Protein AF-A0A9X8HHD4-F1 (afdb_monomer)

Radius of gyration: 37.73 Å; Cα contacts (8 Å, |Δi|>4): 769; chains: 1; bounding box: 98×77×114 Å

Structure (mmCIF, N/CA/C/O backbone):
data_AF-A0A9X8HHD4-F1
#
_entry.id   AF-A0A9X8HHD4-F1
#
loop_
_atom_site.group_PDB
_atom_site.id
_atom_site.type_symbol
_atom_site.label_atom_id
_atom_site.label_alt_id
_atom_site.label_comp_id
_atom_site.label_asym_id
_atom_site.label_entity_id
_atom_site.label_seq_id
_atom_site.pdbx_PDB_ins_code
_atom_site.Cartn_x
_atom_site.Cartn_y
_atom_site.Cartn_z
_atom_site.occupancy
_atom_site.B_iso_or_equiv
_atom_site.auth_seq_id
_atom_site.auth_comp_id
_atom_site.auth_asym_id
_atom_site.auth_atom_id
_atom_site.pdbx_PDB_model_num
ATOM 1 N N . MET A 1 1 ? 20.514 11.845 -43.666 1.00 83.44 1 MET A N 1
ATOM 2 C CA . MET A 1 1 ? 19.256 11.634 -42.903 1.00 83.44 1 MET A CA 1
ATOM 3 C C . MET A 1 1 ? 18.976 12.684 -41.818 1.00 83.44 1 MET A C 1
ATOM 5 O O . MET A 1 1 ? 17.882 12.661 -41.275 1.00 83.44 1 MET A O 1
ATOM 9 N N . HIS A 1 2 ? 19.894 13.616 -41.518 1.00 88.12 2 HIS A N 1
ATOM 10 C CA . HIS A 1 2 ? 19.644 14.714 -40.563 1.00 88.12 2 HIS A CA 1
ATOM 11 C C . HIS A 1 2 ? 19.120 16.000 -41.219 1.00 88.12 2 HIS A C 1
ATOM 13 O O . HIS A 1 2 ? 18.856 16.970 -40.519 1.00 88.12 2 HIS A O 1
ATOM 19 N N . ASP A 1 3 ? 19.000 16.004 -42.548 1.00 89.44 3 ASP A N 1
ATOM 20 C CA . ASP A 1 3 ? 18.548 17.163 -43.309 1.00 89.44 3 ASP A CA 1
ATOM 21 C C . ASP A 1 3 ? 17.100 17.543 -42.958 1.00 89.44 3 ASP A C 1
ATOM 23 O O . ASP A 1 3 ? 16.299 16.693 -42.557 1.00 89.44 3 ASP A O 1
ATOM 27 N N . THR A 1 4 ? 16.759 18.818 -43.104 1.00 85.12 4 THR A N 1
ATOM 28 C CA . THR A 1 4 ? 15.385 19.297 -42.937 1.00 85.12 4 THR A CA 1
ATOM 29 C C . THR A 1 4 ? 14.475 18.812 -44.064 1.00 85.12 4 THR A C 1
ATOM 31 O O . THR A 1 4 ? 13.289 18.569 -43.834 1.00 85.12 4 THR A O 1
ATOM 34 N N . GLU A 1 5 ? 15.015 18.621 -45.268 1.00 90.56 5 GLU A N 1
ATOM 35 C CA . GLU A 1 5 ? 14.250 18.199 -46.434 1.00 90.56 5 GLU A CA 1
ATOM 36 C C . GLU A 1 5 ? 13.920 16.704 -46.399 1.00 90.56 5 GLU A C 1
ATOM 38 O O . GLU A 1 5 ? 14.784 15.823 -46.329 1.00 90.56 5 GLU A O 1
ATOM 43 N N . TYR A 1 6 ? 12.626 16.391 -46.500 1.00 87.88 6 TYR A N 1
ATOM 44 C CA . TYR A 1 6 ? 12.140 15.012 -46.501 1.00 87.88 6 TYR A CA 1
ATOM 45 C C . TYR A 1 6 ? 12.702 14.181 -47.665 1.00 87.88 6 TYR A C 1
ATOM 47 O O . TYR A 1 6 ? 13.081 13.027 -47.459 1.00 87.88 6 TYR A O 1
ATOM 55 N N . SER A 1 7 ? 12.797 14.764 -48.862 1.00 91.25 7 SER A N 1
ATOM 56 C CA . SER A 1 7 ? 13.335 14.122 -50.069 1.00 91.25 7 SER A CA 1
ATOM 57 C C . SER A 1 7 ? 14.776 13.649 -49.864 1.00 91.25 7 SER A C 1
ATOM 59 O O . SER A 1 7 ? 15.068 12.471 -50.074 1.00 91.25 7 SER A O 1
ATOM 61 N N . LEU A 1 8 ? 15.655 14.529 -49.372 1.00 92.31 8 LEU A N 1
ATOM 62 C CA . LEU A 1 8 ? 17.057 14.215 -49.087 1.00 92.31 8 LEU A CA 1
ATOM 63 C C . LEU A 1 8 ? 17.192 13.176 -47.971 1.00 92.31 8 LEU A C 1
ATOM 65 O O . LEU A 1 8 ? 18.016 12.261 -48.059 1.00 92.31 8 LEU A O 1
ATOM 69 N N . ARG A 1 9 ? 16.358 13.262 -46.927 1.00 90.69 9 ARG A N 1
ATOM 70 C CA . ARG A 1 9 ? 16.332 12.240 -45.870 1.00 90.69 9 ARG A CA 1
ATOM 71 C C . ARG A 1 9 ? 15.937 10.869 -46.403 1.00 90.69 9 ARG A C 1
ATOM 73 O O . ARG A 1 9 ? 16.599 9.892 -46.055 1.00 90.69 9 ARG A O 1
ATOM 80 N N . ASN A 1 10 ? 14.889 10.796 -47.219 1.00 90.44 10 ASN A N 1
ATOM 81 C CA . ASN A 1 10 ? 14.375 9.535 -47.742 1.00 90.44 10 ASN A CA 1
ATOM 82 C C . ASN A 1 10 ? 15.326 8.915 -48.777 1.00 90.44 10 ASN A C 1
ATOM 84 O O . ASN A 1 10 ? 15.573 7.714 -48.729 1.00 90.44 10 ASN A O 1
ATOM 88 N N . ALA A 1 11 ? 15.936 9.733 -49.641 1.00 93.00 11 ALA A N 1
ATOM 89 C CA . ALA A 1 11 ? 16.967 9.281 -50.575 1.00 93.00 11 ALA A CA 1
ATOM 90 C C . ALA A 1 11 ? 18.195 8.722 -49.835 1.00 93.00 11 ALA A C 1
ATOM 92 O O . ALA A 1 11 ? 18.666 7.629 -50.145 1.00 93.00 11 ALA A O 1
ATOM 93 N N . ALA A 1 12 ? 18.666 9.423 -48.796 1.00 93.31 12 ALA A N 1
ATOM 94 C CA . ALA A 1 12 ? 19.764 8.939 -47.962 1.00 93.31 12 ALA A CA 1
ATOM 95 C C . ALA A 1 12 ? 19.411 7.635 -47.227 1.00 93.31 12 ALA A C 1
ATOM 97 O O . ALA A 1 12 ? 20.256 6.753 -47.119 1.00 93.31 12 ALA A O 1
ATOM 98 N N . LYS A 1 13 ? 18.171 7.496 -46.739 1.00 93.00 13 LYS A N 1
ATOM 99 C CA . LYS A 1 13 ? 17.684 6.257 -46.115 1.00 93.00 13 LYS A CA 1
ATOM 100 C C . LYS A 1 13 ? 17.734 5.091 -47.098 1.00 93.00 13 LYS A C 1
ATOM 102 O O . LYS A 1 13 ? 18.367 4.094 -46.784 1.00 93.00 13 LYS A O 1
ATOM 107 N N . ALA A 1 14 ? 17.150 5.246 -48.286 1.00 93.31 14 ALA A N 1
ATOM 108 C CA . ALA A 1 14 ? 17.143 4.204 -49.313 1.00 93.31 14 ALA A CA 1
ATOM 109 C C . ALA A 1 14 ? 18.566 3.780 -49.720 1.00 93.31 14 ALA A C 1
ATOM 111 O O . ALA A 1 14 ? 18.854 2.592 -49.829 1.00 93.31 14 ALA A O 1
ATOM 112 N N . GLY A 1 15 ? 19.490 4.739 -49.869 1.00 93.56 15 GLY A N 1
ATOM 113 C CA . GLY A 1 15 ? 20.898 4.432 -50.142 1.00 93.56 15 GLY A CA 1
ATOM 114 C C . GLY A 1 15 ? 21.568 3.626 -49.022 1.00 93.56 15 GLY A C 1
ATOM 115 O O . GLY A 1 15 ? 22.316 2.688 -49.292 1.00 93.56 15 GLY A O 1
ATOM 116 N N . LEU A 1 16 ? 21.269 3.948 -47.760 1.00 94.00 16 LEU A N 1
ATOM 117 C CA . LEU A 1 16 ? 21.780 3.202 -46.609 1.00 94.00 16 LEU A CA 1
ATOM 118 C C . LEU A 1 16 ? 21.144 1.812 -46.471 1.00 94.00 16 LEU A C 1
ATOM 120 O O . LEU A 1 16 ? 21.832 0.889 -46.055 1.00 94.00 16 LEU A O 1
ATOM 124 N N . GLU A 1 17 ? 19.876 1.633 -46.843 1.00 94.06 17 GLU A N 1
ATOM 125 C CA . GLU A 1 17 ? 19.214 0.318 -46.857 1.00 94.06 17 GLU A CA 1
ATOM 126 C C . GLU A 1 17 ? 19.904 -0.645 -47.830 1.00 94.06 17 GLU A C 1
ATOM 128 O O . GLU A 1 17 ? 20.183 -1.788 -47.471 1.00 94.06 17 GLU A O 1
ATOM 133 N N . VAL A 1 18 ? 20.261 -0.162 -49.025 1.00 93.06 18 VAL A N 1
ATOM 134 C CA . VAL A 1 18 ? 21.033 -0.945 -50.003 1.00 93.06 18 VAL A CA 1
ATOM 135 C C . VAL A 1 18 ? 22.423 -1.281 -49.462 1.00 93.06 18 VAL A C 1
ATOM 137 O O . VAL A 1 18 ? 22.869 -2.419 -49.586 1.00 93.06 18 VAL A O 1
ATOM 140 N N . LEU A 1 19 ? 23.096 -0.323 -48.813 1.00 92.00 19 LEU A N 1
ATOM 141 C CA . LEU A 1 19 ? 24.404 -0.564 -48.198 1.00 92.00 19 LEU A CA 1
ATOM 142 C C . LEU A 1 19 ? 24.336 -1.652 -47.118 1.00 92.00 19 LEU A C 1
ATOM 144 O O . LEU A 1 19 ? 25.227 -2.491 -47.063 1.00 92.00 19 LEU A O 1
ATOM 148 N N . ILE A 1 20 ? 23.289 -1.663 -46.289 1.00 91.62 20 ILE A N 1
ATOM 149 C CA . ILE A 1 20 ? 23.078 -2.682 -45.246 1.00 91.62 20 ILE A CA 1
ATOM 150 C C . ILE A 1 20 ? 22.873 -4.063 -45.871 1.00 91.62 20 ILE A C 1
ATOM 152 O O . ILE A 1 20 ? 23.486 -5.025 -45.415 1.00 91.62 20 ILE A O 1
ATOM 156 N N . ALA A 1 21 ? 22.057 -4.159 -46.924 1.00 90.50 21 ALA A N 1
ATOM 157 C CA . ALA A 1 21 ? 21.822 -5.420 -47.622 1.00 90.50 21 ALA A CA 1
ATOM 158 C C . ALA A 1 21 ? 23.117 -5.983 -48.235 1.00 90.50 21 ALA A C 1
ATOM 160 O O . ALA A 1 21 ? 23.402 -7.168 -48.084 1.00 90.50 21 ALA A O 1
ATOM 161 N N . LEU A 1 22 ? 23.934 -5.125 -48.856 1.00 89.75 22 LEU A N 1
ATOM 162 C CA . LEU A 1 22 ? 25.234 -5.517 -49.411 1.00 89.75 22 LEU A CA 1
ATOM 163 C C . LEU A 1 22 ? 26.244 -5.889 -48.318 1.00 89.75 22 LEU A C 1
ATOM 165 O O . LEU A 1 22 ? 26.951 -6.883 -48.451 1.00 89.75 22 LEU A O 1
ATOM 169 N N . ALA A 1 23 ? 26.289 -5.129 -47.221 1.00 88.00 23 ALA A N 1
ATOM 170 C CA . ALA A 1 23 ? 27.178 -5.402 -46.094 1.00 88.00 23 ALA A CA 1
ATOM 171 C C . ALA A 1 23 ? 26.845 -6.723 -45.382 1.00 88.00 23 ALA A C 1
ATOM 173 O O . ALA A 1 23 ? 27.742 -7.346 -44.828 1.00 88.00 23 ALA A O 1
ATOM 174 N N . ALA A 1 24 ? 25.583 -7.161 -45.403 1.00 86.94 24 ALA A N 1
ATOM 175 C CA . ALA A 1 24 ? 25.173 -8.444 -44.834 1.00 86.94 24 ALA A CA 1
ATOM 176 C C . ALA A 1 24 ? 25.625 -9.653 -45.672 1.00 86.94 24 ALA A C 1
ATOM 178 O O . ALA A 1 24 ? 25.763 -10.749 -45.137 1.00 86.94 24 ALA A O 1
ATOM 179 N N . THR A 1 25 ? 25.847 -9.458 -46.976 1.00 87.25 25 THR A N 1
ATOM 180 C CA . THR A 1 25 ? 26.381 -10.488 -47.884 1.00 87.25 25 THR A CA 1
ATOM 181 C C . THR A 1 25 ? 27.906 -10.468 -48.004 1.00 87.25 25 THR A C 1
ATOM 183 O O . THR A 1 25 ? 28.475 -11.388 -48.583 1.00 87.25 25 THR A O 1
ATOM 186 N N . ASP A 1 26 ? 28.551 -9.410 -47.506 1.00 84.12 26 ASP A N 1
ATOM 187 C CA . ASP A 1 26 ? 30.000 -9.207 -47.555 1.00 84.12 26 ASP A CA 1
ATOM 188 C C . ASP A 1 26 ? 30.692 -9.959 -46.404 1.00 84.12 26 ASP A C 1
ATOM 190 O O . ASP A 1 26 ? 30.131 -10.121 -45.317 1.00 84.12 26 ASP A O 1
ATOM 194 N N . ASP A 1 27 ? 31.926 -10.408 -46.628 1.00 81.62 27 ASP A N 1
ATOM 195 C CA . ASP A 1 27 ? 32.699 -11.104 -45.599 1.00 81.62 27 ASP A CA 1
ATOM 196 C C . ASP A 1 27 ? 33.092 -10.141 -44.465 1.00 81.62 27 ASP A C 1
ATOM 198 O O . ASP A 1 27 ? 33.212 -8.931 -44.651 1.00 81.62 27 ASP A O 1
ATOM 202 N N . SER A 1 28 ? 33.405 -10.674 -43.279 1.00 75.56 28 SER A N 1
ATOM 203 C CA . SER A 1 28 ? 33.825 -9.861 -42.116 1.00 75.56 28 SER A CA 1
ATOM 204 C C . SER A 1 28 ? 35.068 -8.975 -42.353 1.00 75.56 28 SER A C 1
ATOM 206 O O . SER A 1 28 ? 35.305 -7.994 -41.642 1.00 75.56 28 SER A O 1
ATOM 208 N N . THR A 1 29 ? 35.885 -9.296 -43.359 1.00 78.06 29 THR A N 1
ATOM 209 C CA . THR A 1 29 ? 37.037 -8.488 -43.798 1.00 78.06 29 THR A CA 1
ATOM 210 C C . THR A 1 29 ? 36.696 -7.471 -44.885 1.00 78.06 29 THR A C 1
ATOM 212 O O . THR A 1 29 ? 37.543 -6.642 -45.225 1.00 78.06 29 THR A O 1
ATOM 215 N N . GLY A 1 30 ? 35.482 -7.535 -45.422 1.00 85.50 30 GLY A N 1
ATOM 216 C CA . GLY A 1 30 ? 34.972 -6.682 -46.475 1.00 85.50 30 GLY A CA 1
ATOM 217 C C . GLY A 1 30 ? 34.864 -5.220 -46.056 1.00 85.50 30 GLY A C 1
ATOM 218 O O . GLY A 1 30 ? 34.652 -4.869 -44.888 1.00 85.50 30 GLY A O 1
ATOM 219 N N . VAL A 1 31 ? 35.065 -4.328 -47.025 1.00 87.50 31 VAL A N 1
ATOM 220 C CA . VAL A 1 31 ? 35.057 -2.880 -46.780 1.00 87.50 31 VAL A CA 1
ATOM 221 C C . VAL A 1 31 ? 33.665 -2.424 -46.348 1.00 87.50 31 VAL A C 1
ATOM 223 O O . VAL A 1 31 ? 33.554 -1.602 -45.439 1.00 87.50 31 VAL A O 1
ATOM 226 N N . LEU A 1 32 ? 32.604 -2.972 -46.951 1.00 85.69 32 LEU A N 1
ATOM 227 C CA . LEU A 1 32 ? 31.231 -2.571 -46.645 1.00 85.69 32 LEU A CA 1
ATOM 228 C C . LEU A 1 32 ? 30.819 -3.048 -45.255 1.00 85.69 32 LEU A C 1
ATOM 230 O O . LEU A 1 32 ? 30.247 -2.264 -44.494 1.00 85.69 32 LEU A O 1
ATOM 234 N N . PHE A 1 33 ? 31.197 -4.273 -44.889 1.00 86.88 33 PHE A N 1
ATOM 235 C CA . PHE A 1 33 ? 31.002 -4.798 -43.540 1.00 86.88 33 PHE A CA 1
ATOM 236 C C . PHE A 1 33 ? 31.690 -3.920 -42.478 1.00 86.88 33 PHE A C 1
ATOM 238 O O . PHE A 1 33 ? 31.068 -3.503 -41.498 1.00 86.88 33 PHE A O 1
ATOM 245 N N . ARG A 1 34 ? 32.955 -3.534 -42.702 1.00 86.56 34 ARG A N 1
ATOM 246 C CA . ARG A 1 34 ? 33.692 -2.656 -41.774 1.00 86.56 34 ARG A CA 1
ATOM 247 C C . ARG A 1 34 ? 33.105 -1.253 -41.681 1.00 86.56 34 ARG A C 1
ATOM 249 O O . ARG A 1 34 ? 33.063 -0.685 -40.590 1.00 86.56 34 ARG A O 1
ATOM 256 N N . VAL A 1 35 ? 32.654 -0.675 -42.795 1.00 89.50 35 VAL A N 1
ATOM 257 C CA . VAL A 1 35 ? 31.984 0.638 -42.801 1.00 89.50 35 VAL A CA 1
ATOM 258 C C . VAL A 1 35 ? 30.663 0.567 -42.034 1.00 89.50 35 VAL A C 1
ATOM 260 O O . VAL A 1 35 ? 30.360 1.462 -41.242 1.00 89.50 35 VAL A O 1
ATOM 263 N N . PHE A 1 36 ? 29.899 -0.512 -42.205 1.00 90.00 36 PHE A N 1
ATOM 264 C CA . PHE A 1 36 ? 28.682 -0.752 -41.438 1.00 90.00 36 PHE A CA 1
ATOM 265 C C . PHE A 1 36 ? 28.963 -0.806 -39.924 1.00 90.00 36 PHE A C 1
ATOM 267 O O . PHE A 1 36 ? 28.342 -0.071 -39.148 1.00 90.00 36 PHE A O 1
ATOM 274 N N . GLU A 1 37 ? 29.951 -1.601 -39.508 1.00 88.62 37 GLU A N 1
ATOM 275 C CA . GLU A 1 37 ? 30.325 -1.781 -38.101 1.00 88.62 37 GLU A CA 1
ATOM 276 C C . GLU A 1 37 ? 30.890 -0.508 -37.454 1.00 88.62 37 GLU A C 1
ATOM 278 O O . GLU A 1 37 ? 30.467 -0.113 -36.363 1.00 88.62 37 GLU A O 1
ATOM 283 N N . THR A 1 38 ? 31.856 0.136 -38.109 1.00 89.56 38 THR A N 1
ATOM 284 C CA . THR A 1 38 ? 32.663 1.207 -37.498 1.00 89.56 38 THR A CA 1
ATOM 285 C C . THR A 1 38 ? 32.091 2.603 -37.710 1.00 89.56 38 THR A C 1
ATOM 287 O O . THR A 1 38 ? 32.402 3.506 -36.934 1.00 89.56 38 THR A O 1
ATOM 290 N N . VAL A 1 39 ? 31.241 2.793 -38.725 1.00 90.62 39 VAL A N 1
ATOM 291 C CA . VAL A 1 39 ? 30.671 4.103 -39.068 1.00 90.62 39 VAL A CA 1
ATOM 292 C C . VAL A 1 39 ? 29.158 4.092 -38.897 1.00 90.62 39 VAL A C 1
ATOM 294 O O . VAL A 1 39 ? 28.630 4.871 -38.099 1.00 90.62 39 VAL A O 1
ATOM 297 N N . LEU A 1 40 ? 28.445 3.196 -39.590 1.00 91.25 40 LEU A N 1
ATOM 298 C CA . LEU A 1 40 ? 26.984 3.273 -39.645 1.00 91.25 40 LEU A CA 1
ATOM 299 C C . LEU A 1 40 ? 26.335 2.990 -38.287 1.00 91.25 40 LEU A C 1
ATOM 301 O O . LEU A 1 40 ? 25.552 3.809 -37.807 1.00 91.25 40 LEU A O 1
ATOM 305 N N . MET A 1 41 ? 26.670 1.877 -37.635 1.00 90.56 41 MET A N 1
ATOM 306 C CA . MET A 1 41 ? 26.041 1.498 -36.364 1.00 90.56 41 MET A CA 1
ATOM 307 C C . MET A 1 41 ? 26.308 2.486 -35.212 1.00 90.56 41 MET A C 1
ATOM 309 O O . MET A 1 41 ? 25.383 2.785 -34.448 1.00 90.56 41 MET A O 1
ATOM 313 N N . PRO A 1 42 ? 27.520 3.052 -35.041 1.00 91.06 42 PRO A N 1
ATOM 314 C CA . PRO A 1 42 ? 27.737 4.184 -34.140 1.00 91.06 42 PRO A CA 1
ATOM 315 C C . PRO A 1 42 ? 26.856 5.392 -34.477 1.00 91.06 42 PRO A C 1
ATOM 317 O O . PRO A 1 42 ? 26.219 5.937 -33.572 1.00 91.06 42 PRO A O 1
ATOM 320 N N . CYS A 1 43 ? 26.754 5.769 -35.757 1.00 90.75 43 CYS A N 1
ATOM 321 C CA . CYS A 1 43 ? 25.894 6.872 -36.186 1.00 90.75 43 CYS A CA 1
ATOM 322 C C . CYS A 1 43 ? 24.421 6.611 -35.852 1.00 90.75 43 CYS A C 1
ATOM 324 O O . CYS A 1 43 ? 23.781 7.481 -35.269 1.00 90.75 43 CYS A O 1
ATOM 326 N N . VAL A 1 44 ? 23.904 5.409 -36.127 1.00 91.75 44 VAL A N 1
ATOM 327 C CA . VAL A 1 44 ? 22.529 5.016 -35.778 1.00 91.75 44 VAL A CA 1
ATOM 328 C C . VAL A 1 44 ? 22.287 5.203 -34.277 1.00 91.75 44 VAL A C 1
ATOM 330 O O . VAL A 1 44 ? 21.356 5.907 -33.891 1.00 91.75 44 VAL A O 1
ATOM 333 N N . ARG A 1 45 ? 23.163 4.668 -33.415 1.00 90.38 45 ARG A N 1
ATOM 334 C CA . ARG A 1 45 ? 23.032 4.779 -31.947 1.00 90.38 45 ARG A CA 1
ATOM 335 C C . ARG A 1 45 ? 23.025 6.223 -31.442 1.00 90.38 45 ARG A C 1
ATOM 337 O O . ARG A 1 45 ? 22.308 6.538 -30.492 1.00 90.38 45 ARG A O 1
ATOM 344 N N . VAL A 1 46 ? 23.822 7.102 -32.048 1.00 91.25 46 VAL A N 1
ATOM 345 C CA . VAL A 1 46 ? 23.835 8.534 -31.709 1.00 91.25 46 VAL A CA 1
ATOM 346 C C . VAL A 1 46 ? 22.556 9.213 -32.198 1.00 91.25 46 VAL A C 1
ATOM 348 O O . VAL A 1 46 ? 21.922 9.945 -31.439 1.00 91.25 46 VAL A O 1
ATOM 351 N N . SER A 1 47 ? 22.131 8.930 -33.427 1.00 91.12 47 SER A N 1
ATOM 352 C CA . SER A 1 47 ? 20.955 9.548 -34.039 1.00 91.12 47 SER A CA 1
ATOM 353 C C . SER A 1 47 ? 19.631 9.139 -33.391 1.00 91.12 47 SER A C 1
ATOM 355 O O . SER A 1 47 ? 18.699 9.942 -33.378 1.00 91.12 47 SER A O 1
ATOM 357 N N . LEU A 1 48 ? 19.544 7.952 -32.780 1.00 90.50 48 LEU A N 1
ATOM 358 C CA . LEU A 1 48 ? 18.378 7.542 -31.980 1.00 90.50 48 LEU A CA 1
ATOM 359 C C . LEU A 1 48 ? 18.160 8.415 -30.735 1.00 90.50 48 LEU A C 1
ATOM 361 O O . LEU A 1 48 ? 17.040 8.478 -30.238 1.00 90.50 48 LEU A O 1
ATOM 365 N N . LYS A 1 49 ? 19.202 9.106 -30.252 1.00 89.69 49 LYS A N 1
ATOM 366 C CA . LYS A 1 49 ? 19.134 10.049 -29.120 1.00 89.69 49 LYS A CA 1
ATOM 367 C C . LYS A 1 49 ? 18.774 11.477 -29.553 1.00 89.69 49 LYS A C 1
ATOM 369 O O . LYS A 1 49 ? 18.765 12.390 -28.728 1.00 89.69 49 LYS A O 1
ATOM 374 N N . SER A 1 50 ? 18.543 11.699 -30.850 1.00 91.31 50 SER A N 1
ATOM 375 C CA . SER A 1 50 ? 18.179 13.012 -31.385 1.00 91.31 50 SER A CA 1
ATOM 376 C C . SER A 1 50 ? 16.829 13.470 -30.822 1.00 91.31 50 SER A C 1
ATOM 378 O O . SER A 1 50 ? 15.889 12.677 -30.789 1.00 91.31 50 SER A O 1
ATOM 380 N N . PRO A 1 51 ? 16.664 14.746 -30.432 1.00 87.44 51 PRO A N 1
ATOM 381 C CA . PRO A 1 51 ? 15.370 15.268 -29.992 1.00 87.44 51 PRO A CA 1
ATOM 382 C C . PRO A 1 51 ? 14.350 15.406 -31.136 1.00 87.44 51 PRO A C 1
ATOM 384 O O . PRO A 1 51 ? 13.172 15.611 -30.868 1.00 87.44 51 PRO A O 1
ATOM 387 N N . VAL A 1 52 ? 14.777 15.306 -32.400 1.00 90.44 52 VAL A N 1
ATOM 388 C CA . VAL A 1 52 ? 13.901 15.488 -33.568 1.00 90.44 52 VAL A CA 1
ATOM 389 C C . VAL A 1 52 ? 13.255 14.158 -33.968 1.00 90.44 52 VAL A C 1
ATOM 391 O O . VAL A 1 52 ? 13.946 13.241 -34.419 1.00 90.44 52 VAL A O 1
ATOM 394 N N . GLU A 1 53 ? 11.925 14.078 -33.857 1.00 88.31 53 GLU A N 1
ATOM 395 C CA . GLU A 1 53 ? 11.136 12.865 -34.136 1.00 88.31 53 GLU A CA 1
ATOM 396 C C . GLU A 1 53 ? 11.339 12.341 -35.562 1.00 88.31 53 GLU A C 1
ATOM 398 O O . GLU A 1 53 ? 11.618 11.157 -35.748 1.00 88.31 53 GLU A O 1
ATOM 403 N N . ASP A 1 54 ? 11.298 13.221 -36.564 1.00 87.88 54 ASP A N 1
ATOM 404 C CA . ASP A 1 54 ? 11.468 12.827 -37.965 1.00 87.88 54 ASP A CA 1
ATOM 405 C C . ASP A 1 54 ? 12.820 12.161 -38.249 1.00 87.88 54 ASP A C 1
ATOM 407 O O . ASP A 1 54 ? 12.908 11.212 -39.034 1.00 87.88 54 ASP A O 1
ATOM 411 N N . ILE A 1 55 ? 13.886 12.664 -37.617 1.00 90.06 55 ILE A N 1
ATOM 412 C CA . ILE A 1 55 ? 15.233 12.111 -37.774 1.00 90.06 55 ILE A CA 1
ATOM 413 C C . ILE A 1 55 ? 15.245 10.706 -37.174 1.00 90.06 55 ILE A C 1
ATOM 415 O O . ILE A 1 55 ? 15.639 9.755 -37.853 1.00 90.06 55 ILE A O 1
ATOM 419 N N . ARG A 1 56 ? 14.742 10.549 -35.940 1.00 91.69 56 ARG A N 1
ATOM 420 C CA . ARG A 1 56 ? 14.655 9.237 -35.284 1.00 91.69 56 ARG A CA 1
ATOM 421 C C . ARG A 1 56 ? 13.820 8.253 -36.095 1.00 91.69 56 ARG A C 1
ATOM 423 O O . ARG A 1 56 ? 14.255 7.121 -36.269 1.00 91.69 56 ARG A O 1
ATOM 430 N N . ARG A 1 57 ? 12.676 8.675 -36.644 1.00 91.19 57 ARG A N 1
ATOM 431 C CA . ARG A 1 57 ? 11.804 7.829 -37.476 1.00 91.19 57 ARG A CA 1
ATOM 432 C C . ARG A 1 57 ? 12.567 7.184 -38.629 1.00 91.19 57 ARG A C 1
ATOM 434 O O . ARG A 1 57 ? 12.442 5.981 -38.838 1.00 91.19 57 ARG A O 1
ATOM 441 N N . GLY A 1 58 ? 13.389 7.954 -39.343 1.00 91.00 58 GLY A N 1
ATOM 442 C CA . GLY A 1 58 ? 14.223 7.415 -40.416 1.00 91.00 58 GLY A CA 1
ATOM 443 C C . GLY A 1 58 ? 15.161 6.304 -39.929 1.00 91.00 58 GLY A C 1
ATOM 444 O O . GLY A 1 58 ? 15.221 5.242 -40.545 1.00 91.00 58 GLY A O 1
ATOM 445 N N . PHE A 1 59 ? 15.849 6.525 -38.807 1.00 93.38 59 PHE A N 1
ATOM 446 C CA . PHE A 1 59 ? 16.796 5.560 -38.237 1.00 93.38 59 PHE A CA 1
ATOM 447 C C . PHE A 1 59 ? 16.124 4.344 -37.579 1.00 93.38 59 PHE A C 1
ATOM 449 O O . PHE A 1 59 ? 16.676 3.251 -37.640 1.00 93.38 59 PHE A O 1
ATOM 456 N N . VAL A 1 60 ? 14.924 4.485 -37.009 1.00 93.19 60 VAL A N 1
ATOM 457 C CA . VAL A 1 60 ? 14.132 3.353 -36.487 1.00 93.19 60 VAL A CA 1
ATOM 458 C C . VAL A 1 60 ? 13.694 2.428 -37.618 1.00 93.19 60 VAL A C 1
ATOM 460 O O . VAL A 1 60 ? 13.769 1.210 -37.492 1.00 93.19 60 VAL A O 1
ATOM 463 N N . LEU A 1 61 ? 13.291 2.992 -38.756 1.00 92.38 61 LEU A N 1
ATOM 464 C CA . LEU A 1 61 ? 12.993 2.194 -39.941 1.00 92.38 61 LEU A CA 1
ATOM 465 C C . LEU A 1 61 ? 14.266 1.569 -40.528 1.00 92.38 61 LEU A C 1
ATOM 467 O O . LEU A 1 61 ? 14.219 0.426 -40.965 1.00 92.38 61 LEU A O 1
ATOM 471 N N . LEU A 1 62 ? 15.413 2.251 -40.470 1.00 92.69 62 LEU A N 1
ATOM 472 C CA . LEU A 1 62 ? 16.692 1.651 -40.863 1.00 92.69 62 LEU A CA 1
ATOM 473 C C . LEU A 1 62 ? 17.046 0.440 -39.978 1.00 92.69 62 LEU A C 1
ATOM 475 O O . LEU A 1 62 ? 17.501 -0.577 -40.491 1.00 92.69 62 LEU A O 1
ATOM 479 N N . LEU A 1 63 ? 16.761 0.505 -38.670 1.00 92.06 63 LEU A N 1
ATOM 480 C CA . LEU A 1 63 ? 16.930 -0.630 -37.755 1.00 92.06 63 LEU A CA 1
ATOM 481 C C . LEU A 1 63 ? 16.065 -1.838 -38.128 1.00 92.06 63 LEU A C 1
ATOM 483 O O . LEU A 1 63 ? 16.527 -2.958 -37.945 1.00 92.06 63 LEU A O 1
ATOM 487 N N . SER A 1 64 ? 14.858 -1.649 -38.677 1.00 91.44 64 SER A N 1
ATOM 488 C CA . SER A 1 64 ? 14.069 -2.794 -39.167 1.00 91.44 64 SER A CA 1
ATOM 489 C C . SER A 1 64 ? 14.768 -3.538 -40.311 1.00 91.44 64 SER A C 1
ATOM 491 O O . SER A 1 64 ? 14.708 -4.762 -40.363 1.00 91.44 64 SER A O 1
ATOM 493 N N . VAL A 1 65 ? 15.505 -2.825 -41.171 1.00 91.25 65 VAL A N 1
ATOM 494 C CA . VAL A 1 65 ? 16.287 -3.436 -42.259 1.00 91.25 65 VAL A CA 1
ATOM 495 C C . VAL A 1 65 ? 17.530 -4.139 -41.716 1.00 91.25 65 VAL A C 1
ATOM 497 O O . VAL A 1 65 ? 17.862 -5.229 -42.181 1.00 91.25 65 VAL A O 1
ATOM 500 N N . VAL A 1 66 ? 18.182 -3.561 -40.701 1.00 90.19 66 VAL A N 1
ATOM 501 C CA . VAL A 1 66 ? 19.281 -4.223 -39.976 1.00 90.19 66 VAL A CA 1
ATOM 502 C C . VAL A 1 66 ? 18.793 -5.518 -39.327 1.00 90.19 66 VAL A C 1
ATOM 504 O O . VAL A 1 66 ? 19.425 -6.556 -39.500 1.00 90.19 66 VAL A O 1
ATOM 507 N N . ALA A 1 67 ? 17.645 -5.479 -38.646 1.00 89.25 67 ALA A N 1
ATOM 508 C CA . ALA A 1 67 ? 17.032 -6.644 -38.018 1.00 89.25 67 ALA A CA 1
ATOM 509 C C . ALA A 1 67 ? 16.718 -7.753 -39.037 1.00 89.25 67 ALA A C 1
ATOM 511 O O . ALA A 1 67 ? 16.899 -8.927 -38.733 1.00 89.25 67 ALA A O 1
ATOM 512 N N . ASP A 1 68 ? 16.307 -7.390 -40.256 1.00 89.38 68 ASP A N 1
ATOM 513 C CA . ASP A 1 68 ? 15.985 -8.349 -41.316 1.00 89.38 68 ASP A CA 1
ATOM 514 C C . ASP A 1 68 ? 17.215 -9.063 -41.899 1.00 89.38 68 ASP A C 1
ATOM 516 O O . ASP A 1 68 ? 17.114 -10.241 -42.242 1.00 89.38 68 ASP A O 1
ATOM 520 N N . HIS A 1 69 ? 18.353 -8.370 -42.022 1.00 87.88 69 HIS A N 1
ATOM 521 C CA . HIS A 1 69 ? 19.549 -8.894 -42.699 1.00 87.88 69 HIS A CA 1
ATOM 522 C C . HIS A 1 69 ? 20.602 -9.465 -41.740 1.00 87.88 69 HIS A C 1
ATOM 524 O O . HIS A 1 69 ? 21.328 -10.381 -42.110 1.00 87.88 69 HIS A O 1
ATOM 530 N N . PHE A 1 70 ? 20.673 -8.963 -40.504 1.00 86.19 70 PHE A N 1
ATOM 531 C CA . PHE A 1 70 ? 21.664 -9.383 -39.506 1.00 86.19 70 PHE A CA 1
ATOM 532 C C . PHE A 1 70 ? 21.083 -10.300 -38.416 1.00 86.19 70 PHE A C 1
ATOM 534 O O . PHE A 1 70 ? 21.736 -10.519 -37.398 1.00 86.19 70 PHE A O 1
ATOM 541 N N . ALA A 1 71 ? 19.885 -10.866 -38.616 1.00 81.00 71 ALA A N 1
ATOM 542 C CA . ALA A 1 71 ? 19.179 -11.698 -37.631 1.00 81.00 71 ALA A CA 1
ATOM 543 C C . ALA A 1 71 ? 20.008 -12.875 -37.083 1.00 81.00 71 ALA A C 1
ATOM 545 O O . ALA A 1 71 ? 19.909 -13.217 -35.908 1.00 81.00 71 ALA A O 1
ATOM 546 N N . THR A 1 72 ? 20.832 -13.494 -37.929 1.00 74.81 72 THR A N 1
ATOM 547 C CA . THR A 1 72 ? 21.662 -14.663 -37.592 1.00 74.81 72 THR A CA 1
ATOM 548 C C . THR A 1 72 ? 23.084 -14.296 -37.165 1.00 74.81 72 THR A C 1
ATOM 550 O O . THR A 1 72 ? 23.882 -15.180 -36.850 1.00 74.81 72 THR A O 1
ATOM 553 N N . HIS A 1 73 ? 23.431 -13.006 -37.157 1.00 77.50 73 HIS A N 1
ATOM 554 C CA . HIS A 1 73 ? 24.793 -12.564 -36.895 1.00 77.50 73 HIS A CA 1
ATOM 555 C C . HIS A 1 73 ? 25.107 -12.577 -35.392 1.00 77.50 73 HIS A C 1
ATOM 557 O O . HIS A 1 73 ? 24.356 -12.047 -34.576 1.00 77.50 73 HIS A O 1
ATOM 563 N N . ALA A 1 74 ? 26.254 -13.147 -35.014 1.00 70.31 74 ALA A N 1
ATOM 564 C CA . ALA A 1 74 ? 26.596 -13.400 -33.612 1.00 70.31 74 ALA A CA 1
ATOM 565 C C . ALA A 1 74 ? 26.996 -12.146 -32.806 1.00 70.31 74 ALA A C 1
ATOM 567 O O . ALA A 1 74 ? 27.055 -12.197 -31.579 1.00 70.31 74 ALA A O 1
ATOM 568 N N . SER A 1 75 ? 27.313 -11.024 -33.463 1.00 78.38 75 SER A N 1
ATOM 569 C CA . SER A 1 75 ? 27.816 -9.824 -32.781 1.00 78.38 75 SER A CA 1
ATOM 570 C C . SER A 1 75 ? 26.684 -8.992 -32.131 1.00 78.38 75 SER A C 1
ATOM 572 O O . SER A 1 75 ? 25.828 -8.434 -32.825 1.00 78.38 75 SER A O 1
ATOM 574 N N . PRO A 1 76 ? 26.713 -8.774 -30.799 1.00 74.88 76 PRO A N 1
ATOM 575 C CA . PRO A 1 76 ? 25.681 -7.996 -30.092 1.00 74.88 76 PRO A CA 1
ATOM 576 C C . PRO A 1 76 ? 25.662 -6.498 -30.439 1.00 74.88 76 PRO A C 1
ATOM 578 O O . PRO A 1 76 ? 24.742 -5.772 -30.063 1.00 74.88 76 PRO A O 1
ATOM 581 N N . SER A 1 77 ? 26.705 -6.010 -31.115 1.00 77.81 77 SER A N 1
ATOM 582 C CA . SER A 1 77 ? 26.849 -4.613 -31.540 1.00 77.81 77 SER A CA 1
ATOM 583 C C . SER A 1 77 ? 26.007 -4.264 -32.767 1.00 77.81 77 SER A C 1
ATOM 585 O O . SER A 1 77 ? 25.768 -3.082 -33.014 1.00 77.81 77 SER A O 1
ATOM 587 N N . PHE A 1 78 ? 25.584 -5.266 -33.545 1.00 82.19 78 PHE A N 1
ATOM 588 C CA . PHE A 1 78 ? 24.770 -5.060 -34.750 1.00 82.19 78 PHE A CA 1
ATOM 589 C C . PHE A 1 78 ? 23.278 -5.135 -34.467 1.00 82.19 78 PHE A C 1
ATOM 591 O O . PHE A 1 78 ? 22.487 -4.699 -35.295 1.00 82.19 78 PHE A O 1
ATOM 598 N N . HIS A 1 79 ? 22.904 -5.611 -33.276 1.00 86.00 79 HIS A N 1
ATOM 599 C CA . HIS A 1 79 ? 21.521 -5.644 -32.816 1.00 86.00 79 HIS A CA 1
ATOM 600 C C . HIS A 1 79 ? 20.607 -6.511 -33.704 1.00 86.00 79 HIS A C 1
ATOM 602 O O . HIS A 1 79 ? 19.452 -6.168 -33.943 1.00 86.00 79 HIS A O 1
ATOM 608 N N . GLY A 1 80 ? 21.127 -7.638 -34.209 1.00 82.06 80 GLY A N 1
ATOM 609 C CA . GLY A 1 80 ? 20.361 -8.617 -34.999 1.00 82.06 80 GLY A CA 1
ATOM 610 C C . GLY A 1 80 ? 19.262 -9.336 -34.204 1.00 82.06 80 GLY A C 1
ATOM 611 O O . GLY A 1 80 ? 18.266 -9.794 -34.764 1.00 82.06 80 GLY A O 1
ATOM 612 N N . ASP A 1 81 ? 19.384 -9.344 -32.878 1.00 87.75 81 ASP A N 1
ATOM 613 C CA . ASP A 1 81 ? 18.367 -9.796 -31.922 1.00 87.75 81 ASP A CA 1
ATOM 614 C C . ASP A 1 81 ? 17.053 -8.994 -32.002 1.00 87.75 81 ASP A C 1
ATOM 616 O O . ASP A 1 81 ? 15.999 -9.481 -31.599 1.00 87.75 81 ASP A O 1
ATOM 620 N N . LEU A 1 82 ? 17.072 -7.800 -32.603 1.00 89.75 82 LEU A N 1
ATOM 621 C CA . LEU A 1 82 ? 15.867 -7.035 -32.930 1.00 89.75 82 LEU A CA 1
ATOM 622 C C . LEU A 1 82 ? 14.918 -7.739 -33.910 1.00 89.75 82 LEU A C 1
ATOM 624 O O . LEU A 1 82 ? 13.754 -7.341 -34.003 1.00 89.75 82 LEU A O 1
ATOM 628 N N . SER A 1 83 ? 15.388 -8.757 -34.634 1.00 87.75 83 SER A N 1
ATOM 629 C CA . SER A 1 83 ? 14.563 -9.560 -35.547 1.00 87.75 83 SER A CA 1
ATOM 630 C C . SER A 1 83 ? 13.330 -10.153 -34.860 1.00 87.75 83 SER A C 1
ATOM 632 O O . SER A 1 83 ? 12.280 -10.257 -35.485 1.00 87.75 83 SER A O 1
ATOM 634 N N . VAL A 1 84 ? 13.405 -10.429 -33.555 1.00 89.06 84 VAL A N 1
ATOM 635 C CA . VAL A 1 84 ? 12.283 -10.961 -32.764 1.00 89.06 84 VAL A CA 1
ATOM 636 C C . VAL A 1 84 ? 11.125 -9.956 -32.635 1.00 89.06 84 VAL A C 1
ATOM 638 O O . VAL A 1 84 ? 9.967 -10.339 -32.489 1.00 89.06 84 VAL A O 1
ATOM 641 N N . LEU A 1 85 ? 11.405 -8.652 -32.740 1.00 88.94 85 LEU A N 1
ATOM 642 C CA . LEU A 1 85 ? 10.385 -7.595 -32.702 1.00 88.94 85 LEU A CA 1
ATOM 643 C C . LEU A 1 85 ? 9.765 -7.311 -34.081 1.00 88.94 85 LEU A C 1
ATOM 645 O O . LEU A 1 85 ? 8.782 -6.566 -34.178 1.00 88.94 85 LEU A O 1
ATOM 649 N N . ARG A 1 86 ? 10.338 -7.879 -35.146 1.00 89.94 86 ARG A N 1
ATOM 650 C CA . ARG A 1 86 ? 9.918 -7.661 -36.529 1.00 89.94 86 ARG A CA 1
ATOM 651 C C . ARG A 1 86 ? 8.783 -8.612 -36.905 1.00 89.94 86 ARG A C 1
ATOM 653 O O . ARG A 1 86 ? 8.837 -9.802 -36.617 1.00 89.94 86 ARG A O 1
ATOM 660 N N . ASN A 1 87 ? 7.784 -8.100 -37.620 1.00 87.06 87 ASN A N 1
ATOM 661 C CA . ASN A 1 87 ? 6.809 -8.934 -38.324 1.00 87.06 87 ASN A CA 1
ATOM 662 C C . ASN A 1 87 ? 6.757 -8.537 -39.810 1.00 87.06 87 ASN A C 1
ATOM 664 O O . ASN A 1 87 ? 6.445 -7.391 -40.139 1.00 87.06 87 ASN A O 1
ATOM 668 N N . LYS A 1 88 ? 7.112 -9.474 -40.701 1.00 82.19 88 LYS A N 1
ATOM 669 C CA . LYS A 1 88 ? 7.104 -9.267 -42.161 1.00 82.19 88 LYS A CA 1
ATOM 670 C C . LYS A 1 88 ? 5.739 -9.533 -42.794 1.00 82.19 88 LYS A C 1
ATOM 672 O O . LYS A 1 88 ? 5.455 -8.973 -43.846 1.00 82.19 88 LYS A O 1
ATOM 677 N N . GLU A 1 89 ? 4.929 -10.383 -42.170 1.00 84.69 89 GLU A N 1
ATOM 678 C CA . GLU A 1 89 ? 3.637 -10.820 -42.702 1.00 84.69 89 GLU A CA 1
ATOM 679 C C . GLU A 1 89 ? 2.549 -9.786 -42.418 1.00 84.69 89 GLU A C 1
ATOM 681 O O . GLU A 1 89 ? 1.750 -9.472 -43.297 1.00 84.69 89 GLU A O 1
ATOM 686 N N . ASP A 1 90 ? 2.563 -9.209 -41.212 1.00 87.44 90 ASP A N 1
ATOM 687 C CA . ASP A 1 90 ? 1.576 -8.221 -40.787 1.00 87.44 90 ASP A CA 1
ATOM 688 C C . ASP A 1 90 ? 2.228 -6.881 -40.371 1.00 87.44 90 ASP A C 1
ATOM 690 O O . ASP A 1 90 ? 2.789 -6.766 -39.269 1.00 87.44 90 ASP A O 1
ATOM 694 N N . PRO A 1 91 ? 2.130 -5.829 -41.213 1.00 84.56 91 PRO A N 1
ATOM 695 C CA . PRO A 1 91 ? 2.663 -4.504 -40.902 1.00 84.56 91 PRO A CA 1
ATOM 696 C C . PRO A 1 91 ? 1.895 -3.785 -39.780 1.00 84.56 91 PRO A C 1
ATOM 698 O O . PRO A 1 91 ? 2.400 -2.801 -39.231 1.00 84.56 91 PRO A O 1
ATOM 701 N N . GLU A 1 92 ? 0.687 -4.232 -39.422 1.00 81.94 92 GLU A N 1
ATOM 702 C CA . GLU A 1 92 ? -0.071 -3.707 -38.281 1.00 81.94 92 GLU A CA 1
ATOM 703 C C . GLU A 1 92 ? 0.386 -4.283 -36.943 1.00 81.94 92 GLU A C 1
ATOM 705 O O . GLU A 1 92 ? 0.067 -3.720 -35.894 1.00 81.94 92 GLU A O 1
ATOM 710 N N . VAL A 1 93 ? 1.182 -5.350 -36.957 1.00 85.44 93 VAL A N 1
ATOM 711 C CA . VAL A 1 93 ? 1.729 -6.010 -35.760 1.00 85.44 93 VAL A CA 1
ATOM 712 C C . VAL A 1 93 ? 3.226 -5.729 -35.579 1.00 85.44 93 VAL A C 1
ATOM 714 O O . VAL A 1 93 ? 3.783 -5.970 -34.501 1.00 85.44 93 VAL A O 1
ATOM 717 N N . ASP A 1 94 ? 3.877 -5.184 -36.605 1.00 91.88 94 ASP A N 1
ATOM 718 C CA . ASP A 1 94 ? 5.296 -4.848 -36.589 1.00 91.88 94 ASP A CA 1
ATOM 719 C C . ASP A 1 94 ? 5.650 -3.744 -35.578 1.00 91.88 94 ASP A C 1
ATOM 721 O O . ASP A 1 94 ? 5.013 -2.688 -35.526 1.00 91.88 94 ASP A O 1
ATOM 725 N N . PHE A 1 95 ? 6.700 -3.960 -34.785 1.00 92.94 95 PHE A N 1
ATOM 726 C CA . PHE A 1 95 ? 7.113 -3.009 -33.754 1.00 92.94 95 PHE A CA 1
ATOM 727 C C . PHE A 1 95 ? 7.615 -1.675 -34.332 1.00 92.94 95 PHE A C 1
ATOM 729 O O . PHE A 1 95 ? 7.183 -0.612 -33.882 1.00 92.94 95 PHE A O 1
ATOM 736 N N . PHE A 1 96 ? 8.500 -1.706 -35.332 1.00 93.06 96 PHE A N 1
ATOM 737 C CA . PHE A 1 96 ? 9.186 -0.515 -35.849 1.00 93.06 96 PHE A CA 1
ATOM 738 C C . PHE A 1 96 ? 8.233 0.414 -36.609 1.00 93.06 96 PHE A C 1
ATOM 740 O O . PHE A 1 96 ? 8.257 1.639 -36.425 1.00 93.06 96 PHE A O 1
ATOM 747 N N . LEU A 1 97 ? 7.353 -0.167 -37.428 1.00 91.69 97 LEU A N 1
ATOM 748 C CA . LEU A 1 97 ? 6.327 0.571 -38.161 1.00 91.69 97 LEU A CA 1
ATOM 749 C C . LEU A 1 97 ? 5.304 1.196 -37.211 1.00 91.69 97 LEU A C 1
ATOM 751 O O . LEU A 1 97 ? 4.976 2.375 -37.345 1.00 91.69 97 LEU A O 1
ATOM 755 N N . ASN A 1 98 ? 4.832 0.441 -36.218 1.00 92.69 98 ASN A N 1
ATOM 756 C CA . ASN A 1 98 ? 3.830 0.944 -35.285 1.00 92.69 98 ASN A CA 1
ATOM 757 C C . ASN A 1 98 ? 4.384 1.986 -34.308 1.00 92.69 98 ASN A C 1
ATOM 759 O O . ASN A 1 98 ? 3.682 2.950 -34.000 1.00 92.69 98 ASN A O 1
ATOM 763 N N . LEU A 1 99 ? 5.630 1.836 -33.845 1.00 91.88 99 LEU A N 1
ATOM 764 C CA . LEU A 1 99 ? 6.271 2.798 -32.942 1.00 91.88 99 LEU A CA 1
ATOM 765 C C . LEU A 1 99 ? 6.441 4.175 -33.602 1.00 91.88 99 LEU A C 1
ATOM 767 O O . LEU A 1 99 ? 6.316 5.199 -32.935 1.00 91.88 99 LEU A O 1
ATOM 771 N N . THR A 1 100 ? 6.699 4.201 -34.912 1.00 91.25 100 THR A N 1
ATOM 772 C CA . THR A 1 100 ? 6.882 5.438 -35.693 1.00 91.25 100 THR A CA 1
ATOM 773 C C . THR A 1 100 ? 5.599 5.950 -36.349 1.00 91.25 100 THR A C 1
ATOM 775 O O . THR A 1 100 ? 5.633 6.898 -37.139 1.00 91.25 100 THR A O 1
ATOM 778 N N . HIS A 1 101 ? 4.459 5.330 -36.044 1.00 91.06 101 HIS A N 1
ATOM 779 C CA . HIS A 1 101 ? 3.189 5.689 -36.649 1.00 91.06 101 HIS A CA 1
ATOM 780 C C . HIS A 1 101 ? 2.637 7.005 -36.080 1.00 91.06 101 HIS A C 1
ATOM 782 O O . HIS A 1 101 ? 2.699 7.253 -34.879 1.00 91.06 101 HIS A O 1
ATOM 788 N N . ILE A 1 102 ? 2.012 7.824 -36.933 1.00 87.81 102 ILE A N 1
ATOM 789 C CA . ILE A 1 102 ? 1.425 9.118 -36.535 1.00 87.81 102 ILE A CA 1
ATOM 790 C C . ILE A 1 102 ? 0.272 8.971 -35.522 1.00 87.81 102 ILE A C 1
ATOM 792 O O . ILE A 1 102 ? 0.033 9.840 -34.689 1.00 87.81 102 ILE A O 1
ATOM 796 N N . GLN A 1 103 ? -0.452 7.852 -35.582 1.00 89.25 103 GLN A N 1
ATOM 797 C CA . GLN A 1 103 ? -1.567 7.550 -34.679 1.00 89.25 103 GLN A CA 1
ATOM 798 C C . GLN A 1 103 ? -1.077 7.001 -33.332 1.00 89.25 103 GLN A C 1
ATOM 800 O O . GLN A 1 103 ? -0.452 5.940 -33.273 1.00 89.25 103 GLN A O 1
ATOM 805 N N . ALA A 1 104 ? -1.481 7.654 -32.239 1.00 88.50 104 ALA A N 1
ATOM 806 C CA . ALA A 1 104 ? -1.101 7.280 -30.877 1.00 88.50 104 ALA A CA 1
ATOM 807 C C . ALA A 1 104 ? -1.484 5.840 -30.489 1.00 88.50 104 ALA A C 1
ATOM 809 O O . ALA A 1 104 ? -0.696 5.161 -29.839 1.00 88.50 104 ALA A O 1
ATOM 810 N N . HIS A 1 105 ? -2.646 5.334 -30.921 1.00 90.00 105 HIS A N 1
ATOM 811 C CA . HIS A 1 105 ? -3.082 3.978 -30.567 1.00 90.00 105 HIS A CA 1
ATOM 812 C C . HIS A 1 105 ? -2.175 2.884 -31.157 1.00 90.00 105 HIS A C 1
ATOM 814 O O . HIS A 1 105 ? -1.984 1.849 -30.523 1.00 90.00 105 HIS A O 1
ATOM 820 N N . ARG A 1 106 ? -1.579 3.109 -32.338 1.00 91.56 106 ARG A N 1
ATOM 821 C CA . ARG A 1 106 ? -0.616 2.169 -32.936 1.00 91.56 106 ARG A CA 1
ATOM 822 C C . ARG A 1 106 ? 0.697 2.172 -32.161 1.00 91.56 106 ARG A C 1
ATOM 824 O O . ARG A 1 106 ? 1.193 1.104 -31.812 1.00 91.56 106 ARG A O 1
ATOM 831 N N . ARG A 1 107 ? 1.184 3.359 -31.781 1.00 92.44 107 ARG A N 1
ATOM 832 C CA . ARG A 1 107 ? 2.348 3.497 -30.890 1.00 92.44 107 ARG A CA 1
ATOM 833 C C . ARG A 1 107 ? 2.113 2.803 -29.548 1.00 92.44 107 ARG A C 1
ATOM 835 O O . ARG A 1 107 ? 2.975 2.062 -29.090 1.00 92.44 107 ARG A O 1
ATOM 842 N N . LEU A 1 108 ? 0.929 2.986 -28.953 1.00 93.06 108 LEU A N 1
ATOM 843 C CA . LEU A 1 108 ? 0.536 2.322 -27.708 1.00 93.06 108 LEU A CA 1
ATOM 844 C C . LEU A 1 108 ? 0.606 0.796 -27.845 1.00 93.06 108 LEU A C 1
ATOM 846 O O . LEU A 1 108 ? 1.271 0.153 -27.040 1.00 93.06 108 LEU A O 1
ATOM 850 N N . ARG A 1 109 ? -0.016 0.223 -28.885 1.00 92.38 109 ARG A N 1
ATOM 851 C CA . ARG A 1 109 ? 0.007 -1.230 -29.135 1.00 92.38 109 ARG A CA 1
ATOM 852 C C . ARG A 1 109 ? 1.428 -1.771 -29.300 1.00 92.38 109 ARG A C 1
ATOM 854 O O . ARG A 1 109 ? 1.733 -2.823 -28.748 1.00 92.38 109 ARG A O 1
ATOM 861 N N . ALA A 1 110 ? 2.305 -1.048 -30.003 1.00 93.94 110 ALA A N 1
ATOM 862 C CA . ALA A 1 110 ? 3.708 -1.442 -30.159 1.00 93.94 110 ALA A CA 1
ATOM 863 C C . ALA A 1 110 ? 4.428 -1.545 -28.808 1.00 93.94 110 ALA A C 1
ATOM 865 O O . ALA A 1 110 ? 5.109 -2.532 -28.534 1.00 93.94 110 ALA A O 1
ATOM 866 N N . VAL A 1 111 ? 4.242 -0.539 -27.949 1.00 95.00 111 VAL A N 1
ATOM 867 C CA . VAL A 1 111 ? 4.841 -0.493 -26.610 1.00 95.00 111 VAL A CA 1
ATOM 868 C C . VAL A 1 111 ? 4.258 -1.582 -25.703 1.00 95.00 111 VAL A C 1
ATOM 870 O O . VAL A 1 111 ? 5.013 -2.251 -25.000 1.00 95.00 111 VAL A O 1
ATOM 873 N N . GLN A 1 112 ? 2.943 -1.821 -25.760 1.00 94.19 112 GLN A N 1
ATOM 874 C CA . GLN A 1 112 ? 2.282 -2.900 -25.012 1.00 94.19 112 GLN A CA 1
ATOM 875 C C . GLN A 1 112 ? 2.796 -4.278 -25.422 1.00 94.19 112 GLN A C 1
ATOM 877 O O . GLN A 1 112 ? 3.090 -5.103 -24.561 1.00 94.19 112 GLN A O 1
ATOM 882 N N . LYS A 1 113 ? 2.955 -4.514 -26.728 1.00 92.88 113 LYS A N 1
ATOM 883 C CA . LYS A 1 113 ? 3.498 -5.770 -27.249 1.00 92.88 113 LYS A CA 1
ATOM 884 C C . LYS A 1 113 ? 4.951 -5.974 -26.824 1.00 92.88 113 LYS A C 1
ATOM 886 O O . LYS A 1 113 ? 5.309 -7.083 -26.441 1.00 92.88 113 LYS A O 1
ATOM 891 N N . LEU A 1 114 ? 5.775 -4.920 -26.869 1.00 94.19 114 LEU A N 1
ATOM 892 C CA . LEU A 1 114 ? 7.157 -4.983 -26.387 1.00 94.19 114 LEU A CA 1
ATOM 893 C C . LEU A 1 114 ? 7.193 -5.408 -24.917 1.00 94.19 114 LEU A C 1
ATOM 895 O O . LEU A 1 114 ? 7.863 -6.374 -24.575 1.00 94.19 114 LEU A O 1
ATOM 899 N N . LYS A 1 115 ? 6.434 -4.712 -24.068 1.00 94.44 115 LYS A N 1
ATOM 900 C CA . LYS A 1 115 ? 6.333 -5.014 -22.640 1.00 94.44 115 LYS A CA 1
ATOM 901 C C . LYS A 1 115 ? 5.884 -6.456 -22.395 1.00 94.44 115 LYS A C 1
ATOM 903 O O . LYS A 1 115 ? 6.575 -7.193 -21.706 1.00 94.44 115 LYS A O 1
ATOM 908 N N . HIS A 1 116 ? 4.772 -6.868 -23.006 1.00 94.00 116 HIS A N 1
ATOM 909 C CA . HIS A 1 116 ? 4.218 -8.206 -22.815 1.00 94.00 116 HIS A CA 1
ATOM 910 C C . HIS A 1 116 ? 5.185 -9.313 -23.247 1.00 94.00 116 HIS A C 1
ATOM 912 O O . HIS A 1 116 ? 5.306 -10.312 -22.545 1.00 94.00 116 HIS A O 1
ATOM 918 N N . GLY A 1 117 ? 5.902 -9.135 -24.359 1.00 91.75 117 GLY A N 1
ATOM 919 C CA . GLY A 1 117 ? 6.888 -10.121 -24.806 1.00 91.75 117 GLY A CA 1
ATOM 920 C C . GLY A 1 117 ? 8.155 -10.169 -23.942 1.00 91.75 117 GLY A C 1
ATOM 921 O O . GLY A 1 117 ? 8.782 -11.217 -23.831 1.00 91.75 117 GLY A O 1
ATOM 922 N N . VAL A 1 118 ? 8.529 -9.072 -23.269 1.00 92.81 118 VAL A N 1
ATOM 923 C CA . VAL A 1 118 ? 9.596 -9.123 -22.252 1.00 92.81 118 VAL A CA 1
ATOM 924 C C . VAL A 1 118 ? 9.098 -9.836 -20.992 1.00 92.81 118 VAL A C 1
ATOM 926 O O . VAL A 1 118 ? 9.784 -10.722 -20.492 1.00 92.81 118 VAL A O 1
ATOM 929 N N . ASP A 1 119 ? 7.897 -9.504 -20.510 1.00 91.31 119 ASP A N 1
ATOM 930 C CA . ASP A 1 119 ? 7.332 -10.077 -19.278 1.00 91.31 119 ASP A CA 1
ATOM 931 C C . ASP A 1 119 ? 7.030 -11.584 -19.403 1.00 91.31 119 ASP A C 1
ATOM 933 O O . ASP A 1 119 ? 7.171 -12.328 -18.435 1.00 91.31 119 ASP A O 1
ATOM 937 N N . SER A 1 120 ? 6.620 -12.043 -20.590 1.00 90.62 120 SER A N 1
ATOM 938 C CA . SER A 1 120 ? 6.370 -13.463 -20.893 1.00 90.62 120 SER A CA 1
ATOM 939 C C . SER A 1 120 ? 7.644 -14.272 -21.150 1.00 90.62 120 SER A C 1
ATOM 941 O O . SER A 1 120 ? 7.599 -15.500 -21.132 1.00 90.62 120 SER A O 1
ATOM 943 N N . GLY A 1 121 ? 8.782 -13.604 -21.362 1.00 86.81 121 GLY A N 1
ATOM 944 C CA . GLY A 1 121 ? 10.053 -14.243 -21.700 1.00 86.81 121 GLY A CA 1
ATOM 945 C C . GLY A 1 121 ? 10.251 -14.526 -23.193 1.00 86.81 121 GLY A C 1
ATOM 946 O O . GLY A 1 121 ? 11.333 -14.978 -23.566 1.00 86.81 121 GLY A O 1
ATOM 947 N N . ASP A 1 122 ? 9.284 -14.195 -24.056 1.00 85.62 122 ASP A N 1
ATOM 948 C CA . ASP A 1 122 ? 9.391 -14.343 -25.518 1.00 85.62 122 ASP A CA 1
ATOM 949 C C . ASP A 1 122 ? 10.610 -13.599 -26.090 1.00 85.62 122 ASP A C 1
ATOM 951 O O . ASP A 1 122 ? 11.213 -14.015 -27.080 1.00 85.62 122 ASP A O 1
ATOM 955 N N . TYR A 1 123 ? 11.000 -12.494 -25.445 1.00 86.69 123 TYR A N 1
ATOM 956 C CA . TYR A 1 123 ? 12.124 -11.649 -25.851 1.00 86.69 123 TYR A CA 1
ATOM 957 C C . TYR A 1 123 ? 13.381 -11.816 -24.980 1.00 86.69 123 TYR A C 1
ATOM 959 O O . TYR A 1 123 ? 14.231 -10.925 -24.948 1.00 86.69 123 TYR A O 1
ATOM 967 N N . ALA A 1 124 ? 13.543 -12.949 -24.287 1.00 77.62 124 ALA A N 1
ATOM 968 C CA . ALA A 1 124 ? 14.723 -13.219 -23.452 1.00 77.62 124 ALA A CA 1
ATOM 969 C C . ALA A 1 124 ? 16.053 -13.259 -24.236 1.00 77.62 124 ALA A C 1
ATOM 971 O O . ALA A 1 124 ? 17.125 -13.114 -23.652 1.00 77.62 124 ALA A O 1
ATOM 972 N N . THR A 1 125 ? 15.999 -13.435 -25.559 1.00 82.00 125 THR A N 1
ATOM 973 C CA . THR A 1 125 ? 17.167 -13.414 -26.455 1.00 82.00 125 THR A CA 1
ATOM 974 C C . THR A 1 125 ? 17.740 -12.014 -26.680 1.00 82.00 125 THR A C 1
ATOM 976 O O . THR A 1 125 ? 18.847 -11.889 -27.207 1.00 82.00 125 THR A O 1
ATOM 979 N N . LEU A 1 126 ? 17.018 -10.959 -26.283 1.00 88.19 126 LEU A N 1
ATOM 980 C CA . LEU A 1 126 ? 17.484 -9.584 -26.419 1.00 88.19 126 LEU A CA 1
ATOM 981 C C . LEU A 1 126 ? 18.710 -9.328 -25.540 1.00 88.19 126 LEU A C 1
ATOM 983 O O . LEU A 1 126 ? 18.700 -9.476 -24.318 1.00 88.19 126 LEU A O 1
ATOM 987 N N . SER A 1 127 ? 19.773 -8.867 -26.182 1.00 89.88 127 SER A N 1
ATOM 988 C CA . SER A 1 127 ? 21.039 -8.563 -25.545 1.00 89.88 127 SER A CA 1
ATOM 989 C C . SER A 1 127 ? 20.984 -7.275 -24.722 1.00 89.88 127 SER A C 1
ATOM 991 O O . SER A 1 127 ? 20.256 -6.314 -25.000 1.00 89.88 127 SER A O 1
ATOM 993 N N . ASN A 1 128 ? 21.872 -7.212 -23.731 1.00 91.00 128 ASN A N 1
ATOM 994 C CA . ASN A 1 128 ? 22.086 -6.029 -22.904 1.00 91.00 128 ASN A CA 1
ATOM 995 C C . ASN A 1 128 ? 22.390 -4.764 -23.721 1.00 91.00 128 ASN A C 1
ATOM 997 O O . ASN A 1 128 ? 21.956 -3.660 -23.382 1.00 91.00 128 ASN A O 1
ATOM 1001 N N . THR A 1 129 ? 23.164 -4.930 -24.796 1.00 91.12 129 THR A N 1
ATOM 1002 C CA . THR A 1 129 ? 23.589 -3.854 -25.690 1.00 91.12 129 THR A CA 1
ATOM 1003 C C . THR A 1 129 ? 22.417 -3.314 -26.495 1.00 91.12 129 THR A C 1
ATOM 1005 O O . THR A 1 129 ? 22.320 -2.093 -26.636 1.00 91.12 129 THR A O 1
ATOM 1008 N N . THR A 1 130 ? 21.522 -4.176 -26.978 1.00 91.94 130 THR A N 1
ATOM 1009 C CA . THR A 1 130 ? 20.295 -3.785 -27.689 1.00 91.94 130 THR A CA 1
ATOM 1010 C C . THR A 1 130 ? 19.314 -3.082 -26.758 1.00 91.94 130 THR A C 1
ATOM 1012 O O . THR A 1 130 ? 18.838 -1.987 -27.077 1.00 91.94 130 THR A O 1
ATOM 1015 N N . ALA A 1 131 ? 19.091 -3.626 -25.559 1.00 93.12 131 ALA A N 1
ATOM 1016 C CA . ALA A 1 131 ? 18.250 -2.987 -24.551 1.00 93.12 131 ALA A CA 1
ATOM 1017 C C . ALA A 1 131 ? 18.762 -1.578 -24.195 1.00 93.12 131 ALA A C 1
ATOM 1019 O O . ALA A 1 131 ? 18.006 -0.606 -24.255 1.00 93.12 131 ALA A O 1
ATOM 1020 N N . HIS A 1 132 ? 20.059 -1.437 -23.895 1.00 93.31 132 HIS A N 1
ATOM 1021 C CA . HIS A 1 132 ? 20.645 -0.162 -23.473 1.00 93.31 132 HIS A CA 1
ATOM 1022 C C . HIS A 1 132 ? 20.767 0.877 -24.598 1.00 93.31 132 HIS A C 1
ATOM 1024 O O . HIS A 1 132 ? 20.485 2.053 -24.369 1.00 93.31 132 HIS A O 1
ATOM 1030 N N . ASN A 1 133 ? 21.222 0.482 -25.792 1.00 92.00 133 ASN A N 1
ATOM 1031 C CA . ASN A 1 133 ? 21.563 1.438 -26.851 1.00 92.00 133 ASN A CA 1
ATOM 1032 C C . ASN A 1 133 ? 20.399 1.771 -27.790 1.00 92.00 133 ASN A C 1
ATOM 1034 O O . ASN A 1 133 ? 20.469 2.798 -28.464 1.00 92.00 133 ASN A O 1
ATOM 1038 N N . ILE A 1 134 ? 19.358 0.933 -27.843 1.00 92.75 134 ILE A N 1
ATOM 1039 C CA . ILE A 1 134 ? 18.220 1.119 -28.754 1.00 92.75 134 ILE A CA 1
ATOM 1040 C C . ILE A 1 134 ? 16.916 1.268 -27.978 1.00 92.75 134 ILE A C 1
ATOM 1042 O O . ILE A 1 134 ? 16.303 2.334 -28.029 1.00 92.75 134 ILE A O 1
ATOM 1046 N N . LEU A 1 135 ? 16.495 0.232 -27.243 1.00 93.94 135 LEU A N 1
ATOM 1047 C CA . LEU A 1 135 ? 15.156 0.206 -26.641 1.00 93.94 135 LEU A CA 1
ATOM 1048 C C . LEU A 1 135 ? 14.986 1.290 -25.572 1.00 93.94 135 LEU A C 1
ATOM 1050 O O . LEU A 1 135 ? 13.987 2.008 -25.578 1.00 93.94 135 LEU A O 1
ATOM 1054 N N . VAL A 1 136 ? 15.979 1.461 -24.695 1.00 95.00 136 VAL A N 1
ATOM 1055 C CA . VAL A 1 136 ? 15.944 2.477 -23.634 1.00 95.00 136 VAL A CA 1
ATOM 1056 C C . VAL A 1 136 ? 15.852 3.903 -24.202 1.00 95.00 136 VAL A C 1
ATOM 1058 O O . VAL A 1 136 ? 14.916 4.601 -23.815 1.00 95.00 136 VAL A O 1
ATOM 1061 N N . PRO A 1 137 ? 16.728 4.365 -25.122 1.00 94.06 137 PRO A N 1
ATOM 1062 C CA . PRO A 1 137 ? 16.593 5.691 -25.728 1.00 94.06 137 PRO A CA 1
ATOM 1063 C C . PRO A 1 137 ? 15.250 5.908 -26.429 1.00 94.06 137 PRO A C 1
ATOM 1065 O O . PRO A 1 137 ? 14.642 6.964 -26.262 1.00 94.06 137 PRO A O 1
ATOM 1068 N N . LEU A 1 138 ? 14.753 4.907 -27.165 1.00 93.56 138 LEU A N 1
ATOM 1069 C CA . LEU A 1 138 ? 13.4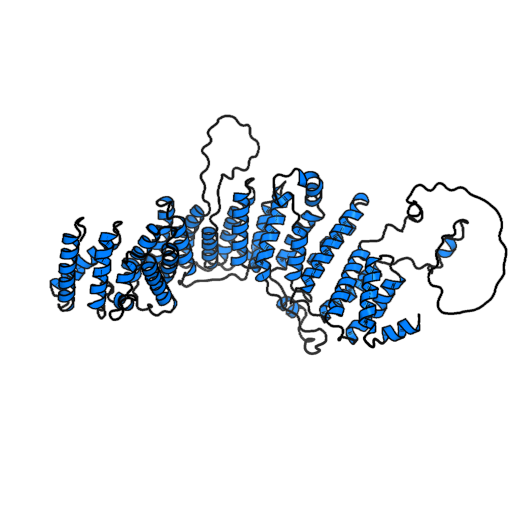67 5.005 -27.855 1.00 93.56 138 LEU A CA 1
ATOM 1070 C C . LEU A 1 138 ? 12.311 5.201 -26.877 1.00 93.56 138 LEU A C 1
ATOM 1072 O O . LEU A 1 138 ? 11.537 6.147 -27.018 1.00 93.56 138 LEU A O 1
ATOM 1076 N N . LEU A 1 139 ? 12.226 4.356 -25.851 1.00 94.88 139 LEU A N 1
ATOM 1077 C CA . LEU A 1 139 ? 11.184 4.464 -24.837 1.00 94.88 139 LEU A CA 1
ATOM 1078 C C . LEU A 1 139 ? 11.325 5.746 -24.002 1.00 94.88 139 LEU A C 1
ATOM 1080 O O . LEU A 1 139 ? 10.316 6.358 -23.660 1.00 94.88 139 LEU A O 1
ATOM 1084 N N . GLN A 1 140 ? 12.550 6.209 -23.725 1.00 93.75 140 GLN A N 1
ATOM 1085 C CA . GLN A 1 140 ? 12.787 7.498 -23.067 1.00 93.75 140 GLN A CA 1
ATOM 1086 C C . GLN A 1 140 ? 12.222 8.665 -23.878 1.00 93.75 140 GLN A C 1
ATOM 1088 O O . GLN A 1 140 ? 11.540 9.515 -23.310 1.00 93.75 140 GLN A O 1
ATOM 1093 N N . HIS A 1 141 ? 12.449 8.700 -25.194 1.00 92.56 141 HIS A N 1
ATOM 1094 C CA . HIS A 1 141 ? 11.861 9.728 -26.055 1.00 92.56 141 HIS A CA 1
ATOM 1095 C C . HIS A 1 141 ? 10.333 9.676 -26.040 1.00 92.56 141 HIS A C 1
ATOM 1097 O O . HIS A 1 141 ? 9.699 10.716 -25.876 1.00 92.56 141 HIS A O 1
ATOM 1103 N N . VAL A 1 142 ? 9.741 8.478 -26.102 1.00 92.50 142 VAL A N 1
ATOM 1104 C CA . VAL A 1 142 ? 8.284 8.317 -25.976 1.00 92.50 142 VAL A CA 1
ATOM 1105 C C . VAL A 1 142 ? 7.781 8.865 -24.635 1.00 92.50 142 VAL A C 1
ATOM 1107 O O . VAL A 1 142 ? 6.791 9.587 -24.609 1.00 92.50 142 VAL A O 1
ATOM 1110 N N . VAL A 1 143 ? 8.478 8.603 -23.526 1.00 93.12 143 VAL A N 1
ATOM 1111 C CA . VAL A 1 143 ? 8.139 9.151 -22.199 1.00 93.12 143 VAL A CA 1
ATOM 1112 C C . VAL A 1 143 ? 8.268 10.678 -22.148 1.00 93.12 143 VAL A C 1
ATOM 1114 O O . VAL A 1 143 ? 7.434 11.347 -21.540 1.00 93.12 143 VAL A O 1
ATOM 1117 N N . TYR A 1 144 ? 9.302 11.243 -22.773 1.00 91.75 144 TYR A N 1
ATOM 1118 C CA . TYR A 1 144 ? 9.582 12.681 -22.740 1.00 91.75 144 TYR A CA 1
ATOM 1119 C C . TYR A 1 144 ? 8.693 13.519 -23.661 1.00 91.75 144 TYR A C 1
ATOM 1121 O O . TYR A 1 144 ? 8.568 14.723 -23.422 1.00 91.75 144 TYR A O 1
ATOM 1129 N N . GLU A 1 145 ? 8.144 12.916 -24.714 1.00 89.56 145 GLU A N 1
ATOM 1130 C CA . GLU A 1 145 ? 7.369 13.588 -25.764 1.00 89.56 145 GLU A CA 1
ATOM 1131 C C . GLU A 1 145 ? 5.872 13.246 -25.709 1.00 89.56 145 GLU A C 1
ATOM 1133 O O . GLU A 1 145 ? 5.060 13.922 -26.344 1.00 89.56 145 GLU A O 1
ATOM 1138 N N . ALA A 1 146 ? 5.482 12.228 -24.932 1.00 87.25 146 ALA A N 1
ATOM 1139 C CA . ALA A 1 146 ? 4.088 11.845 -24.772 1.00 87.25 146 ALA A CA 1
ATOM 1140 C C . ALA A 1 146 ? 3.243 12.980 -24.187 1.00 87.25 146 ALA A C 1
ATOM 1142 O O . ALA A 1 146 ? 3.524 13.537 -23.123 1.00 87.25 146 ALA A O 1
ATOM 1143 N N . LYS A 1 147 ? 2.126 13.256 -24.858 1.00 82.56 147 LYS A N 1
ATOM 1144 C CA . LYS A 1 147 ? 1.087 14.148 -24.349 1.00 82.56 147 LYS A CA 1
ATOM 1145 C C . LYS A 1 147 ? 0.222 13.404 -23.334 1.00 82.56 147 LYS A C 1
ATOM 1147 O O . LYS A 1 147 ? -0.072 12.221 -23.503 1.00 82.56 147 LYS A O 1
ATOM 1152 N N . ALA A 1 148 ? -0.263 14.119 -22.319 1.00 71.94 148 ALA A N 1
ATOM 1153 C CA . ALA A 1 148 ? -1.042 13.537 -21.220 1.00 71.94 148 ALA A CA 1
ATOM 1154 C C . ALA A 1 148 ? -2.291 12.743 -21.669 1.00 71.94 148 ALA A C 1
ATOM 1156 O O . ALA A 1 148 ? -2.694 11.812 -20.982 1.00 71.94 148 ALA A O 1
ATOM 1157 N N . GLN A 1 149 ? -2.884 13.086 -22.820 1.00 69.00 149 GLN A N 1
ATOM 1158 C CA . GLN A 1 149 ? -4.118 12.475 -23.337 1.00 69.00 149 GLN A CA 1
ATOM 1159 C C . GLN A 1 149 ? -3.899 11.168 -24.117 1.00 69.00 149 GLN A C 1
ATOM 1161 O O . GLN A 1 149 ? -4.857 10.463 -24.410 1.00 69.00 149 GLN A O 1
ATOM 1166 N N . GLU A 1 150 ? -2.660 10.837 -24.489 1.00 76.50 150 GLU A N 1
ATOM 1167 C CA . GLU A 1 150 ? -2.402 9.741 -25.432 1.00 76.50 150 GLU A CA 1
ATOM 1168 C C . GLU A 1 150 ? -2.242 8.371 -24.760 1.00 76.50 150 GLU A C 1
ATOM 1170 O O . GLU A 1 150 ? -2.276 7.352 -25.444 1.00 76.50 150 GLU A O 1
ATOM 1175 N N . GLY A 1 151 ? -2.030 8.312 -23.440 1.00 84.50 151 GLY A N 1
ATOM 1176 C CA . GLY A 1 151 ? -1.799 7.066 -22.689 1.00 84.50 151 GLY A CA 1
ATOM 1177 C C . GLY A 1 151 ? -0.468 6.353 -22.995 1.00 84.50 151 GLY A C 1
ATOM 1178 O O . GLY A 1 151 ? 0.076 5.684 -22.118 1.00 84.50 151 GLY A O 1
ATOM 1179 N N . VAL A 1 152 ? 0.112 6.564 -24.185 1.00 91.50 152 VAL A N 1
ATOM 1180 C CA . VAL A 1 152 ? 1.375 5.964 -24.663 1.00 91.50 152 VAL A CA 1
ATOM 1181 C C . VAL A 1 152 ? 2.523 6.183 -23.678 1.00 91.50 152 VAL A C 1
ATOM 1183 O O . VAL A 1 152 ? 3.279 5.256 -23.407 1.00 91.50 152 VAL A O 1
ATOM 1186 N N . GLY A 1 153 ? 2.645 7.382 -23.098 1.00 91.38 153 GLY A N 1
ATOM 1187 C CA . GLY A 1 153 ? 3.722 7.696 -22.154 1.00 91.38 153 GLY A CA 1
ATOM 1188 C C . GLY A 1 153 ? 3.669 6.877 -20.862 1.00 91.38 153 GLY A C 1
ATOM 1189 O O . GLY A 1 153 ? 4.709 6.488 -20.338 1.00 91.38 153 GLY A O 1
ATOM 1190 N N . GLY A 1 154 ? 2.464 6.583 -20.362 1.00 92.31 154 GLY A N 1
ATOM 1191 C CA . GLY A 1 154 ? 2.281 5.753 -19.171 1.00 92.31 154 GLY A CA 1
ATOM 1192 C C . GLY A 1 154 ? 2.675 4.300 -19.426 1.00 92.31 154 GLY A C 1
ATOM 1193 O O . GLY A 1 154 ? 3.366 3.697 -18.608 1.00 92.31 154 GLY A O 1
ATOM 1194 N N . GLU A 1 155 ? 2.308 3.761 -20.590 1.00 94.50 155 GLU A N 1
ATOM 1195 C CA . GLU A 1 155 ? 2.730 2.414 -20.976 1.00 94.50 155 GLU A CA 1
ATOM 1196 C C . GLU A 1 155 ? 4.231 2.350 -21.274 1.00 94.50 155 GLU A C 1
ATOM 1198 O O . GLU A 1 155 ? 4.889 1.396 -20.879 1.00 94.50 155 GLU A O 1
ATOM 1203 N N . ALA A 1 156 ? 4.806 3.381 -21.897 1.00 95.62 156 ALA A N 1
ATOM 1204 C CA . ALA A 1 156 ? 6.243 3.448 -22.150 1.00 95.62 156 ALA A CA 1
ATOM 1205 C C . ALA A 1 156 ? 7.052 3.462 -20.846 1.00 95.62 156 ALA A C 1
ATOM 1207 O O . ALA A 1 156 ? 8.094 2.814 -20.768 1.00 95.62 156 ALA A O 1
ATOM 1208 N N . ALA A 1 157 ? 6.546 4.124 -19.801 1.00 95.25 157 ALA A N 1
ATOM 1209 C CA . ALA A 1 157 ? 7.134 4.066 -18.467 1.00 95.25 157 ALA A CA 1
ATOM 1210 C C . ALA A 1 157 ? 7.126 2.640 -17.884 1.00 95.25 157 ALA A C 1
ATOM 1212 O O . ALA A 1 157 ? 8.116 2.225 -17.285 1.00 95.25 157 ALA A O 1
ATOM 1213 N N . GLN A 1 158 ? 6.048 1.875 -18.087 1.00 95.56 158 GLN A N 1
ATOM 1214 C CA . GLN A 1 158 ? 5.969 0.471 -17.662 1.00 95.56 158 GLN A CA 1
ATOM 1215 C C . GLN A 1 158 ? 6.877 -0.435 -18.501 1.00 95.56 158 GLN A C 1
ATOM 1217 O O . GLN A 1 158 ? 7.615 -1.239 -17.942 1.00 95.56 158 GLN A O 1
ATOM 1222 N N . ALA A 1 159 ? 6.899 -0.248 -19.823 1.00 95.88 159 ALA A N 1
ATOM 1223 C CA . ALA A 1 159 ? 7.785 -0.970 -20.731 1.00 95.88 159 ALA A CA 1
ATOM 1224 C C . ALA A 1 159 ? 9.269 -0.708 -20.424 1.00 95.88 159 ALA A C 1
ATOM 1226 O O . ALA A 1 159 ? 10.077 -1.625 -20.526 1.00 95.88 159 ALA A O 1
ATOM 1227 N N . LEU A 1 160 ? 9.642 0.509 -19.995 1.00 96.31 160 LEU A N 1
ATOM 1228 C CA . LEU A 1 160 ? 10.989 0.793 -19.479 1.00 96.31 160 LEU A CA 1
ATOM 1229 C C . LEU A 1 160 ? 11.322 -0.052 -18.246 1.00 96.31 160 LEU A C 1
ATOM 1231 O O . LEU A 1 160 ? 12.473 -0.453 -18.096 1.00 96.31 160 LEU A O 1
ATOM 1235 N N . GLY A 1 161 ? 10.338 -0.315 -17.381 1.00 94.62 161 GLY A N 1
ATOM 1236 C CA . GLY A 1 161 ? 10.474 -1.223 -16.245 1.00 94.62 161 GLY A CA 1
ATOM 1237 C C . GLY A 1 161 ? 10.775 -2.650 -16.693 1.00 94.62 161 GLY A C 1
ATOM 1238 O O . GLY A 1 161 ? 11.806 -3.195 -16.307 1.00 94.62 161 GLY A O 1
ATOM 1239 N N . SER A 1 162 ? 9.952 -3.207 -17.584 1.00 94.81 162 SER A N 1
ATOM 1240 C CA . SER A 1 162 ? 10.164 -4.552 -18.137 1.00 94.81 162 SER A CA 1
ATOM 1241 C C . SER A 1 162 ? 11.505 -4.664 -18.867 1.00 94.81 162 SER A C 1
ATOM 1243 O O . SER A 1 162 ? 12.292 -5.556 -18.571 1.00 94.81 162 SER A O 1
ATOM 1245 N N . VAL A 1 163 ? 11.851 -3.715 -19.746 1.00 95.00 163 VAL A N 1
ATOM 1246 C CA . VAL A 1 163 ? 13.142 -3.705 -20.468 1.00 95.00 163 VAL A CA 1
ATOM 1247 C C . VAL A 1 163 ? 14.334 -3.562 -19.513 1.00 95.00 163 VAL A C 1
ATOM 1249 O O . VAL A 1 163 ? 15.421 -4.058 -19.813 1.00 95.00 163 VAL A O 1
ATOM 1252 N N . ALA A 1 164 ? 14.162 -2.937 -18.342 1.00 94.94 164 ALA A N 1
ATOM 1253 C CA . ALA A 1 164 ? 15.228 -2.838 -17.347 1.00 94.94 164 ALA A CA 1
ATOM 1254 C C . ALA A 1 164 ? 15.644 -4.198 -16.757 1.00 94.94 164 ALA A C 1
ATOM 1256 O O . ALA A 1 164 ? 16.751 -4.292 -16.222 1.00 94.94 164 ALA A O 1
ATOM 1257 N N . THR A 1 165 ? 14.825 -5.248 -16.899 1.00 93.44 165 THR A N 1
ATOM 1258 C CA . THR A 1 165 ? 15.192 -6.631 -16.529 1.00 93.44 165 THR A CA 1
ATOM 1259 C C . THR A 1 165 ? 16.306 -7.210 -17.404 1.00 93.44 165 THR A C 1
ATOM 1261 O O . THR A 1 165 ? 17.062 -8.061 -16.952 1.00 93.44 165 THR A O 1
ATOM 1264 N N . LEU A 1 166 ? 16.472 -6.694 -18.627 1.00 92.44 166 LEU A N 1
ATOM 1265 C CA . LEU A 1 166 ? 17.517 -7.107 -19.571 1.00 92.44 166 LEU A CA 1
ATOM 1266 C C . LEU A 1 166 ? 18.849 -6.363 -19.340 1.00 92.44 166 LEU A C 1
ATOM 1268 O O . LEU A 1 166 ? 19.860 -6.636 -19.999 1.00 92.44 166 LEU A O 1
ATOM 1272 N N . LEU A 1 167 ? 18.866 -5.367 -18.442 1.00 93.69 167 LEU A N 1
ATOM 1273 C CA . LEU A 1 167 ? 20.014 -4.492 -18.205 1.00 93.69 167 LEU A CA 1
ATOM 1274 C C . LEU A 1 167 ? 20.959 -5.038 -17.132 1.00 93.69 167 LEU A C 1
ATOM 1276 O O . LEU A 1 167 ? 20.565 -5.631 -16.141 1.00 93.69 167 LEU A O 1
ATOM 1280 N N . SER A 1 168 ? 22.243 -4.722 -17.285 1.00 92.75 168 SER A N 1
ATOM 1281 C CA . SER A 1 168 ? 23.283 -5.054 -16.317 1.00 92.75 168 SER A CA 1
ATOM 1282 C C . SER A 1 168 ? 23.272 -3.983 -15.239 1.00 92.75 168 SER A C 1
ATOM 1284 O O . SER A 1 168 ? 22.815 -2.864 -15.486 1.00 92.75 168 SER A O 1
ATOM 1286 N N . TRP A 1 169 ? 23.820 -4.265 -14.058 1.00 91.88 169 TRP A N 1
ATOM 1287 C CA . TRP A 1 169 ? 23.813 -3.302 -12.951 1.00 91.88 169 TRP A CA 1
ATOM 1288 C C . TRP A 1 169 ? 24.363 -1.915 -13.339 1.00 91.88 169 TRP A C 1
ATOM 1290 O O . TRP A 1 169 ? 23.795 -0.878 -12.977 1.00 91.88 169 TRP A O 1
ATOM 1300 N N . THR A 1 170 ? 25.442 -1.872 -14.124 1.00 92.31 170 THR A N 1
ATOM 1301 C CA . THR A 1 170 ? 26.052 -0.620 -14.594 1.00 92.31 170 THR A CA 1
ATOM 1302 C C . THR A 1 170 ? 25.074 0.198 -15.439 1.00 92.31 170 THR A C 1
ATOM 1304 O O . THR A 1 170 ? 24.878 1.387 -15.173 1.00 92.31 170 THR A O 1
ATOM 1307 N N . ASN A 1 171 ? 24.405 -0.442 -16.401 1.00 92.88 171 ASN A N 1
ATOM 1308 C CA . ASN A 1 171 ? 23.454 0.213 -17.302 1.00 92.88 171 ASN A CA 1
ATOM 1309 C C . ASN A 1 171 ? 22.136 0.555 -16.593 1.00 92.88 171 ASN A C 1
ATOM 1311 O O . ASN A 1 171 ? 21.607 1.651 -16.778 1.00 92.88 171 ASN A O 1
ATOM 1315 N N . TYR A 1 172 ? 21.657 -0.330 -15.720 1.00 94.12 172 TYR A N 1
ATOM 1316 C CA . TYR A 1 172 ? 20.478 -0.134 -14.879 1.00 94.12 172 TYR A CA 1
ATOM 1317 C C . TYR A 1 172 ? 20.648 1.075 -13.945 1.00 94.12 172 TYR A C 1
ATOM 1319 O O . TYR A 1 172 ? 19.832 1.999 -13.936 1.00 94.12 172 TYR A O 1
ATOM 1327 N N . SER A 1 173 ? 21.755 1.129 -13.196 1.00 91.75 173 SER A N 1
ATOM 1328 C CA . SER A 1 173 ? 22.035 2.237 -12.273 1.00 91.75 173 SER A CA 1
ATOM 1329 C C . SER A 1 173 ? 22.292 3.556 -13.010 1.00 91.75 173 SER A C 1
ATOM 1331 O O . SER A 1 173 ? 21.895 4.622 -12.532 1.00 91.75 173 SER A O 1
ATOM 1333 N N . ALA A 1 174 ? 22.926 3.517 -14.187 1.00 92.75 174 ALA A N 1
ATOM 1334 C CA . ALA A 1 174 ? 23.096 4.688 -15.043 1.00 92.75 174 ALA A CA 1
ATOM 1335 C C . ALA A 1 174 ? 21.752 5.224 -15.559 1.00 92.75 174 ALA A C 1
ATOM 1337 O O . ALA A 1 174 ? 21.524 6.432 -15.473 1.00 92.75 174 ALA A O 1
ATOM 1338 N N . LEU A 1 175 ? 20.856 4.344 -16.020 1.00 94.25 175 LEU A N 1
ATOM 1339 C CA . LEU A 1 175 ? 19.504 4.696 -16.459 1.00 94.25 175 LEU A CA 1
ATOM 1340 C C . LEU A 1 175 ? 18.716 5.373 -15.333 1.00 94.25 175 LEU A C 1
ATOM 1342 O O . LEU A 1 175 ? 18.218 6.485 -15.516 1.00 94.25 175 LEU A O 1
ATOM 1346 N N . LEU A 1 176 ? 18.671 4.752 -14.151 1.00 93.12 176 LEU A N 1
ATOM 1347 C CA . LEU A 1 176 ? 17.932 5.274 -13.001 1.00 93.12 176 LEU A CA 1
ATOM 1348 C C . LEU A 1 176 ? 18.455 6.653 -12.565 1.00 93.12 176 LEU A C 1
ATOM 1350 O O . LEU A 1 176 ? 17.676 7.589 -12.387 1.00 93.12 176 LEU A O 1
ATOM 1354 N N . ARG A 1 177 ? 19.783 6.816 -12.462 1.00 92.31 177 ARG A N 1
ATOM 1355 C CA . ARG A 1 177 ? 20.407 8.111 -12.133 1.00 92.31 177 ARG A CA 1
ATOM 1356 C C . ARG A 1 177 ? 20.141 9.171 -13.197 1.00 92.31 177 ARG A C 1
ATOM 1358 O O . ARG A 1 177 ? 19.957 10.332 -12.843 1.00 92.31 177 ARG A O 1
ATOM 1365 N N . ASN A 1 178 ? 20.150 8.803 -14.479 1.00 92.50 178 ASN A N 1
ATOM 1366 C CA . ASN A 1 178 ? 19.852 9.739 -15.560 1.00 92.50 178 ASN A CA 1
ATOM 1367 C C . ASN A 1 178 ? 18.398 10.218 -15.462 1.00 92.50 178 ASN A C 1
ATOM 1369 O O . ASN A 1 178 ? 18.173 11.419 -15.363 1.00 92.50 178 ASN A O 1
ATOM 1373 N N . LEU A 1 179 ? 17.431 9.301 -15.352 1.00 92.81 179 LEU A N 1
ATOM 1374 C CA . LEU A 1 179 ? 16.014 9.650 -15.192 1.00 92.81 179 LEU A CA 1
ATOM 1375 C C . LEU A 1 179 ? 15.785 10.578 -13.992 1.00 92.81 179 LEU A C 1
ATOM 1377 O O . LEU A 1 179 ? 15.145 11.616 -14.138 1.00 92.81 179 LEU A O 1
ATOM 1381 N N . LEU A 1 180 ? 16.377 10.268 -12.833 1.00 91.69 180 LEU A N 1
ATOM 1382 C CA . LEU A 1 180 ? 16.282 11.116 -11.640 1.00 91.69 180 LEU A CA 1
ATOM 1383 C C . LEU A 1 180 ? 16.869 12.521 -11.864 1.00 91.69 180 LEU A C 1
ATOM 1385 O O . LEU A 1 180 ? 16.276 13.506 -11.431 1.00 91.69 180 LEU A O 1
ATOM 1389 N N . LYS A 1 181 ? 17.994 12.640 -12.581 1.00 91.75 181 LYS A N 1
ATOM 1390 C CA . LYS A 1 181 ? 18.585 13.941 -12.945 1.00 91.75 181 LYS A CA 1
ATOM 1391 C C . LYS A 1 181 ? 17.725 14.742 -13.928 1.00 91.75 181 LYS A C 1
ATOM 1393 O O . LYS A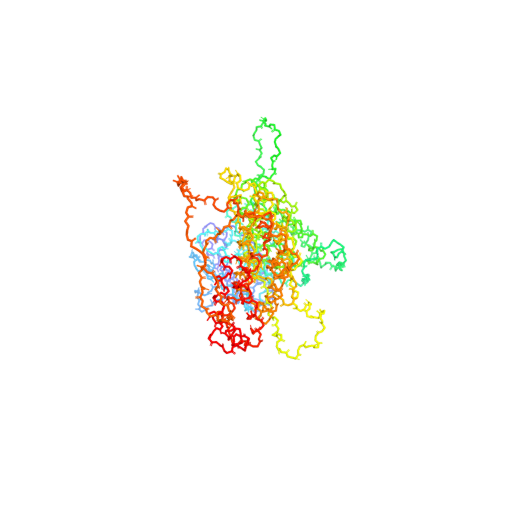 1 181 ? 17.800 15.965 -13.897 1.00 91.75 181 LYS A O 1
ATOM 1398 N N . GLN A 1 182 ? 16.915 14.086 -14.762 1.00 90.88 182 GLN A N 1
ATOM 1399 C CA . GLN A 1 182 ? 16.041 14.746 -15.744 1.00 90.88 182 GLN A CA 1
ATOM 1400 C C . GLN A 1 182 ? 14.734 15.289 -15.145 1.00 90.88 182 GLN A C 1
ATOM 1402 O O . GLN A 1 182 ? 14.131 16.184 -15.737 1.00 90.88 182 GLN A O 1
ATOM 1407 N N . ILE A 1 183 ? 14.311 14.806 -13.968 1.00 90.00 183 ILE A N 1
ATOM 1408 C CA . ILE A 1 183 ? 13.108 15.280 -13.253 1.00 90.00 183 ILE A CA 1
ATOM 1409 C C . ILE A 1 183 ? 13.045 16.821 -13.160 1.00 90.00 183 ILE A C 1
ATOM 1411 O O . ILE A 1 183 ? 12.031 17.385 -13.566 1.00 90.00 183 ILE A O 1
ATOM 1415 N N . PRO A 1 184 ? 14.075 17.534 -12.652 1.00 88.00 184 PRO A N 1
ATOM 1416 C CA . PRO A 1 184 ? 14.035 18.996 -12.566 1.00 88.00 184 PRO A CA 1
ATOM 1417 C C . PRO A 1 184 ? 14.167 19.698 -13.925 1.00 88.00 184 PRO A C 1
ATOM 1419 O O . PRO A 1 184 ? 13.693 20.820 -14.071 1.00 88.00 184 PRO A O 1
ATOM 1422 N N . THR A 1 185 ? 14.809 19.067 -14.911 1.00 89.44 185 THR A N 1
ATOM 1423 C CA . THR A 1 185 ? 15.056 19.658 -16.236 1.00 89.44 185 THR A CA 1
ATOM 1424 C C . THR A 1 185 ? 13.806 19.654 -17.117 1.00 89.44 185 THR A C 1
ATOM 1426 O O . THR A 1 185 ? 13.681 20.501 -17.999 1.00 89.44 185 THR A O 1
ATOM 1429 N N . ARG A 1 186 ? 12.873 18.718 -16.892 1.00 88.44 186 ARG A N 1
ATOM 1430 C CA . ARG A 1 186 ? 11.671 18.531 -17.720 1.00 88.44 186 ARG A CA 1
ATOM 1431 C C . ARG A 1 186 ? 10.391 18.477 -16.867 1.00 88.44 186 ARG A C 1
ATOM 1433 O O . ARG A 1 186 ? 9.889 17.380 -16.605 1.00 88.44 186 ARG A O 1
ATOM 1440 N N . PRO A 1 187 ? 9.834 19.632 -16.450 1.00 85.75 187 PRO A N 1
ATOM 1441 C CA . PRO A 1 187 ? 8.658 19.675 -15.577 1.00 85.75 187 PRO A CA 1
ATOM 1442 C C . PRO A 1 187 ? 7.395 19.089 -16.225 1.00 85.75 187 PRO A C 1
ATOM 1444 O O . PRO A 1 187 ? 6.596 18.462 -15.532 1.00 85.75 187 PRO A O 1
ATOM 1447 N N . ASP A 1 188 ? 7.236 19.222 -17.544 1.00 87.31 188 ASP A N 1
ATOM 1448 C CA . ASP A 1 188 ? 6.040 18.752 -18.260 1.00 87.31 188 ASP A CA 1
ATOM 1449 C C . ASP A 1 188 ? 5.912 17.221 -18.250 1.00 87.31 188 ASP A C 1
ATOM 1451 O O . ASP A 1 188 ? 4.816 16.678 -18.131 1.00 87.31 188 ASP A O 1
ATOM 1455 N N . SER A 1 189 ? 7.046 16.515 -18.311 1.00 89.00 189 SER A N 1
ATOM 1456 C CA . SER A 1 189 ? 7.119 15.049 -18.270 1.00 89.00 189 SER A CA 1
ATOM 1457 C C . SER A 1 189 ? 7.450 14.496 -16.876 1.00 89.00 189 SER A C 1
ATOM 1459 O O . SER A 1 189 ? 7.689 13.299 -16.736 1.00 89.00 189 SER A O 1
ATOM 1461 N N . GLU A 1 190 ? 7.481 15.335 -15.833 1.00 90.44 190 GLU A N 1
ATOM 1462 C CA . GLU A 1 190 ? 7.917 14.966 -14.474 1.00 90.44 190 GLU A CA 1
ATOM 1463 C C . GLU A 1 190 ? 7.190 13.718 -13.946 1.00 90.44 190 GLU A C 1
ATOM 1465 O O . GLU A 1 190 ? 7.813 12.798 -13.413 1.00 90.44 190 GLU A O 1
ATOM 1470 N N . THR A 1 191 ? 5.867 13.669 -14.114 1.00 90.44 191 THR A N 1
ATOM 1471 C CA . THR A 1 191 ? 5.016 12.573 -13.629 1.00 90.44 191 THR A CA 1
ATOM 1472 C C . THR A 1 191 ? 5.332 11.248 -14.320 1.00 90.44 191 THR A C 1
ATOM 1474 O O . THR A 1 191 ? 5.409 10.219 -13.649 1.00 90.44 191 THR A O 1
ATOM 1477 N N . LEU A 1 192 ? 5.579 11.273 -15.633 1.00 93.06 192 LEU A N 1
ATOM 1478 C CA . LEU A 1 192 ? 5.932 10.093 -16.426 1.00 93.06 192 LEU A CA 1
ATOM 1479 C C . LEU A 1 192 ? 7.363 9.616 -16.139 1.00 93.06 192 LEU A C 1
ATOM 1481 O O . LEU A 1 192 ? 7.612 8.411 -16.071 1.00 93.06 192 LEU A O 1
ATOM 1485 N N . ILE A 1 193 ? 8.298 10.540 -15.894 1.00 93.69 193 ILE A N 1
ATOM 1486 C CA . ILE A 1 193 ? 9.667 10.199 -15.480 1.00 93.69 193 ILE A CA 1
ATOM 1487 C C . ILE A 1 193 ? 9.644 9.495 -14.122 1.00 93.69 193 ILE A C 1
ATOM 1489 O O . ILE A 1 193 ? 10.267 8.447 -13.959 1.00 93.69 193 ILE A O 1
ATOM 1493 N N . ILE A 1 194 ? 8.888 10.023 -13.154 1.00 92.50 194 ILE A N 1
ATOM 1494 C CA . ILE A 1 194 ? 8.726 9.383 -11.842 1.00 92.50 194 ILE A CA 1
ATOM 1495 C C . ILE A 1 194 ? 8.062 8.012 -11.987 1.00 92.50 194 ILE A C 1
ATOM 1497 O O . ILE A 1 194 ? 8.510 7.060 -11.350 1.00 92.50 194 ILE A O 1
ATOM 1501 N N . ALA A 1 195 ? 7.034 7.889 -12.831 1.00 93.00 195 ALA A N 1
ATOM 1502 C CA . ALA A 1 195 ? 6.405 6.601 -13.112 1.00 93.00 195 ALA A CA 1
ATOM 1503 C C . ALA A 1 195 ? 7.413 5.591 -13.686 1.00 93.00 195 ALA A C 1
ATOM 1505 O O . ALA A 1 195 ? 7.429 4.445 -13.248 1.00 93.00 195 ALA A O 1
ATOM 1506 N N . SER A 1 196 ? 8.307 6.034 -14.577 1.00 95.19 196 SER A N 1
ATOM 1507 C CA . SER A 1 196 ? 9.373 5.199 -15.153 1.00 95.19 196 SER A CA 1
ATOM 1508 C C . SER A 1 196 ? 10.370 4.743 -14.085 1.00 95.19 196 SER A C 1
ATOM 1510 O O . SER A 1 196 ? 10.712 3.569 -14.014 1.00 95.19 196 SER A O 1
ATOM 1512 N N . VAL A 1 197 ? 10.801 5.650 -13.200 1.00 94.75 197 VAL A N 1
ATOM 1513 C CA . VAL A 1 197 ? 11.674 5.324 -12.055 1.00 94.75 197 VAL A CA 1
ATOM 1514 C C . VAL A 1 197 ? 11.029 4.269 -11.153 1.00 94.75 197 VAL A C 1
ATOM 1516 O O . VAL A 1 197 ? 11.704 3.330 -10.736 1.00 94.75 197 VAL A O 1
ATOM 1519 N N . CYS A 1 198 ? 9.732 4.404 -10.866 1.00 93.25 198 CYS A N 1
ATOM 1520 C CA . CYS A 1 198 ? 9.003 3.437 -10.044 1.00 93.25 198 CYS A CA 1
ATOM 1521 C C . CYS A 1 198 ? 8.884 2.080 -10.750 1.00 93.25 198 CYS A C 1
ATOM 1523 O O . CYS A 1 198 ? 9.194 1.065 -10.139 1.00 93.25 198 CYS A O 1
ATOM 1525 N N . ALA A 1 199 ? 8.522 2.062 -12.036 1.00 94.75 199 ALA A N 1
ATOM 1526 C CA . ALA A 1 199 ? 8.408 0.832 -12.819 1.00 94.75 199 ALA A CA 1
ATOM 1527 C C . ALA A 1 199 ? 9.740 0.070 -12.910 1.00 94.75 199 ALA A C 1
ATOM 1529 O O . ALA A 1 199 ? 9.755 -1.153 -12.795 1.00 94.75 199 ALA A O 1
ATOM 1530 N N . ILE A 1 200 ? 10.862 0.784 -13.053 1.00 95.00 200 ILE A N 1
ATOM 1531 C CA . ILE A 1 200 ? 12.209 0.196 -13.041 1.00 95.00 200 ILE A CA 1
ATOM 1532 C C . ILE A 1 200 ? 12.512 -0.462 -11.686 1.00 95.00 200 ILE A C 1
ATOM 1534 O O . ILE A 1 200 ? 12.999 -1.586 -11.653 1.00 95.00 200 ILE A O 1
ATOM 1538 N N . ILE A 1 201 ? 12.189 0.205 -10.571 1.00 91.94 201 ILE A N 1
ATOM 1539 C CA . ILE A 1 201 ? 12.395 -0.342 -9.216 1.00 91.94 201 ILE A CA 1
ATOM 1540 C C . ILE A 1 201 ? 11.477 -1.543 -8.939 1.00 91.94 201 ILE A C 1
ATOM 1542 O O . ILE A 1 201 ? 11.884 -2.469 -8.238 1.00 91.94 201 ILE A O 1
ATOM 1546 N N . ASP A 1 202 ? 10.267 -1.550 -9.498 1.00 90.88 202 ASP A N 1
ATOM 1547 C CA . ASP A 1 202 ? 9.316 -2.656 -9.357 1.00 90.88 202 ASP A CA 1
ATOM 1548 C C . ASP A 1 202 ? 9.808 -3.937 -10.057 1.00 90.88 202 ASP A C 1
ATOM 1550 O O . ASP A 1 202 ? 9.614 -5.026 -9.522 1.00 90.88 202 ASP A O 1
ATOM 1554 N N . HIS A 1 203 ? 10.527 -3.806 -11.179 1.00 91.25 203 HIS A N 1
ATOM 1555 C CA . HIS A 1 203 ? 11.126 -4.912 -11.946 1.00 91.25 203 HIS A CA 1
ATOM 1556 C C . HIS A 1 203 ? 12.597 -5.181 -11.571 1.00 91.25 203 HIS A C 1
ATOM 1558 O O . HIS A 1 203 ? 13.418 -5.598 -12.393 1.00 91.25 203 HIS A O 1
ATOM 1564 N N . PHE A 1 204 ? 12.973 -4.917 -10.319 1.00 89.50 204 PHE A N 1
ATOM 1565 C CA . PHE A 1 204 ? 14.324 -5.189 -9.836 1.00 89.50 204 PHE A CA 1
ATOM 1566 C C . PHE A 1 204 ? 14.617 -6.699 -9.832 1.00 89.50 204 PHE A C 1
ATOM 1568 O O . PHE A 1 204 ? 13.983 -7.450 -9.094 1.00 89.50 204 PHE A O 1
ATOM 1575 N N . HIS A 1 205 ? 15.609 -7.125 -10.618 1.00 87.94 205 HIS A N 1
ATOM 1576 C CA . HIS A 1 205 ? 15.917 -8.540 -10.867 1.00 87.94 205 HIS A CA 1
ATOM 1577 C C . HIS A 1 205 ? 17.240 -9.021 -10.243 1.00 87.94 205 HIS A C 1
ATOM 1579 O O . HIS A 1 205 ? 17.565 -10.200 -10.341 1.00 87.94 205 HIS A O 1
ATOM 1585 N N . PHE A 1 206 ? 18.031 -8.137 -9.621 1.00 85.56 206 PHE A N 1
ATOM 1586 C CA . PHE A 1 206 ? 19.330 -8.521 -9.057 1.00 85.56 206 PHE A CA 1
ATOM 1587 C C . PHE A 1 206 ? 19.176 -9.304 -7.742 1.00 85.56 206 PHE A C 1
ATOM 1589 O O . PHE A 1 206 ? 18.328 -8.986 -6.905 1.00 85.56 206 PHE A O 1
ATOM 1596 N N . GLU A 1 207 ? 20.034 -10.304 -7.538 1.00 70.00 207 GLU A N 1
ATOM 1597 C CA . GLU A 1 207 ? 20.040 -11.152 -6.341 1.00 70.00 207 GLU A CA 1
ATOM 1598 C C . GLU A 1 207 ? 20.473 -10.399 -5.063 1.00 70.00 207 GLU A C 1
ATOM 1600 O O . GLU A 1 207 ? 21.203 -9.404 -5.113 1.00 70.00 207 GLU A O 1
ATOM 1605 N N . GLY A 1 208 ? 20.050 -10.902 -3.894 1.00 64.25 208 GLY A N 1
ATOM 1606 C CA . GLY A 1 208 ? 20.478 -10.394 -2.577 1.00 64.25 208 GLY A CA 1
ATOM 1607 C C . GLY A 1 208 ? 19.359 -9.922 -1.640 1.00 64.25 208 GLY A C 1
ATOM 1608 O O . GLY A 1 208 ? 19.617 -9.169 -0.703 1.00 64.25 208 GLY A O 1
ATOM 1609 N N . ILE A 1 209 ? 18.113 -10.332 -1.872 1.00 57.38 209 ILE A N 1
ATOM 1610 C CA . ILE A 1 209 ? 16.962 -9.911 -1.065 1.00 57.38 209 ILE A CA 1
ATOM 1611 C C . ILE A 1 209 ? 16.990 -10.634 0.288 1.00 57.38 209 ILE A C 1
ATOM 1613 O O . ILE A 1 209 ? 16.652 -11.809 0.369 1.00 57.38 209 ILE A O 1
ATOM 1617 N N . VAL A 1 210 ? 17.342 -9.923 1.360 1.00 60.25 210 VAL A N 1
ATOM 1618 C CA . VAL A 1 210 ? 17.148 -10.406 2.735 1.00 60.25 210 VAL A CA 1
ATOM 1619 C C . VAL A 1 210 ? 15.918 -9.703 3.296 1.00 60.25 210 VAL A C 1
ATOM 1621 O O . VAL A 1 210 ? 15.995 -8.555 3.730 1.00 60.25 210 VAL A O 1
ATOM 1624 N N . VAL A 1 211 ? 14.762 -10.365 3.239 1.00 59.50 211 VAL A N 1
ATOM 1625 C CA . VAL A 1 211 ? 13.542 -9.857 3.879 1.00 59.50 211 VAL A CA 1
ATOM 1626 C C . VAL A 1 211 ? 13.688 -10.066 5.385 1.00 59.50 211 VAL A C 1
ATOM 1628 O O . VAL A 1 211 ? 14.017 -11.166 5.817 1.00 59.50 211 VAL A O 1
ATOM 1631 N N . SER A 1 212 ? 13.501 -9.014 6.187 1.00 63.12 212 SER A N 1
ATOM 1632 C CA . SER A 1 212 ? 13.476 -9.167 7.643 1.00 63.12 212 SER A CA 1
ATOM 1633 C C . SER A 1 212 ? 12.136 -9.740 8.097 1.00 63.12 212 SER A C 1
ATOM 1635 O O . SER A 1 212 ? 11.098 -9.333 7.578 1.00 63.12 212 SER A O 1
ATOM 1637 N N . ASP A 1 213 ? 12.155 -10.587 9.124 1.00 65.75 213 ASP A N 1
ATOM 1638 C CA . ASP A 1 213 ? 10.945 -11.069 9.801 1.00 65.75 213 ASP A CA 1
ATOM 1639 C C . ASP A 1 213 ? 10.340 -9.953 10.670 1.00 65.75 213 ASP A C 1
ATOM 1641 O O . ASP A 1 213 ? 10.548 -9.882 11.881 1.00 65.75 213 ASP A O 1
ATOM 1645 N N . GLY A 1 214 ? 9.644 -9.013 10.027 1.00 77.00 214 GLY A N 1
ATOM 1646 C CA . GLY A 1 214 ? 8.908 -7.943 10.695 1.00 77.00 214 GLY A CA 1
ATOM 1647 C C . GLY A 1 214 ? 9.767 -6.849 11.339 1.00 77.00 214 GLY A C 1
ATOM 1648 O O . GLY A 1 214 ? 10.974 -6.713 11.093 1.00 77.00 214 GLY A O 1
ATOM 1649 N N . TRP A 1 215 ? 9.105 -5.996 12.128 1.00 84.81 215 TRP A N 1
ATOM 1650 C CA . TRP A 1 215 ? 9.738 -4.894 12.846 1.00 84.81 215 TRP A CA 1
ATOM 1651 C C . TRP A 1 215 ? 10.158 -5.295 14.257 1.00 84.81 215 TRP A C 1
ATOM 1653 O O . TRP A 1 215 ? 9.326 -5.665 15.073 1.00 84.81 215 TRP A O 1
ATOM 1663 N N . LYS A 1 216 ? 11.437 -5.103 14.587 1.00 82.19 216 LYS A N 1
ATOM 1664 C CA . LYS A 1 216 ? 11.942 -5.283 15.952 1.00 82.19 216 LYS A CA 1
ATOM 1665 C C . LYS A 1 216 ? 11.786 -3.988 16.752 1.00 82.19 216 LYS A C 1
ATOM 1667 O O . LYS A 1 216 ? 12.455 -2.991 16.459 1.00 82.19 216 LYS A O 1
ATOM 1672 N N . ALA A 1 217 ? 10.899 -3.982 17.748 1.00 73.50 217 ALA A N 1
ATOM 1673 C CA . ALA A 1 217 ? 10.584 -2.784 18.528 1.00 73.50 217 ALA A CA 1
ATOM 1674 C C . ALA A 1 217 ? 11.773 -2.292 19.381 1.00 73.50 217 ALA A C 1
ATOM 1676 O O . ALA A 1 217 ? 12.073 -1.087 19.389 1.00 73.50 217 ALA A O 1
ATOM 1677 N N . SER A 1 218 ? 12.493 -3.206 20.046 1.00 79.75 218 SER A N 1
ATOM 1678 C CA . SER A 1 218 ? 13.649 -2.845 20.875 1.00 79.75 218 SER A CA 1
ATOM 1679 C C . SER A 1 218 ? 14.810 -2.311 20.033 1.00 79.75 218 SER A C 1
ATOM 1681 O O . SER A 1 218 ? 15.045 -2.705 18.887 1.00 79.75 218 SER A O 1
ATOM 1683 N N . LYS A 1 219 ? 15.553 -1.350 20.590 1.00 79.06 219 LYS A N 1
ATOM 1684 C CA . LYS A 1 219 ? 16.803 -0.871 19.977 1.00 79.06 219 LYS A CA 1
ATOM 1685 C C . LYS A 1 219 ? 17.895 -1.939 20.049 1.00 79.06 219 LYS A C 1
ATOM 1687 O O . LYS A 1 219 ? 18.657 -2.062 19.096 1.00 79.06 219 LYS A O 1
ATOM 1692 N N . GLU A 1 220 ? 17.934 -2.705 21.135 1.00 78.44 220 GLU A N 1
ATOM 1693 C CA . GLU A 1 220 ? 18.897 -3.789 21.355 1.00 78.44 220 GLU A CA 1
ATOM 1694 C C . GLU A 1 220 ? 18.678 -4.917 20.346 1.00 78.44 220 GLU A C 1
ATOM 1696 O O . GLU A 1 220 ? 19.613 -5.290 19.645 1.00 78.44 220 GLU A O 1
ATOM 1701 N N . ASP A 1 221 ? 17.430 -5.347 20.144 1.00 80.44 221 ASP A N 1
ATOM 1702 C CA . ASP A 1 221 ? 17.094 -6.400 19.174 1.00 80.44 221 ASP A CA 1
ATOM 1703 C C . ASP A 1 221 ? 17.423 -6.013 17.730 1.00 80.44 221 ASP A C 1
ATOM 1705 O O . ASP A 1 221 ? 17.747 -6.872 16.907 1.00 80.44 221 ASP A O 1
ATOM 1709 N N . ARG A 1 222 ? 17.341 -4.713 17.408 1.00 82.00 222 ARG A N 1
ATOM 1710 C CA . ARG A 1 222 ? 17.764 -4.166 16.110 1.00 82.00 222 ARG A CA 1
ATOM 1711 C C . ARG A 1 222 ? 19.281 -4.118 15.973 1.00 82.00 222 ARG A C 1
ATOM 1713 O O . ARG A 1 222 ? 19.782 -4.370 14.882 1.00 82.00 222 ARG A O 1
ATOM 1720 N N . ALA A 1 223 ? 20.000 -3.803 17.049 1.00 79.25 223 ALA A N 1
ATOM 1721 C CA . ALA A 1 223 ? 21.462 -3.814 17.072 1.00 79.25 223 ALA A CA 1
ATOM 1722 C C . ALA A 1 223 ? 22.033 -5.243 17.039 1.00 79.25 223 ALA A C 1
ATOM 1724 O O . ALA A 1 223 ? 23.092 -5.460 16.461 1.00 79.25 223 ALA A O 1
ATOM 1725 N N . ALA A 1 224 ? 21.304 -6.213 17.596 1.00 81.25 224 ALA A N 1
ATOM 1726 C CA . ALA A 1 224 ? 21.648 -7.632 17.594 1.00 81.25 224 ALA A CA 1
ATOM 1727 C C . ALA A 1 224 ? 21.396 -8.332 16.243 1.00 81.25 224 ALA A C 1
ATOM 1729 O O . ALA A 1 224 ? 21.737 -9.502 16.079 1.00 81.25 224 ALA A O 1
ATOM 1730 N N . VAL A 1 225 ? 20.788 -7.651 15.262 1.00 80.19 225 VAL A N 1
ATOM 1731 C CA . VAL A 1 225 ? 20.616 -8.197 13.907 1.00 80.19 225 VAL A CA 1
ATOM 1732 C C . VAL A 1 225 ? 21.989 -8.427 13.286 1.00 80.19 225 VAL A C 1
ATOM 1734 O O . VAL A 1 225 ? 22.786 -7.497 13.180 1.00 80.19 225 VAL A O 1
ATOM 1737 N N . ALA A 1 226 ? 22.238 -9.659 12.833 1.00 75.88 226 ALA A N 1
ATOM 1738 C CA . ALA A 1 226 ? 23.489 -10.026 12.186 1.00 75.88 226 ALA A CA 1
ATOM 1739 C C . ALA A 1 226 ? 23.820 -9.062 11.035 1.00 75.88 226 ALA A C 1
ATOM 1741 O O . ALA A 1 226 ? 23.017 -8.832 10.121 1.00 75.88 226 ALA A O 1
ATOM 1742 N N . VAL A 1 227 ? 25.022 -8.489 11.083 1.00 78.62 227 VAL A N 1
ATOM 1743 C CA . VAL A 1 227 ? 25.518 -7.585 10.047 1.00 78.62 227 VAL A CA 1
ATOM 1744 C C . VAL A 1 227 ? 25.974 -8.430 8.863 1.00 78.62 227 VAL A C 1
ATOM 1746 O O . VAL A 1 227 ? 27.114 -8.876 8.792 1.00 78.62 227 VAL A O 1
ATOM 1749 N N . VAL A 1 228 ? 25.052 -8.678 7.935 1.00 77.94 228 VAL A N 1
ATOM 1750 C CA . VAL A 1 228 ? 25.374 -9.304 6.649 1.00 77.94 228 VAL A CA 1
ATOM 1751 C C . VAL A 1 228 ? 26.118 -8.281 5.781 1.00 77.94 228 VAL A C 1
ATOM 1753 O O . VAL A 1 228 ? 25.625 -7.153 5.643 1.00 77.94 228 VAL A O 1
ATOM 1756 N N . PRO A 1 229 ? 27.281 -8.629 5.198 1.00 76.44 229 PRO A N 1
ATOM 1757 C CA . PRO A 1 229 ? 28.002 -7.726 4.311 1.00 76.44 229 PRO A CA 1
ATOM 1758 C C . PRO A 1 229 ? 27.138 -7.391 3.092 1.00 76.44 229 PRO A C 1
ATOM 1760 O O . PRO A 1 229 ? 26.606 -8.277 2.426 1.00 76.44 229 PRO A O 1
ATOM 1763 N N . ALA A 1 230 ? 26.982 -6.097 2.814 1.00 78.06 230 ALA A N 1
ATOM 1764 C CA . ALA A 1 230 ? 26.202 -5.632 1.675 1.00 78.06 230 ALA A CA 1
ATOM 1765 C C . ALA A 1 230 ? 26.893 -6.010 0.357 1.00 78.06 230 ALA A C 1
ATOM 1767 O O . ALA A 1 230 ? 28.104 -5.829 0.208 1.00 78.06 230 ALA A O 1
ATOM 1768 N N . THR A 1 231 ? 26.118 -6.465 -0.628 1.00 85.00 231 THR A N 1
ATOM 1769 C CA . THR A 1 231 ? 26.629 -6.661 -1.992 1.00 85.00 231 THR A CA 1
ATOM 1770 C C . THR A 1 231 ? 27.093 -5.318 -2.585 1.00 85.00 231 THR A C 1
ATOM 1772 O O . THR A 1 231 ? 26.611 -4.257 -2.169 1.00 85.00 231 THR A O 1
ATOM 1775 N N . PRO A 1 232 ? 27.992 -5.303 -3.591 1.00 84.12 232 PRO A N 1
ATOM 1776 C CA . PRO A 1 232 ? 28.400 -4.060 -4.262 1.00 84.12 232 PRO A CA 1
ATOM 1777 C C . PRO A 1 232 ? 27.210 -3.286 -4.861 1.00 84.12 232 PRO A C 1
ATOM 1779 O O . PRO A 1 232 ? 27.232 -2.060 -4.959 1.00 84.12 232 PRO A O 1
ATOM 1782 N N . ILE A 1 233 ? 26.143 -4.001 -5.224 1.00 85.88 233 ILE A N 1
ATOM 1783 C CA . ILE A 1 233 ? 24.877 -3.429 -5.684 1.00 85.88 233 ILE A CA 1
ATOM 1784 C C . ILE A 1 233 ? 24.166 -2.707 -4.531 1.00 85.88 233 ILE A C 1
ATOM 1786 O O . ILE A 1 233 ? 23.818 -1.530 -4.650 1.00 85.88 233 ILE A O 1
ATOM 1790 N N . GLN A 1 234 ? 24.004 -3.369 -3.383 1.00 85.12 234 GLN A N 1
ATOM 1791 C CA . GLN A 1 234 ? 23.352 -2.797 -2.200 1.00 85.12 234 GLN A CA 1
ATOM 1792 C C . GLN A 1 234 ? 24.117 -1.604 -1.613 1.00 85.12 234 GLN A C 1
ATOM 1794 O O . GLN A 1 234 ? 23.500 -0.625 -1.174 1.00 85.12 234 GLN A O 1
ATOM 1799 N N . SER A 1 235 ? 25.451 -1.638 -1.636 1.00 85.56 235 SER A N 1
ATOM 1800 C CA . SER A 1 235 ? 26.273 -0.508 -1.194 1.00 85.56 235 SER A CA 1
ATOM 1801 C C . SER A 1 235 ? 26.097 0.700 -2.120 1.00 85.56 235 SER A C 1
ATOM 1803 O O . SER A 1 235 ? 25.862 1.813 -1.644 1.00 85.56 235 SER A O 1
ATOM 1805 N N . ALA A 1 236 ? 26.088 0.495 -3.440 1.00 85.94 236 ALA A N 1
ATOM 1806 C CA . ALA A 1 236 ? 25.814 1.544 -4.422 1.00 85.94 236 ALA A CA 1
ATOM 1807 C C . ALA A 1 236 ? 24.380 2.104 -4.311 1.00 85.94 236 ALA A C 1
ATOM 1809 O O . ALA A 1 236 ? 24.175 3.319 -4.439 1.00 85.94 236 ALA A O 1
ATOM 1810 N N . MET A 1 237 ? 23.387 1.254 -4.017 1.00 85.88 237 MET A N 1
ATOM 1811 C CA . MET A 1 237 ? 22.007 1.677 -3.742 1.00 85.88 237 MET A CA 1
ATOM 1812 C C . MET A 1 237 ? 21.923 2.591 -2.518 1.00 85.88 237 MET A C 1
ATOM 1814 O O . MET A 1 237 ? 21.298 3.651 -2.582 1.00 85.88 237 MET A O 1
ATOM 1818 N N . THR A 1 238 ? 22.586 2.211 -1.428 1.00 87.00 238 THR A N 1
ATOM 1819 C CA . THR A 1 238 ? 22.560 2.955 -0.159 1.00 87.00 238 THR A CA 1
ATOM 1820 C C . THR A 1 238 ? 23.314 4.281 -0.262 1.00 87.00 238 THR A C 1
ATOM 1822 O O . THR A 1 238 ? 22.845 5.303 0.233 1.00 87.00 238 THR A O 1
ATOM 1825 N N . THR A 1 239 ? 24.464 4.289 -0.940 1.00 88.12 239 THR A N 1
ATOM 1826 C CA . THR A 1 239 ? 25.346 5.465 -1.036 1.00 88.12 239 THR A CA 1
ATOM 1827 C C . THR A 1 239 ? 24.884 6.499 -2.059 1.00 88.12 239 THR A C 1
ATOM 1829 O O . THR A 1 239 ? 25.095 7.689 -1.842 1.00 88.12 239 THR A O 1
ATOM 1832 N N . SER A 1 240 ? 24.253 6.081 -3.165 1.00 87.44 240 SER A N 1
ATOM 1833 C CA . SER A 1 240 ? 23.941 6.991 -4.280 1.00 87.44 240 SER A CA 1
ATOM 1834 C C . SER A 1 240 ? 22.453 7.102 -4.618 1.00 87.44 240 SER A C 1
ATOM 1836 O O . SER A 1 240 ? 21.945 8.215 -4.766 1.00 87.44 240 SER A O 1
ATOM 1838 N N . LEU A 1 241 ? 21.729 5.982 -4.714 1.00 87.62 241 LEU A N 1
ATOM 1839 C CA . LEU A 1 241 ? 20.339 5.977 -5.188 1.00 87.62 241 LEU A CA 1
ATOM 1840 C C . LEU A 1 241 ? 19.355 6.418 -4.103 1.00 87.62 241 LEU A C 1
ATOM 1842 O O . LEU A 1 241 ? 18.496 7.261 -4.360 1.00 87.62 241 LEU A O 1
ATOM 1846 N N . LEU A 1 242 ? 19.500 5.898 -2.882 1.00 90.12 242 LEU A N 1
ATOM 1847 C CA . LEU A 1 242 ? 18.616 6.227 -1.765 1.00 90.12 242 LEU A CA 1
ATOM 1848 C C . LEU A 1 242 ? 18.649 7.731 -1.412 1.00 90.12 242 LEU A C 1
ATOM 1850 O O . LEU A 1 242 ? 17.571 8.317 -1.275 1.00 90.12 242 LEU A O 1
ATOM 1854 N N . PRO A 1 243 ? 19.817 8.404 -1.320 1.00 91.31 243 PRO A N 1
ATOM 1855 C CA . PRO A 1 243 ? 19.863 9.852 -1.123 1.00 91.31 243 PRO A CA 1
ATOM 1856 C C . PRO A 1 243 ? 19.176 10.627 -2.252 1.00 91.31 243 PRO A C 1
ATOM 1858 O O . PRO A 1 243 ? 18.406 11.544 -1.976 1.00 91.31 243 PRO A O 1
ATOM 1861 N N . MET A 1 244 ? 19.388 10.229 -3.510 1.00 90.25 244 MET A N 1
ATOM 1862 C CA . MET A 1 244 ? 18.788 10.893 -4.672 1.00 90.25 244 MET A CA 1
ATOM 1863 C C . MET A 1 244 ? 17.259 10.741 -4.697 1.00 90.25 244 MET A C 1
ATOM 1865 O O . MET A 1 244 ? 16.538 11.704 -4.949 1.00 90.25 244 MET A O 1
ATOM 1869 N N . LEU A 1 245 ? 16.729 9.564 -4.355 1.00 90.38 245 LEU A N 1
ATOM 1870 C CA . LEU A 1 245 ? 15.283 9.374 -4.215 1.00 90.38 245 LEU A CA 1
ATOM 1871 C C . LEU A 1 245 ? 14.712 10.231 -3.080 1.00 90.38 245 LEU A C 1
ATOM 1873 O O . LEU A 1 245 ? 13.687 10.888 -3.259 1.00 90.38 245 LEU A O 1
ATOM 1877 N N . LYS A 1 246 ? 15.407 10.302 -1.938 1.00 89.81 246 LYS A N 1
ATOM 1878 C CA . LYS A 1 246 ? 15.004 11.160 -0.814 1.00 89.81 246 LYS A CA 1
ATOM 1879 C C . LYS A 1 246 ? 14.978 12.642 -1.186 1.00 89.81 246 LYS A C 1
ATOM 1881 O O . LYS A 1 246 ? 14.075 13.340 -0.733 1.00 89.81 246 LYS A O 1
ATOM 1886 N N . THR A 1 247 ? 15.888 13.128 -2.038 1.00 89.38 247 THR A N 1
ATOM 1887 C CA . THR A 1 247 ? 15.836 14.526 -2.512 1.00 89.38 247 THR A CA 1
ATOM 1888 C C . THR A 1 247 ? 14.596 14.832 -3.350 1.00 89.38 247 THR A C 1
ATOM 1890 O O . THR A 1 247 ? 14.146 15.972 -3.368 1.00 89.38 247 THR A O 1
ATOM 1893 N N . PHE A 1 248 ? 14.012 13.824 -4.004 1.00 88.75 248 PHE A N 1
ATOM 1894 C CA . PHE A 1 248 ? 12.811 13.973 -4.829 1.00 88.75 248 PHE A CA 1
ATOM 1895 C C . PHE A 1 248 ? 11.516 13.537 -4.130 1.00 88.75 248 PHE A C 1
ATOM 1897 O O . PHE A 1 248 ? 10.454 13.579 -4.759 1.00 88.75 248 PHE A O 1
ATOM 1904 N N . LEU A 1 249 ? 11.579 13.144 -2.853 1.00 87.88 249 LEU A N 1
ATOM 1905 C CA . LEU A 1 249 ? 10.422 12.722 -2.060 1.00 87.88 249 LEU A CA 1
ATOM 1906 C C . LEU A 1 249 ? 9.397 13.852 -1.885 1.00 87.88 249 LEU A C 1
ATOM 1908 O O . LEU A 1 249 ? 8.189 13.612 -1.926 1.00 87.88 249 LEU A O 1
ATOM 1912 N N . THR A 1 250 ? 9.869 15.086 -1.705 1.00 86.44 250 THR A N 1
ATOM 1913 C CA . THR A 1 250 ? 9.027 16.275 -1.562 1.00 86.44 250 THR A CA 1
ATOM 1914 C C . THR A 1 250 ? 9.117 17.168 -2.798 1.00 86.44 250 THR A C 1
ATOM 1916 O O . THR A 1 250 ? 10.180 17.361 -3.385 1.00 86.44 250 THR A O 1
ATOM 1919 N N . LYS A 1 251 ? 7.980 17.740 -3.195 1.00 80.94 251 LYS A N 1
ATOM 1920 C CA . LYS A 1 251 ? 7.856 18.787 -4.212 1.00 80.94 251 LYS A CA 1
ATOM 1921 C C . LYS A 1 251 ? 7.479 20.088 -3.509 1.00 80.94 251 LYS A C 1
ATOM 1923 O O . LYS A 1 251 ? 6.443 20.143 -2.858 1.00 80.94 251 LYS A O 1
ATOM 1928 N N . GLY A 1 252 ? 8.315 21.117 -3.607 1.00 68.75 252 GLY A N 1
ATOM 1929 C CA . GLY A 1 252 ? 8.046 22.431 -3.015 1.00 68.75 252 GLY A CA 1
ATOM 1930 C C . GLY A 1 252 ? 9.323 23.233 -2.783 1.00 68.75 252 GLY A C 1
ATOM 1931 O O . GLY A 1 252 ? 10.378 22.663 -2.513 1.00 68.75 252 GLY A O 1
ATOM 1932 N N . GLY A 1 253 ? 9.237 24.556 -2.909 1.00 55.28 253 GLY A N 1
ATOM 1933 C CA . GLY A 1 253 ? 10.315 25.479 -2.558 1.00 55.28 253 GLY A CA 1
ATOM 1934 C C . GLY A 1 253 ? 9.995 26.196 -1.250 1.00 55.28 253 GLY A C 1
ATOM 1935 O O . GLY A 1 253 ? 8.838 26.522 -0.983 1.00 55.28 253 GLY A O 1
ATOM 1936 N N . ARG A 1 254 ? 11.014 26.505 -0.435 1.00 47.16 254 ARG A N 1
ATOM 1937 C CA . ARG A 1 254 ? 10.875 27.582 0.558 1.00 47.16 254 ARG A CA 1
ATOM 1938 C C . ARG A 1 254 ? 10.442 28.831 -0.211 1.00 47.16 254 ARG A C 1
ATOM 1940 O O . ARG A 1 254 ? 11.205 29.299 -1.053 1.00 47.16 254 ARG A O 1
ATOM 1947 N N . LYS A 1 255 ? 9.263 29.392 0.076 1.00 43.62 255 LYS A N 1
ATOM 1948 C CA . LYS A 1 255 ? 8.989 30.790 -0.283 1.00 43.62 255 LYS A CA 1
ATOM 1949 C C . LYS A 1 255 ? 10.125 31.613 0.331 1.00 43.62 255 LYS A C 1
ATOM 1951 O O . LYS A 1 255 ? 10.221 31.690 1.554 1.00 43.62 255 LYS A O 1
ATOM 1956 N N . GLN A 1 256 ? 11.025 32.160 -0.491 1.00 37.16 256 GLN A N 1
ATOM 1957 C CA . GLN A 1 256 ? 11.916 33.226 -0.042 1.00 37.16 256 GLN A CA 1
ATOM 1958 C C . GLN A 1 256 ? 11.005 34.352 0.446 1.00 37.16 256 GLN A C 1
ATOM 1960 O O . GLN A 1 256 ? 10.214 34.899 -0.322 1.00 37.16 256 GLN A O 1
ATOM 1965 N N . GLY A 1 257 ? 11.039 34.616 1.749 1.00 39.97 257 GLY A N 1
ATOM 1966 C CA . GLY A 1 257 ? 10.196 35.621 2.370 1.00 39.97 257 GLY A CA 1
ATOM 1967 C C . GLY A 1 257 ? 10.479 36.999 1.782 1.00 39.97 257 GLY A C 1
ATOM 1968 O O . GLY A 1 257 ? 11.569 37.539 1.950 1.00 39.97 257 GLY A O 1
ATOM 1969 N N . LYS A 1 258 ? 9.468 37.594 1.148 1.00 36.09 258 LYS A N 1
ATOM 1970 C CA . LYS A 1 258 ? 9.290 39.044 1.201 1.00 36.09 258 LYS A CA 1
ATOM 1971 C C . LYS A 1 258 ? 8.761 39.387 2.595 1.00 36.09 258 LYS A C 1
ATOM 1973 O O . LYS A 1 258 ? 7.734 38.849 2.994 1.00 36.09 258 LYS A O 1
ATOM 1978 N N . GLY A 1 259 ? 9.439 40.305 3.283 1.00 37.72 259 GLY A N 1
ATOM 1979 C CA . GLY A 1 259 ? 8.895 41.034 4.432 1.00 37.72 259 GLY A CA 1
ATOM 1980 C C . GLY A 1 259 ? 9.680 40.869 5.731 1.00 37.72 259 GLY A C 1
ATOM 1981 O O . GLY A 1 259 ? 9.405 39.975 6.524 1.00 37.72 259 GLY A O 1
ATOM 1982 N N . LYS A 1 260 ? 10.610 41.799 5.981 1.00 39.31 260 LYS A N 1
ATOM 1983 C CA . LYS A 1 260 ? 11.020 42.189 7.338 1.00 39.31 260 LYS A CA 1
ATOM 1984 C C . LYS A 1 260 ? 9.759 42.521 8.148 1.00 39.31 260 LYS A C 1
ATOM 1986 O O . LYS A 1 260 ? 9.009 43.400 7.738 1.00 39.31 260 LYS A O 1
ATOM 1991 N N . GLY A 1 261 ? 9.586 41.878 9.301 1.00 38.44 261 GLY A N 1
ATOM 1992 C CA . GLY A 1 261 ? 8.646 42.320 10.335 1.00 38.44 261 GLY A CA 1
ATOM 1993 C C . GLY A 1 261 ? 7.435 41.415 10.555 1.00 38.44 261 GLY A C 1
ATOM 1994 O O . GLY A 1 261 ? 6.309 41.821 10.303 1.00 38.44 261 GLY A O 1
ATOM 1995 N N . ALA A 1 262 ? 7.648 40.225 11.110 1.00 31.88 262 ALA A N 1
ATOM 1996 C CA . ALA A 1 262 ? 6.633 39.553 11.917 1.00 31.88 262 ALA A CA 1
ATOM 1997 C C . ALA A 1 262 ? 7.353 38.827 13.055 1.00 31.88 262 ALA A C 1
ATOM 1999 O O . ALA A 1 262 ? 8.250 38.024 12.808 1.00 31.88 262 ALA A O 1
ATOM 2000 N N . LYS A 1 263 ? 7.016 39.209 14.290 1.00 34.22 263 LYS A N 1
ATOM 2001 C CA . LYS A 1 263 ? 7.553 38.646 15.532 1.00 34.22 263 LYS A CA 1
ATOM 2002 C C . LYS A 1 263 ? 7.342 37.133 15.579 1.00 34.22 263 LYS A C 1
ATOM 2004 O O . LYS A 1 263 ? 6.310 36.648 15.123 1.00 34.22 263 LYS A O 1
ATOM 2009 N N . ASP A 1 264 ? 8.319 36.457 16.175 1.00 34.72 264 ASP A N 1
ATOM 2010 C CA . ASP A 1 264 ? 8.326 35.039 16.515 1.00 34.72 264 ASP A CA 1
ATOM 2011 C C . ASP A 1 264 ? 7.009 34.596 17.159 1.00 34.72 264 ASP A C 1
ATOM 2013 O O . ASP A 1 264 ? 6.764 34.798 18.347 1.00 34.72 264 ASP A O 1
ATOM 2017 N N . ASP A 1 265 ? 6.180 33.950 16.353 1.00 33.69 265 ASP A N 1
ATOM 2018 C CA . ASP A 1 265 ? 5.237 32.945 16.809 1.00 33.69 265 ASP A CA 1
ATOM 2019 C C . ASP A 1 265 ? 5.796 31.614 16.290 1.00 33.69 265 ASP A C 1
ATOM 2021 O O . ASP A 1 265 ? 6.318 31.580 15.173 1.00 33.69 265 ASP A O 1
ATOM 2025 N N . GLN A 1 266 ? 5.764 30.541 17.087 1.00 37.69 266 GLN A N 1
ATOM 2026 C CA . GLN A 1 266 ? 6.343 29.214 16.785 1.00 37.69 266 GLN A CA 1
ATOM 2027 C C . GLN A 1 266 ? 5.630 28.517 15.601 1.00 37.69 266 GLN A C 1
ATOM 2029 O O . GLN A 1 266 ? 5.028 27.448 15.716 1.00 37.69 266 GLN A O 1
ATOM 2034 N N . GLY A 1 267 ? 5.675 29.143 14.429 1.00 37.59 267 GLY A N 1
ATOM 2035 C CA . GLY A 1 267 ? 5.118 28.688 13.175 1.00 37.59 267 GLY A CA 1
ATOM 2036 C C . GLY A 1 267 ? 5.993 27.588 12.605 1.00 37.59 267 GLY A C 1
ATOM 2037 O O . GLY A 1 267 ? 7.154 27.795 12.266 1.00 37.59 267 GLY A O 1
ATOM 2038 N N . THR A 1 268 ? 5.411 26.400 12.497 1.00 40.03 268 THR A N 1
ATOM 2039 C CA . THR A 1 268 ? 5.947 25.231 11.802 1.00 40.03 268 THR A CA 1
ATOM 2040 C C . THR A 1 268 ? 6.642 25.626 10.496 1.00 40.03 268 THR A C 1
ATOM 2042 O O . THR A 1 268 ? 5.986 25.880 9.488 1.00 40.03 268 THR A O 1
ATOM 2045 N N . ALA A 1 269 ? 7.978 25.627 10.498 1.00 43.06 269 ALA A N 1
ATOM 2046 C CA . ALA A 1 269 ? 8.840 25.868 9.338 1.00 43.06 269 ALA A CA 1
ATOM 2047 C C . ALA A 1 269 ? 8.824 24.704 8.319 1.00 43.06 269 ALA A C 1
ATOM 2049 O O . ALA A 1 269 ? 9.833 24.369 7.694 1.00 43.06 269 ALA A O 1
ATOM 2050 N N . THR A 1 270 ? 7.686 24.032 8.172 1.00 52.28 270 THR A N 1
ATOM 2051 C CA . THR A 1 270 ? 7.396 23.169 7.034 1.00 52.28 270 THR A CA 1
ATOM 2052 C C . THR A 1 270 ? 6.918 24.096 5.927 1.00 52.28 270 THR A C 1
ATOM 2054 O O 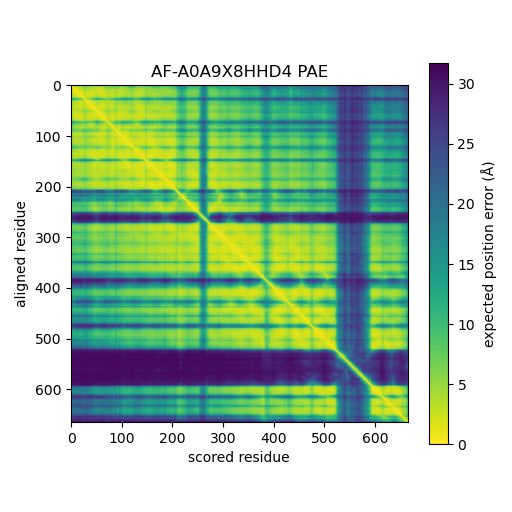. THR A 1 270 ? 5.796 24.583 5.992 1.00 52.28 270 THR A O 1
ATOM 2057 N N . GLY A 1 271 ? 7.781 24.398 4.950 1.00 56.06 271 GLY A N 1
ATOM 2058 C CA . GLY A 1 271 ? 7.336 25.057 3.715 1.00 56.06 271 GLY A CA 1
ATOM 2059 C C . GLY A 1 271 ? 6.193 24.278 3.047 1.00 56.06 271 GLY A C 1
ATOM 2060 O O . GLY A 1 271 ? 5.900 23.158 3.468 1.00 56.06 271 GLY A O 1
ATOM 2061 N N . ASP A 1 272 ? 5.581 24.851 2.006 1.00 62.16 272 ASP A N 1
ATOM 2062 C CA . ASP A 1 272 ? 4.530 24.216 1.185 1.00 62.16 272 ASP A CA 1
ATOM 2063 C C . ASP A 1 272 ? 5.108 23.019 0.389 1.00 62.16 272 ASP A C 1
ATOM 2065 O O . ASP A 1 272 ? 5.222 23.041 -0.836 1.00 62.16 272 ASP A O 1
ATOM 2069 N N . TYR A 1 273 ? 5.569 21.985 1.095 1.00 79.31 273 TYR A N 1
ATOM 2070 C CA . TYR A 1 273 ? 6.093 20.745 0.543 1.00 79.31 273 TYR A CA 1
ATOM 2071 C C . TYR A 1 273 ? 4.952 19.742 0.416 1.00 79.31 273 TYR A C 1
ATOM 2073 O O . TYR A 1 273 ? 4.300 19.397 1.401 1.00 79.31 273 TYR A O 1
ATOM 2081 N N . VAL A 1 274 ? 4.760 19.216 -0.787 1.00 83.00 274 VAL A N 1
ATOM 2082 C CA . VAL A 1 274 ? 3.828 18.126 -1.074 1.00 83.00 274 VAL A CA 1
ATOM 2083 C C . VAL A 1 274 ? 4.625 16.844 -1.283 1.00 83.00 274 VAL A C 1
ATOM 2085 O O . VAL A 1 274 ? 5.633 16.840 -1.988 1.00 83.00 274 VAL A O 1
ATOM 2088 N N . LEU A 1 275 ? 4.192 15.744 -0.671 1.00 86.19 275 LEU A N 1
ATOM 2089 C CA . LEU A 1 275 ? 4.827 14.444 -0.878 1.00 86.19 275 LEU A CA 1
ATOM 2090 C C . LEU A 1 275 ? 4.469 13.858 -2.235 1.00 86.19 275 LEU A C 1
ATOM 2092 O O . LEU A 1 275 ? 3.319 13.907 -2.678 1.00 86.19 275 LEU A O 1
ATOM 2096 N N . ARG A 1 276 ? 5.466 13.239 -2.861 1.00 88.25 276 ARG A N 1
ATOM 2097 C CA . ARG A 1 276 ? 5.281 12.412 -4.046 1.00 88.25 276 ARG A CA 1
ATOM 2098 C C . ARG A 1 276 ? 5.088 10.962 -3.607 1.00 88.25 276 ARG A C 1
ATOM 2100 O O . ARG A 1 276 ? 6.060 10.247 -3.373 1.00 88.25 276 ARG A O 1
ATOM 2107 N N . VAL A 1 277 ? 3.827 10.529 -3.522 1.00 89.50 277 VAL A N 1
ATOM 2108 C CA . VAL A 1 277 ? 3.449 9.158 -3.118 1.00 89.50 277 VAL A CA 1
ATOM 2109 C C . VAL A 1 277 ? 4.241 8.075 -3.879 1.00 89.50 277 VAL A C 1
ATOM 2111 O O . VAL A 1 277 ? 4.766 7.181 -3.215 1.00 89.50 277 VAL A O 1
ATOM 2114 N N . PRO A 1 278 ? 4.415 8.144 -5.221 1.00 89.94 278 PRO A N 1
ATOM 2115 C CA . PRO A 1 278 ? 5.146 7.105 -5.952 1.00 89.94 278 PRO A CA 1
ATOM 2116 C C . PRO A 1 278 ? 6.620 7.005 -5.542 1.00 89.94 278 PRO A C 1
ATOM 2118 O O . PRO A 1 278 ? 7.148 5.909 -5.396 1.00 89.94 278 PRO A O 1
ATOM 2121 N N . VAL A 1 279 ? 7.273 8.141 -5.268 1.00 92.00 279 VAL A N 1
ATOM 2122 C CA . VAL A 1 279 ? 8.679 8.167 -4.830 1.00 92.00 279 VAL A CA 1
ATOM 2123 C C . VAL A 1 279 ? 8.823 7.546 -3.442 1.00 92.00 279 VAL A C 1
ATOM 2125 O O . VAL A 1 279 ? 9.762 6.795 -3.200 1.00 92.00 279 VAL A O 1
ATOM 2128 N N . ALA A 1 280 ? 7.881 7.814 -2.534 1.00 92.75 280 ALA A N 1
ATOM 2129 C CA . ALA A 1 280 ? 7.879 7.194 -1.212 1.00 92.75 280 ALA A CA 1
ATOM 2130 C C . ALA A 1 280 ? 7.761 5.663 -1.299 1.00 92.75 280 ALA A C 1
ATOM 2132 O O . ALA A 1 280 ? 8.501 4.954 -0.619 1.00 92.75 280 ALA A O 1
ATOM 2133 N N . LEU A 1 281 ? 6.882 5.159 -2.172 1.00 92.81 281 LEU A N 1
ATOM 2134 C CA . LEU A 1 281 ? 6.741 3.723 -2.426 1.00 92.81 281 LEU A CA 1
ATOM 2135 C C . LEU A 1 281 ? 8.004 3.120 -3.042 1.00 92.81 281 LEU A C 1
ATOM 2137 O O . LEU A 1 281 ? 8.470 2.088 -2.571 1.00 92.81 281 LEU A O 1
ATOM 2141 N N . ALA A 1 282 ? 8.605 3.794 -4.023 1.00 91.44 282 ALA A N 1
ATOM 2142 C CA . ALA A 1 282 ? 9.874 3.378 -4.611 1.00 91.44 282 ALA A CA 1
ATOM 2143 C C . ALA A 1 282 ? 10.994 3.275 -3.560 1.00 91.44 282 ALA A C 1
ATOM 2145 O O . ALA A 1 282 ? 11.766 2.317 -3.571 1.00 91.44 282 ALA A O 1
ATOM 2146 N N . ILE A 1 283 ? 11.056 4.217 -2.607 1.00 92.81 283 ILE A N 1
ATOM 2147 C CA . ILE A 1 283 ? 11.997 4.143 -1.482 1.00 92.81 283 ILE A CA 1
ATOM 2148 C C . ILE A 1 283 ? 11.706 2.909 -0.624 1.00 92.81 283 ILE A C 1
ATOM 2150 O O . ILE A 1 283 ? 12.632 2.158 -0.346 1.00 92.81 283 ILE A O 1
ATOM 2154 N N . VAL A 1 284 ? 10.455 2.666 -0.219 1.00 92.31 284 VAL A N 1
ATOM 2155 C CA . VAL A 1 284 ? 10.105 1.497 0.614 1.00 92.31 284 VAL A CA 1
ATOM 2156 C C . VAL A 1 284 ? 10.451 0.186 -0.086 1.00 92.31 284 VAL A C 1
ATOM 2158 O O . VAL A 1 284 ? 11.084 -0.676 0.523 1.00 92.31 284 VAL A O 1
ATOM 2161 N N . LYS A 1 285 ? 10.108 0.051 -1.369 1.00 89.75 285 LYS A N 1
ATOM 2162 C CA . LYS A 1 285 ? 10.434 -1.136 -2.166 1.00 89.75 285 LYS A CA 1
ATOM 2163 C C . LYS A 1 285 ? 11.940 -1.353 -2.265 1.00 89.75 285 LYS A C 1
ATOM 2165 O O . LYS A 1 285 ? 12.394 -2.475 -2.070 1.00 89.75 285 LYS A O 1
ATOM 2170 N N . LEU A 1 286 ? 12.721 -0.287 -2.458 1.00 89.75 286 LEU A N 1
ATOM 2171 C CA . LEU A 1 286 ? 14.185 -0.351 -2.429 1.00 89.75 286 LEU A CA 1
ATOM 2172 C C . LEU A 1 286 ? 14.716 -0.759 -1.045 1.00 89.75 286 LEU A C 1
ATOM 2174 O O . LEU A 1 286 ? 15.611 -1.597 -0.959 1.00 89.75 286 LEU A O 1
ATOM 2178 N N . LEU A 1 287 ? 14.154 -0.203 0.035 1.00 89.62 287 LEU A N 1
ATOM 2179 C CA . LEU A 1 287 ? 14.535 -0.541 1.409 1.00 89.62 287 LEU A CA 1
ATOM 2180 C C . LEU A 1 287 ? 14.307 -2.032 1.699 1.00 89.62 287 LEU A C 1
ATOM 2182 O O . LEU A 1 287 ? 15.178 -2.653 2.300 1.00 89.62 287 LEU A O 1
ATOM 2186 N N . ARG A 1 288 ? 13.207 -2.633 1.219 1.00 87.06 288 ARG A N 1
ATOM 2187 C CA . ARG A 1 288 ? 12.933 -4.080 1.370 1.00 87.06 288 ARG A CA 1
ATOM 2188 C C . ARG A 1 288 ? 13.957 -4.988 0.671 1.00 87.06 288 ARG A C 1
ATOM 2190 O O . ARG A 1 288 ? 13.936 -6.194 0.896 1.00 87.06 288 ARG A O 1
ATOM 2197 N N . ARG A 1 289 ? 14.828 -4.444 -0.189 1.00 85.44 289 ARG A N 1
ATOM 2198 C CA . ARG A 1 289 ? 15.909 -5.186 -0.869 1.00 85.44 289 ARG A CA 1
ATOM 2199 C C . ARG A 1 289 ? 17.289 -4.972 -0.231 1.00 85.44 289 ARG A C 1
ATOM 2201 O O . ARG A 1 289 ? 18.270 -5.554 -0.692 1.00 85.44 289 ARG A O 1
ATOM 2208 N N . LEU A 1 290 ? 17.386 -4.123 0.793 1.00 85.69 290 LEU A N 1
ATOM 2209 C CA . LEU A 1 290 ? 18.619 -3.884 1.543 1.00 85.69 290 LEU A CA 1
ATOM 2210 C C . LEU A 1 290 ? 18.764 -4.879 2.703 1.00 85.69 290 LEU A C 1
ATOM 2212 O O . LEU A 1 290 ? 17.762 -5.411 3.178 1.00 85.69 290 LEU A O 1
ATOM 2216 N N . PRO A 1 291 ? 19.989 -5.095 3.215 1.00 86.06 291 PRO A N 1
ATOM 2217 C CA . PRO A 1 291 ? 20.197 -5.896 4.413 1.00 86.06 291 PRO A CA 1
ATOM 2218 C C . PRO A 1 291 ? 19.380 -5.372 5.601 1.00 86.06 291 PRO A C 1
ATOM 2220 O O . PRO A 1 291 ? 19.257 -4.158 5.796 1.00 86.06 291 PRO A O 1
ATOM 2223 N N . ALA A 1 292 ? 18.889 -6.286 6.442 1.00 85.06 292 ALA A N 1
ATOM 2224 C CA . ALA A 1 292 ? 17.984 -5.972 7.549 1.00 85.06 292 ALA A CA 1
ATOM 2225 C C . ALA A 1 292 ? 18.510 -4.860 8.483 1.00 85.06 292 ALA A C 1
ATOM 2227 O O . ALA A 1 292 ? 17.760 -3.962 8.861 1.00 85.06 292 ALA A O 1
ATOM 2228 N N . HIS A 1 293 ? 19.809 -4.849 8.806 1.00 83.88 293 HIS A N 1
ATOM 2229 C CA . HIS A 1 293 ? 20.398 -3.808 9.658 1.00 83.88 293 HIS A CA 1
ATOM 2230 C C . HIS A 1 293 ? 20.309 -2.399 9.034 1.00 83.88 293 HIS A C 1
ATOM 2232 O O . HIS A 1 293 ? 20.001 -1.437 9.736 1.00 83.88 293 HIS A O 1
ATOM 2238 N N . VAL A 1 294 ? 20.512 -2.269 7.715 1.00 87.50 294 VAL A N 1
ATOM 2239 C CA . VAL A 1 294 ? 20.363 -0.993 6.990 1.00 87.50 294 VAL A CA 1
ATOM 2240 C C . VAL A 1 294 ? 18.892 -0.598 6.928 1.00 87.50 294 VAL A C 1
ATOM 2242 O O . VAL A 1 294 ? 18.548 0.556 7.184 1.00 87.50 294 VAL A O 1
ATOM 2245 N N . PHE A 1 295 ? 18.008 -1.561 6.653 1.00 89.19 295 PHE A N 1
ATOM 2246 C CA . PHE A 1 295 ? 16.562 -1.345 6.642 1.00 89.19 295 PHE A CA 1
ATOM 2247 C C . PHE A 1 295 ? 16.065 -0.743 7.967 1.00 89.19 295 PHE A C 1
ATOM 2249 O O . PHE A 1 295 ? 15.393 0.293 7.961 1.00 89.19 295 PHE A O 1
ATOM 2256 N N . PHE A 1 296 ? 16.458 -1.322 9.108 1.00 88.31 296 PHE A N 1
ATOM 2257 C CA . PHE A 1 296 ? 16.059 -0.839 10.435 1.00 88.31 296 PHE A CA 1
ATOM 2258 C C . PHE A 1 296 ? 16.589 0.564 10.769 1.00 88.31 296 PHE A C 1
ATOM 2260 O O . PHE A 1 296 ? 15.960 1.282 11.552 1.00 88.31 296 PHE A O 1
ATOM 2267 N N . GLN A 1 297 ? 17.715 0.973 10.178 1.00 88.88 297 GLN A N 1
ATOM 2268 C CA . GLN A 1 297 ? 18.273 2.318 10.341 1.00 88.88 297 GLN A CA 1
ATOM 2269 C C . GLN A 1 297 ? 17.605 3.350 9.422 1.00 88.88 297 GLN A C 1
ATOM 2271 O O . GLN A 1 297 ? 17.439 4.510 9.809 1.00 88.88 297 GLN A O 1
ATOM 2276 N N . GLU A 1 298 ? 17.230 2.955 8.206 1.00 90.56 298 GLU A N 1
ATOM 2277 C CA . GLU A 1 298 ? 16.717 3.864 7.179 1.00 90.56 298 GLU A CA 1
ATOM 2278 C C . GLU A 1 298 ? 15.195 4.051 7.222 1.00 90.56 298 GLU A C 1
ATOM 2280 O O . GLU A 1 298 ? 14.718 5.160 6.952 1.00 90.56 298 GLU A O 1
ATOM 2285 N N . LEU A 1 299 ? 14.426 3.027 7.617 1.00 92.12 299 LEU A N 1
ATOM 2286 C CA . LEU A 1 299 ? 12.963 3.110 7.684 1.00 92.12 299 LEU A CA 1
ATOM 2287 C C . LEU A 1 299 ? 12.468 4.217 8.638 1.00 92.12 299 LEU A C 1
ATOM 2289 O O . LEU A 1 299 ? 11.660 5.039 8.195 1.00 92.12 299 LEU A O 1
ATOM 2293 N N . PRO A 1 300 ? 12.959 4.342 9.892 1.00 92.00 300 PRO A N 1
ATOM 2294 C CA . PRO A 1 300 ? 12.542 5.430 10.777 1.00 92.00 300 PRO A CA 1
ATOM 2295 C C . PRO A 1 300 ? 12.797 6.810 10.177 1.00 92.00 300 PRO A C 1
ATOM 2297 O O . PRO A 1 300 ? 11.956 7.692 10.298 1.00 92.00 300 PRO A O 1
ATOM 2300 N N . LYS A 1 301 ? 13.915 6.998 9.461 1.00 92.38 301 LYS A N 1
ATOM 2301 C CA . LYS A 1 301 ? 14.247 8.283 8.826 1.00 92.38 301 LYS A CA 1
ATOM 2302 C C . LYS A 1 301 ? 13.202 8.669 7.774 1.00 92.38 301 LYS A C 1
ATOM 2304 O O . LYS A 1 301 ? 12.825 9.837 7.698 1.00 92.38 301 LYS A O 1
ATOM 2309 N N . LEU A 1 302 ? 12.721 7.703 6.986 1.00 93.44 302 LEU A N 1
ATOM 2310 C CA . LEU A 1 302 ? 11.639 7.921 6.022 1.00 93.44 302 LEU A CA 1
ATOM 2311 C C . LEU A 1 302 ? 10.318 8.254 6.730 1.00 93.44 302 LEU A C 1
ATOM 2313 O O . LEU A 1 302 ? 9.666 9.237 6.377 1.00 93.44 302 LEU A O 1
ATOM 2317 N N . LEU A 1 303 ? 9.944 7.474 7.750 1.00 94.19 303 LEU A N 1
ATOM 2318 C CA . LEU A 1 303 ? 8.711 7.698 8.512 1.00 94.19 303 LEU A CA 1
ATOM 2319 C C . LEU A 1 303 ? 8.715 9.074 9.190 1.00 94.19 303 LEU A C 1
ATOM 2321 O O . LEU A 1 303 ? 7.736 9.808 9.079 1.00 94.19 303 LEU A O 1
ATOM 2325 N N . MET A 1 304 ? 9.836 9.484 9.789 1.00 92.50 304 MET A N 1
ATOM 2326 C CA . MET A 1 304 ? 10.013 10.819 10.366 1.00 92.50 304 MET A CA 1
ATOM 2327 C C . MET A 1 304 ? 9.795 11.929 9.328 1.00 92.50 304 MET A C 1
ATOM 2329 O O . MET A 1 304 ? 9.139 12.931 9.623 1.00 92.50 304 MET A O 1
ATOM 2333 N N . GLN A 1 305 ? 10.326 11.776 8.108 1.00 90.69 305 GLN A N 1
ATOM 2334 C CA . GLN A 1 305 ? 10.158 12.765 7.035 1.00 90.69 305 GLN A CA 1
ATOM 2335 C C . GLN A 1 305 ? 8.691 12.918 6.619 1.00 90.69 305 GLN A C 1
ATOM 2337 O O . GLN A 1 305 ? 8.213 14.046 6.477 1.00 90.69 305 GLN A O 1
ATOM 2342 N N . VAL A 1 306 ? 7.968 11.806 6.470 1.00 92.62 306 VAL A N 1
ATOM 2343 C CA . VAL A 1 306 ? 6.550 11.813 6.083 1.00 92.62 306 VAL A CA 1
ATOM 2344 C C . VAL A 1 306 ? 5.672 12.336 7.225 1.00 92.62 306 VAL A C 1
ATOM 2346 O O . VAL A 1 306 ? 4.850 13.232 7.023 1.00 92.62 306 VAL A O 1
ATOM 2349 N N . THR A 1 307 ? 5.886 11.856 8.450 1.00 92.19 307 THR A N 1
ATOM 2350 C CA . THR A 1 307 ? 5.108 12.262 9.629 1.00 92.19 307 THR A CA 1
ATOM 2351 C C . THR A 1 307 ? 5.345 13.727 10.002 1.00 92.19 307 THR A C 1
ATOM 2353 O O . THR A 1 307 ? 4.427 14.407 10.459 1.00 92.19 307 THR A O 1
ATOM 2356 N N . LYS A 1 308 ? 6.536 14.284 9.743 1.00 90.88 308 LYS A N 1
ATOM 2357 C CA . LYS A 1 308 ? 6.798 15.720 9.933 1.00 90.88 308 LYS A CA 1
ATOM 2358 C C . LYS A 1 308 ? 5.842 16.600 9.121 1.00 90.88 308 LYS A C 1
ATOM 2360 O O . LYS A 1 308 ? 5.470 17.670 9.598 1.00 90.88 308 LYS A O 1
ATOM 2365 N N . LEU A 1 309 ? 5.420 16.164 7.934 1.00 90.62 309 LEU A N 1
ATOM 2366 C CA . LEU A 1 309 ? 4.501 16.923 7.080 1.00 90.62 309 LEU A CA 1
ATOM 2367 C C . LEU A 1 309 ? 3.040 16.842 7.546 1.00 90.62 309 LEU A C 1
ATOM 2369 O O . LEU A 1 309 ? 2.268 17.763 7.279 1.00 90.62 309 LEU A O 1
ATOM 2373 N N . LEU A 1 310 ? 2.676 15.838 8.355 1.00 91.00 310 LEU A N 1
ATOM 2374 C CA . LEU A 1 310 ? 1.374 15.804 9.038 1.00 91.00 310 LEU A CA 1
ATOM 2375 C C . LEU A 1 310 ? 1.194 16.935 10.064 1.00 91.00 310 LEU A C 1
ATOM 2377 O O . LEU A 1 310 ? 0.063 17.237 10.442 1.00 91.00 310 LEU A O 1
ATOM 2381 N N . LYS A 1 311 ? 2.287 17.589 10.481 1.00 90.81 311 LYS A N 1
ATOM 2382 C CA . LYS A 1 311 ? 2.263 18.764 11.370 1.00 90.81 311 LYS A CA 1
ATOM 2383 C C . LYS A 1 311 ? 1.864 20.057 10.658 1.00 90.81 311 LYS A C 1
ATOM 2385 O O . LYS A 1 311 ? 1.627 21.057 11.332 1.00 90.81 311 LYS A O 1
ATOM 2390 N N . SER A 1 312 ? 1.820 20.059 9.324 1.00 89.12 312 SER A N 1
ATOM 2391 C CA . SER A 1 312 ? 1.431 21.238 8.550 1.00 89.12 312 SER A CA 1
ATOM 2392 C C . SER A 1 312 ? -0.007 21.653 8.868 1.00 89.12 312 SER A C 1
ATOM 2394 O O . SER A 1 312 ? -0.877 20.809 9.063 1.00 89.12 312 SER A O 1
ATOM 2396 N N . LYS A 1 313 ? -0.281 22.961 8.893 1.00 86.31 313 LYS A N 1
ATOM 2397 C CA . LYS A 1 313 ? -1.654 23.478 9.025 1.00 86.31 313 LYS A CA 1
ATOM 2398 C C . LYS A 1 313 ? -2.464 23.315 7.730 1.00 86.31 313 LYS A C 1
ATOM 2400 O O . LYS A 1 313 ? -3.689 23.372 7.784 1.00 86.31 313 LYS A O 1
ATOM 2405 N N . ASP A 1 314 ? -1.800 23.085 6.597 1.00 87.25 314 ASP A N 1
ATOM 2406 C CA . ASP A 1 314 ? -2.450 22.875 5.302 1.00 87.25 314 ASP A CA 1
ATOM 2407 C C . ASP A 1 314 ? -3.083 21.474 5.217 1.00 87.25 314 ASP A C 1
ATOM 2409 O O . ASP A 1 314 ? -2.444 20.446 5.463 1.00 87.25 314 ASP A O 1
ATOM 2413 N N . GLU A 1 315 ? -4.367 21.423 4.870 1.00 87.88 315 GLU A N 1
ATOM 2414 C CA . GLU A 1 315 ? -5.102 20.179 4.671 1.00 87.88 315 GLU A CA 1
ATOM 2415 C C . GLU A 1 315 ? -4.577 19.366 3.485 1.00 87.88 315 GLU A C 1
ATOM 2417 O O . GLU A 1 315 ? -4.516 18.139 3.588 1.00 87.88 315 GLU A O 1
ATOM 2422 N N . VAL A 1 316 ? -4.151 20.010 2.395 1.00 88.69 316 VAL A N 1
ATOM 2423 C CA . VAL A 1 316 ? -3.666 19.316 1.192 1.00 88.69 316 VAL A CA 1
ATOM 2424 C C . VAL A 1 316 ? -2.377 18.561 1.509 1.00 88.69 316 VAL A C 1
ATOM 2426 O O . VAL A 1 316 ? -2.258 17.369 1.208 1.00 88.69 316 VAL A O 1
ATOM 2429 N N . VAL A 1 317 ? -1.446 19.220 2.207 1.00 89.81 317 VAL A N 1
ATOM 2430 C CA . VAL A 1 317 ? -0.187 18.612 2.666 1.00 89.81 317 VAL A CA 1
ATOM 2431 C C . VAL A 1 317 ? -0.462 17.445 3.614 1.00 89.81 317 VAL A C 1
ATOM 2433 O O . VAL A 1 317 ? 0.094 16.357 3.430 1.00 89.81 317 VAL A O 1
ATOM 2436 N N . ARG A 1 318 ? -1.361 17.617 4.593 1.00 91.06 318 ARG A N 1
ATOM 2437 C CA . ARG A 1 318 ? -1.721 16.539 5.529 1.00 91.06 318 ARG A CA 1
ATOM 2438 C C . ARG A 1 318 ? -2.416 15.369 4.840 1.00 91.06 318 ARG A C 1
ATOM 2440 O O . ARG A 1 318 ? -2.110 14.220 5.150 1.00 91.06 318 ARG A O 1
ATOM 2447 N N . SER A 1 319 ? -3.319 15.636 3.898 1.00 91.38 319 SER A N 1
ATOM 2448 C CA . SER A 1 319 ? -4.029 14.599 3.148 1.00 91.38 319 SER A CA 1
ATOM 2449 C C . SER A 1 319 ? -3.067 13.790 2.277 1.00 91.38 319 SER A C 1
ATOM 2451 O O . SER A 1 319 ? -3.078 12.565 2.350 1.00 91.38 319 SER A O 1
ATOM 2453 N N . SER A 1 320 ? -2.172 14.456 1.537 1.00 91.69 320 SER A N 1
ATOM 2454 C CA . SER A 1 320 ? -1.128 13.789 0.743 1.00 91.69 320 SER A CA 1
ATOM 2455 C C . SER A 1 320 ? -0.181 12.954 1.620 1.00 91.69 320 SER A C 1
ATOM 2457 O O . SER A 1 320 ? 0.112 11.796 1.309 1.00 91.69 320 SER A O 1
ATOM 2459 N N . SER A 1 321 ? 0.229 13.487 2.777 1.00 93.62 321 SER A N 1
ATOM 2460 C CA . SER A 1 321 ? 1.078 12.766 3.740 1.00 93.62 321 SER A CA 1
ATOM 2461 C C . SER A 1 321 ? 0.391 11.530 4.313 1.00 93.62 321 SER A C 1
ATOM 2463 O O . SER A 1 321 ? 1.001 10.466 4.390 1.00 93.62 321 SER A O 1
ATOM 2465 N N . ARG A 1 322 ? -0.900 11.634 4.644 1.00 94.88 322 ARG A N 1
ATOM 2466 C CA . ARG A 1 322 ? -1.712 10.504 5.110 1.00 94.88 322 ARG A CA 1
ATOM 2467 C C . ARG A 1 322 ? -1.834 9.430 4.039 1.00 94.88 322 ARG A C 1
ATOM 2469 O O . ARG A 1 322 ? -1.555 8.274 4.328 1.00 94.88 322 ARG A O 1
ATOM 2476 N N . THR A 1 323 ? -2.189 9.797 2.807 1.00 94.94 323 THR A N 1
ATOM 2477 C CA . THR A 1 323 ? -2.257 8.843 1.689 1.00 94.94 323 THR A CA 1
ATOM 2478 C C . THR A 1 323 ? -0.912 8.153 1.471 1.00 94.94 323 THR A C 1
ATOM 2480 O O . THR A 1 323 ? -0.880 6.947 1.245 1.00 94.94 323 THR A O 1
ATOM 2483 N N . THR A 1 324 ? 0.196 8.886 1.606 1.00 94.69 324 THR A N 1
ATOM 2484 C CA . THR A 1 324 ? 1.548 8.318 1.528 1.00 94.69 324 THR A CA 1
ATOM 2485 C C . THR A 1 324 ? 1.792 7.292 2.639 1.00 94.69 324 THR A C 1
ATOM 2487 O O . THR A 1 324 ? 2.172 6.167 2.332 1.00 94.69 324 THR A O 1
ATOM 2490 N N . LEU A 1 325 ? 1.519 7.622 3.910 1.00 95.75 325 LEU A N 1
ATOM 2491 C CA . LEU A 1 325 ? 1.681 6.678 5.030 1.00 95.75 325 LEU A CA 1
ATOM 2492 C C . LEU A 1 325 ? 0.800 5.441 4.897 1.00 95.75 325 LEU A C 1
ATOM 2494 O O . LEU A 1 325 ? 1.266 4.345 5.176 1.00 95.75 325 LEU A O 1
ATOM 2498 N N . VAL A 1 326 ? -0.446 5.603 4.450 1.00 96.06 326 VAL A N 1
ATOM 2499 C CA . VAL A 1 326 ? -1.359 4.479 4.207 1.00 96.06 326 VAL A CA 1
ATOM 2500 C C . VAL A 1 326 ? -0.764 3.534 3.164 1.00 96.06 326 VAL A C 1
ATOM 2502 O O . VAL A 1 326 ? -0.721 2.329 3.381 1.00 96.06 326 VAL A O 1
ATOM 2505 N N . ARG A 1 327 ? -0.242 4.069 2.054 1.00 95.06 327 ARG A N 1
ATOM 2506 C CA . ARG A 1 327 ? 0.401 3.259 1.009 1.00 95.06 327 ARG A CA 1
ATOM 2507 C C . ARG A 1 327 ? 1.687 2.586 1.501 1.00 95.06 327 ARG A C 1
ATOM 2509 O O . ARG A 1 327 ? 1.890 1.421 1.191 1.00 95.06 327 ARG A O 1
ATOM 2516 N N . ILE A 1 328 ? 2.501 3.275 2.307 1.00 94.62 328 ILE A N 1
ATOM 2517 C CA . ILE A 1 328 ? 3.688 2.692 2.958 1.00 94.62 328 ILE A CA 1
ATOM 2518 C C . ILE A 1 328 ? 3.288 1.546 3.899 1.00 94.62 328 ILE A C 1
ATOM 2520 O O . ILE A 1 328 ? 3.903 0.486 3.859 1.00 94.62 328 ILE A O 1
ATOM 2524 N N . ALA A 1 329 ? 2.262 1.740 4.731 1.00 94.38 329 ALA A N 1
ATOM 2525 C CA . ALA A 1 329 ? 1.805 0.734 5.685 1.00 94.38 329 ALA A CA 1
ATOM 2526 C C . ALA A 1 329 ? 1.246 -0.514 4.985 1.00 94.38 329 ALA A C 1
ATOM 2528 O O . ALA A 1 329 ? 1.528 -1.626 5.418 1.00 94.38 329 ALA A O 1
ATOM 2529 N N . VAL A 1 330 ? 0.515 -0.339 3.878 1.00 93.88 330 VAL A N 1
ATOM 2530 C CA . VAL A 1 330 ? 0.033 -1.454 3.046 1.00 93.88 330 VAL A CA 1
ATOM 2531 C C . VAL A 1 330 ? 1.196 -2.200 2.381 1.00 93.88 330 VAL A C 1
ATOM 2533 O O . VAL A 1 330 ? 1.203 -3.424 2.389 1.00 93.88 330 VAL A O 1
ATOM 2536 N N . GLU A 1 331 ? 2.196 -1.487 1.854 1.00 91.38 331 GLU A N 1
ATOM 2537 C CA . GLU A 1 331 ? 3.369 -2.098 1.204 1.00 91.38 331 GLU A CA 1
ATOM 2538 C C . GLU A 1 331 ? 4.263 -2.868 2.190 1.00 91.38 331 GLU A C 1
ATOM 2540 O O . GLU A 1 331 ? 4.859 -3.882 1.832 1.00 91.38 331 GLU A O 1
ATOM 2545 N N . LEU A 1 332 ? 4.391 -2.389 3.430 1.00 90.38 332 LEU A N 1
ATOM 2546 C CA . LEU A 1 332 ? 5.157 -3.070 4.477 1.00 90.38 332 LEU A CA 1
ATOM 2547 C C . LEU A 1 332 ? 4.380 -4.242 5.093 1.00 90.38 332 LEU A C 1
ATOM 2549 O O . LEU A 1 332 ? 4.974 -5.277 5.386 1.00 90.38 332 LEU A O 1
ATOM 2553 N N . GLY A 1 333 ? 3.068 -4.087 5.276 1.00 89.56 333 GLY A N 1
ATOM 2554 C CA . GLY A 1 333 ? 2.202 -5.057 5.942 1.00 89.56 333 GLY A CA 1
ATOM 2555 C C . GLY A 1 333 ? 2.083 -4.849 7.463 1.00 89.56 333 GLY A C 1
ATOM 2556 O O . GLY A 1 333 ? 2.763 -3.995 8.048 1.00 89.56 333 GLY A O 1
ATOM 2557 N N . PRO A 1 334 ? 1.218 -5.637 8.136 1.00 89.19 334 PRO A N 1
ATOM 2558 C CA . PRO A 1 334 ? 0.875 -5.454 9.552 1.00 89.19 334 PRO A CA 1
ATOM 2559 C C . PRO A 1 334 ? 2.071 -5.626 10.502 1.00 89.19 334 PRO A C 1
ATOM 2561 O O . PRO A 1 334 ? 2.124 -4.966 11.537 1.00 89.19 334 PRO A O 1
ATOM 2564 N N . GLN A 1 335 ? 3.075 -6.420 10.117 1.00 88.69 335 GLN A N 1
ATOM 2565 C CA . GLN A 1 335 ? 4.289 -6.688 10.904 1.00 88.69 335 GLN A CA 1
ATOM 2566 C C . GLN A 1 335 ? 5.147 -5.445 11.193 1.00 88.69 335 GLN A C 1
ATOM 2568 O O . GLN A 1 335 ? 5.951 -5.447 12.122 1.00 88.69 335 GLN A O 1
ATOM 2573 N N . TYR A 1 336 ? 5.002 -4.377 10.404 1.00 90.56 336 TYR A N 1
ATOM 2574 C CA . TYR A 1 336 ? 5.748 -3.129 10.595 1.00 90.56 336 TYR A CA 1
ATOM 2575 C C . TYR A 1 336 ? 4.876 -1.993 11.136 1.00 90.56 336 TYR A C 1
ATOM 2577 O O . TYR A 1 336 ? 5.354 -0.866 11.299 1.00 90.56 336 TYR A O 1
ATOM 2585 N N . LEU A 1 337 ? 3.604 -2.270 11.443 1.00 92.19 337 LEU A N 1
ATOM 2586 C CA . LEU A 1 337 ? 2.658 -1.254 11.896 1.00 92.19 337 LEU A CA 1
ATOM 2587 C C . LEU A 1 337 ? 3.109 -0.604 13.211 1.00 92.19 337 LEU A C 1
ATOM 2589 O O . LEU A 1 337 ? 2.969 0.610 13.365 1.00 92.19 337 LEU A O 1
ATOM 2593 N N . VAL A 1 338 ? 3.749 -1.372 14.102 1.00 92.19 338 VAL A N 1
ATOM 2594 C CA . VAL A 1 338 ? 4.330 -0.875 15.363 1.00 92.19 338 VAL A CA 1
ATOM 2595 C C . VAL A 1 338 ? 5.281 0.298 15.116 1.00 92.19 338 VAL A C 1
ATOM 2597 O O . VAL A 1 338 ? 5.234 1.289 15.847 1.00 92.19 338 VAL A O 1
ATOM 2600 N N . ALA A 1 339 ? 6.118 0.227 14.075 1.00 92.25 339 ALA A N 1
ATOM 2601 C CA . ALA A 1 339 ? 7.066 1.285 13.727 1.00 92.25 339 ALA A CA 1
ATOM 2602 C C . ALA A 1 339 ? 6.347 2.576 13.319 1.00 92.25 339 ALA A C 1
ATOM 2604 O O . ALA A 1 339 ? 6.689 3.664 13.784 1.00 92.25 339 ALA A O 1
ATOM 2605 N N . VAL A 1 340 ? 5.322 2.441 12.471 1.00 94.75 340 VAL A N 1
ATOM 2606 C CA . VAL A 1 340 ? 4.527 3.562 11.956 1.00 94.75 340 VAL A CA 1
ATOM 2607 C C . VAL A 1 340 ? 3.745 4.227 13.086 1.00 94.75 340 VAL A C 1
ATOM 2609 O O . VAL A 1 340 ? 3.804 5.447 13.234 1.00 94.75 340 VAL A O 1
ATOM 2612 N N . VAL A 1 341 ? 3.060 3.439 13.919 1.00 94.69 341 VAL A N 1
ATOM 2613 C CA . VAL A 1 341 ? 2.265 3.947 15.047 1.00 94.69 341 VAL A CA 1
ATOM 2614 C C . VAL A 1 341 ? 3.161 4.598 16.099 1.00 94.69 341 VAL A C 1
ATOM 2616 O O . VAL A 1 341 ? 2.835 5.683 16.576 1.00 94.69 341 VAL A O 1
ATOM 2619 N N . SER A 1 342 ? 4.318 4.004 16.407 1.00 93.12 342 SER A N 1
ATOM 2620 C CA . SER A 1 342 ? 5.275 4.586 17.359 1.00 93.12 342 SER A CA 1
ATOM 2621 C C . SER A 1 342 ? 5.817 5.936 16.881 1.00 93.12 342 SER A C 1
ATOM 2623 O O . SER A 1 342 ? 5.962 6.858 17.683 1.00 93.12 342 SER A O 1
ATOM 2625 N N . GLU A 1 343 ? 6.088 6.085 15.582 1.00 93.44 343 GLU A N 1
ATOM 2626 C CA . GLU A 1 343 ? 6.534 7.363 15.017 1.00 93.44 343 GLU A CA 1
ATOM 2627 C C . GLU A 1 343 ? 5.407 8.408 15.006 1.00 93.44 343 GLU A C 1
ATOM 2629 O O . GLU A 1 343 ? 5.629 9.567 15.361 1.00 93.44 343 GLU A O 1
ATOM 2634 N N . LEU A 1 344 ? 4.179 8.009 14.656 1.00 94.81 344 LEU A N 1
ATOM 2635 C CA . LEU A 1 344 ? 3.001 8.877 14.724 1.00 94.81 344 LEU A CA 1
ATOM 2636 C C . LEU A 1 344 ? 2.772 9.405 16.151 1.00 94.81 344 LEU A C 1
ATOM 2638 O O . LEU A 1 344 ? 2.654 10.618 16.344 1.00 94.81 344 LEU A O 1
ATOM 2642 N N . GLU A 1 345 ? 2.783 8.512 17.143 1.00 93.25 345 GLU A N 1
ATOM 2643 C CA . GLU A 1 345 ? 2.651 8.820 18.573 1.00 93.25 345 GLU A CA 1
ATOM 2644 C C . GLU A 1 345 ? 3.778 9.747 19.061 1.00 93.25 345 GLU A C 1
ATOM 2646 O O . GLU A 1 345 ? 3.540 10.734 19.764 1.00 93.25 345 GLU A O 1
ATOM 2651 N N . HIS A 1 346 ? 5.023 9.480 18.653 1.00 92.12 346 HIS A N 1
ATOM 2652 C CA . HIS A 1 346 ? 6.164 10.303 19.044 1.00 92.12 346 HIS A CA 1
ATOM 2653 C C . HIS A 1 346 ? 6.104 11.715 18.444 1.00 92.12 346 HIS A C 1
ATOM 2655 O O . HIS A 1 346 ? 6.541 12.685 19.078 1.00 92.12 346 HIS A O 1
ATOM 2661 N N . SER A 1 347 ? 5.586 11.837 17.224 1.00 91.38 347 SER A N 1
ATOM 2662 C CA . SER A 1 347 ? 5.642 13.072 16.454 1.00 91.38 347 SER A CA 1
ATOM 2663 C C . SER A 1 347 ? 4.450 13.999 16.716 1.00 91.38 347 SER A C 1
ATOM 2665 O O . SER A 1 347 ? 4.646 15.216 16.785 1.00 91.38 347 SER A O 1
ATOM 2667 N N . LEU A 1 348 ? 3.237 13.463 16.895 1.00 92.44 348 LEU A N 1
ATOM 2668 C CA . LEU A 1 348 ? 1.976 14.218 16.962 1.00 92.44 348 LEU A CA 1
ATOM 2669 C C . LEU A 1 348 ? 1.430 14.318 18.399 1.00 92.44 348 LEU A C 1
ATOM 2671 O O . LEU A 1 348 ? 0.433 13.693 18.746 1.00 92.44 348 LEU A O 1
ATOM 2675 N N . LYS A 1 349 ? 2.089 15.119 19.247 1.00 87.75 349 LYS A N 1
ATOM 2676 C CA . LYS A 1 349 ? 1.826 15.139 20.702 1.00 87.75 349 LYS A CA 1
ATOM 2677 C C . LYS A 1 349 ? 0.909 16.250 21.222 1.00 87.75 349 LYS A C 1
ATOM 2679 O O . LYS A 1 349 ? 0.350 16.078 22.299 1.00 87.75 349 LYS A O 1
ATOM 2684 N N . MET A 1 350 ? 0.792 17.384 20.518 1.00 83.75 350 MET A N 1
ATOM 2685 C CA . MET A 1 350 ? 0.230 18.621 21.093 1.00 83.75 350 MET A CA 1
ATOM 2686 C C . MET A 1 350 ? -0.831 19.289 20.209 1.00 83.75 350 MET A C 1
ATOM 2688 O O . MET A 1 350 ? -0.692 19.360 18.984 1.00 83.75 350 MET A O 1
ATOM 2692 N N . GLY A 1 351 ? -1.861 19.847 20.854 1.00 84.56 351 GLY A N 1
ATOM 2693 C CA . GLY A 1 351 ? -2.923 20.637 20.227 1.00 84.56 351 GLY A CA 1
ATOM 2694 C C . GLY A 1 351 ? -3.675 19.872 19.137 1.00 84.56 351 GLY A C 1
ATOM 2695 O O . GLY A 1 351 ? -3.922 18.674 19.252 1.00 84.56 351 GLY A O 1
ATOM 2696 N N . PHE A 1 352 ? -3.973 20.543 18.018 1.00 85.88 352 PHE A N 1
ATOM 2697 C CA . PHE A 1 352 ? -4.739 19.936 16.920 1.00 85.88 352 PHE A CA 1
ATOM 2698 C C . PHE A 1 352 ? -4.094 18.666 16.336 1.00 85.88 352 PHE A C 1
ATOM 2700 O O . PHE A 1 352 ? -4.788 17.867 15.707 1.00 85.88 352 PHE A O 1
ATOM 2707 N N . MET A 1 353 ? -2.780 18.476 16.524 1.00 90.19 353 MET A N 1
ATOM 2708 C CA . MET A 1 353 ? -2.039 17.327 16.000 1.00 90.19 353 MET A CA 1
ATOM 2709 C C . MET A 1 353 ? -2.511 16.006 16.613 1.00 90.19 353 MET A C 1
ATOM 2711 O O . MET A 1 353 ? -2.429 14.984 15.939 1.00 90.19 353 MET A O 1
ATOM 2715 N N . VAL A 1 354 ? -3.054 16.017 17.834 1.00 91.19 354 VAL A N 1
ATOM 2716 C CA . VAL A 1 354 ? -3.551 14.792 18.480 1.00 91.19 354 VAL A CA 1
ATOM 2717 C C . VAL A 1 354 ? -4.839 14.290 17.812 1.00 91.19 354 VAL A C 1
ATOM 2719 O O . VAL A 1 354 ? -5.021 13.089 17.641 1.00 91.19 354 VAL A O 1
ATOM 2722 N N . HIS A 1 355 ? -5.681 15.189 17.293 1.00 91.00 355 HIS A N 1
ATOM 2723 C CA . HIS A 1 355 ? -6.807 14.788 16.441 1.00 91.00 355 HIS A CA 1
ATOM 2724 C C . HIS A 1 355 ? -6.347 14.300 15.059 1.00 91.00 355 HIS A C 1
ATOM 2726 O O . HIS A 1 355 ? -6.955 13.413 14.463 1.00 91.00 355 HIS A O 1
ATOM 2732 N N . VAL A 1 356 ? -5.261 14.875 14.521 1.00 93.19 356 VAL A N 1
ATOM 2733 C CA . VAL A 1 356 ? -4.659 14.381 13.271 1.00 93.19 356 VAL A CA 1
ATOM 2734 C C . VAL A 1 356 ? -4.128 12.962 13.469 1.00 93.19 356 VAL A C 1
ATOM 2736 O O . VAL A 1 356 ? -4.332 12.125 12.592 1.00 93.19 356 VAL A O 1
ATOM 2739 N N . LEU A 1 357 ? -3.512 12.677 14.619 1.00 95.12 357 LEU A N 1
ATOM 2740 C CA . LEU A 1 357 ? -3.020 11.354 14.995 1.00 95.12 357 LEU A CA 1
ATOM 2741 C C . LEU A 1 357 ? -4.129 10.295 14.919 1.00 95.12 357 LEU A C 1
ATOM 2743 O O . LEU A 1 357 ? -4.013 9.380 14.105 1.00 95.12 357 LEU A O 1
ATOM 2747 N N . SER A 1 358 ? -5.221 10.444 15.675 1.00 93.44 358 SER A N 1
ATOM 2748 C CA . SER A 1 358 ? -6.321 9.462 15.690 1.00 93.44 358 SER A CA 1
ATOM 2749 C C . SER A 1 358 ? -6.989 9.300 14.318 1.00 93.44 358 SER A C 1
ATOM 2751 O O . SER A 1 358 ? -7.261 8.180 13.878 1.00 93.44 358 SER A O 1
ATOM 2753 N N . TYR A 1 359 ? -7.160 10.396 13.574 1.00 94.94 359 TYR A N 1
ATOM 2754 C CA . TYR A 1 359 ? -7.725 10.356 12.223 1.00 94.94 359 TYR A CA 1
ATOM 2755 C C . TYR A 1 359 ? -6.806 9.650 11.207 1.00 94.94 359 TYR A C 1
ATOM 2757 O O . TYR A 1 359 ? -7.271 8.910 10.339 1.00 94.94 359 TYR A O 1
ATOM 2765 N N . THR A 1 360 ? -5.489 9.880 11.281 1.00 95.94 360 THR A N 1
ATOM 2766 C CA . THR A 1 360 ? -4.506 9.199 10.413 1.00 95.94 360 THR A CA 1
ATOM 2767 C C . THR A 1 360 ? -4.384 7.718 10.747 1.00 95.94 360 THR A C 1
ATOM 2769 O O . THR A 1 360 ? -4.319 6.905 9.828 1.00 95.94 360 THR A O 1
ATOM 2772 N N . LEU A 1 361 ? -4.430 7.371 12.035 1.00 96.25 361 LEU A N 1
ATOM 2773 C CA . LEU A 1 361 ? -4.440 5.997 12.521 1.00 96.25 361 LEU A CA 1
ATOM 2774 C C . LEU A 1 361 ? -5.633 5.215 11.958 1.00 96.25 361 LEU A C 1
ATOM 2776 O O . LEU A 1 361 ? -5.431 4.140 11.402 1.00 96.25 361 LEU A O 1
ATOM 2780 N N . PHE A 1 362 ? -6.842 5.784 12.004 1.00 96.31 362 PHE A N 1
ATOM 2781 C CA . PHE A 1 362 ? -8.025 5.175 11.384 1.00 96.31 362 PHE A CA 1
ATOM 2782 C C . PHE A 1 362 ? -7.812 4.876 9.891 1.00 96.31 362 PHE A C 1
ATOM 2784 O O . PHE A 1 362 ? -8.036 3.754 9.450 1.00 96.31 362 PHE A O 1
ATOM 2791 N N . ALA A 1 363 ? -7.321 5.851 9.117 1.00 96.31 363 ALA A N 1
ATOM 2792 C CA . ALA A 1 363 ? -7.106 5.680 7.676 1.00 96.31 363 ALA A CA 1
ATOM 2793 C C . ALA A 1 363 ? -6.069 4.589 7.342 1.00 96.31 363 ALA A C 1
ATOM 2795 O O . ALA A 1 363 ? -6.166 3.941 6.300 1.00 96.31 363 ALA A O 1
ATOM 2796 N N . ILE A 1 364 ? -5.068 4.392 8.209 1.00 96.25 364 ILE A N 1
ATOM 2797 C CA . ILE A 1 364 ? -4.099 3.297 8.081 1.00 96.25 364 ILE A CA 1
ATOM 2798 C C . ILE A 1 364 ? -4.778 1.963 8.396 1.00 96.25 364 ILE A C 1
ATOM 2800 O O . ILE A 1 364 ? -4.700 1.044 7.583 1.00 96.25 364 ILE A O 1
ATOM 2804 N N . LEU A 1 365 ? -5.479 1.870 9.531 1.00 94.50 365 LEU A N 1
ATOM 2805 C CA . LEU A 1 365 ? -6.167 0.646 9.950 1.00 94.50 365 LEU A CA 1
ATOM 2806 C C . LEU A 1 365 ? -7.202 0.189 8.925 1.00 94.50 365 LEU A C 1
ATOM 2808 O O . LEU A 1 365 ? -7.273 -0.999 8.640 1.00 94.50 365 LEU A O 1
ATOM 2812 N N . GLU A 1 366 ? -7.947 1.113 8.319 1.00 94.75 366 GLU A N 1
ATOM 2813 C CA . GLU A 1 366 ? -8.948 0.799 7.296 1.00 94.75 366 GLU A CA 1
ATOM 2814 C C . GLU A 1 366 ? -8.355 0.012 6.119 1.00 94.75 366 GLU A C 1
ATOM 2816 O O . GLU A 1 366 ? -8.993 -0.914 5.629 1.00 94.75 366 GLU A O 1
ATOM 2821 N N . LYS A 1 367 ? -7.133 0.347 5.680 1.00 94.12 367 LYS A N 1
ATOM 2822 C CA . LYS A 1 367 ? -6.471 -0.326 4.549 1.00 94.12 367 LYS A CA 1
ATOM 2823 C C . LYS A 1 367 ? -5.601 -1.507 4.953 1.00 94.12 367 LYS A C 1
ATOM 2825 O O . LYS A 1 367 ? -5.494 -2.457 4.188 1.00 94.12 367 LYS A O 1
ATOM 2830 N N . VAL A 1 368 ? -4.983 -1.463 6.131 1.00 91.12 368 VAL A N 1
ATOM 2831 C CA . VAL A 1 368 ? -4.160 -2.574 6.640 1.00 91.12 368 VAL A CA 1
ATOM 2832 C C . VAL A 1 368 ? -5.031 -3.743 7.100 1.00 91.12 368 VAL A C 1
ATOM 2834 O O . VAL A 1 368 ? -4.599 -4.889 7.023 1.00 91.12 368 VAL A O 1
ATOM 2837 N N . ALA A 1 369 ? -6.270 -3.479 7.518 1.00 87.12 369 ALA A N 1
ATOM 2838 C CA . ALA A 1 369 ? -7.200 -4.501 7.979 1.00 87.12 369 ALA A CA 1
ATOM 2839 C C . ALA A 1 369 ? -7.444 -5.626 6.961 1.00 87.12 369 ALA A C 1
ATOM 2841 O O . ALA A 1 369 ? -7.630 -6.773 7.356 1.00 87.12 369 ALA A O 1
ATOM 2842 N N . ASP A 1 370 ? -7.396 -5.320 5.664 1.00 85.75 370 ASP A N 1
ATOM 2843 C CA . ASP A 1 370 ? -7.612 -6.316 4.611 1.00 85.75 370 ASP A CA 1
ATOM 2844 C C . ASP A 1 370 ? -6.389 -7.229 4.393 1.00 85.75 370 ASP A C 1
ATOM 2846 O O . ASP A 1 370 ? -6.526 -8.314 3.838 1.00 85.75 370 ASP A O 1
ATOM 2850 N N . ALA A 1 371 ? -5.206 -6.820 4.868 1.00 85.06 371 ALA A N 1
ATOM 2851 C CA . ALA A 1 371 ? -3.965 -7.598 4.825 1.00 85.06 371 ALA A CA 1
ATOM 2852 C C . ALA A 1 371 ? -3.707 -8.402 6.116 1.00 85.06 371 ALA A C 1
ATOM 2854 O O . ALA A 1 371 ? -2.656 -9.026 6.252 1.00 85.06 371 ALA A O 1
ATOM 2855 N N . CYS A 1 372 ? -4.618 -8.351 7.092 1.00 84.75 372 CYS A N 1
ATOM 2856 C CA . CYS A 1 372 ? -4.474 -9.071 8.355 1.00 84.75 372 CYS A CA 1
ATOM 2857 C C . CYS A 1 372 ? -4.980 -10.508 8.201 1.00 84.75 372 CYS A C 1
ATOM 2859 O O . CYS A 1 372 ? -6.164 -10.733 7.948 1.00 84.75 372 CYS A O 1
ATOM 2861 N N . GLU A 1 373 ? -4.088 -11.478 8.381 1.00 79.19 373 GLU A N 1
ATOM 2862 C CA . GLU A 1 373 ? -4.456 -12.890 8.409 1.00 79.19 373 GLU A CA 1
ATOM 2863 C C . GLU A 1 373 ? -5.147 -13.226 9.732 1.00 79.19 373 GLU A C 1
ATOM 2865 O O . GLU A 1 373 ? -4.653 -12.900 10.810 1.00 79.19 373 GLU A O 1
ATOM 2870 N N . GLN A 1 374 ? -6.309 -13.868 9.632 1.00 84.00 374 GLN A N 1
ATOM 2871 C CA . GLN A 1 374 ? -7.124 -14.292 10.766 1.00 84.00 374 GLN A CA 1
ATOM 2872 C C . GLN A 1 374 ? -7.198 -15.806 10.741 1.00 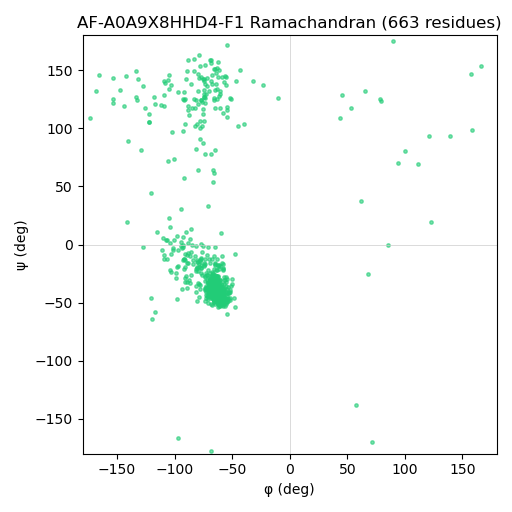84.00 374 GLN A C 1
ATOM 2874 O O . GLN A 1 374 ? -7.669 -16.386 9.759 1.00 84.00 374 GLN A O 1
ATOM 2879 N N . ARG A 1 375 ? -6.747 -16.444 11.818 1.00 80.38 375 ARG A N 1
ATOM 2880 C CA . ARG A 1 375 ? -6.751 -17.901 11.930 1.00 80.38 375 ARG A CA 1
ATOM 2881 C C . ARG A 1 375 ? -7.757 -18.329 12.988 1.00 80.38 375 ARG A C 1
ATOM 2883 O O . ARG A 1 375 ? -7.620 -17.942 14.143 1.00 80.38 375 ARG A O 1
ATOM 2890 N N . ALA A 1 376 ? -8.756 -19.116 12.593 1.00 81.06 376 ALA A N 1
ATOM 2891 C CA . ALA A 1 376 ? -9.667 -19.744 13.543 1.00 81.06 376 ALA A CA 1
ATOM 2892 C C . ALA A 1 376 ? -8.958 -20.912 14.249 1.00 81.06 376 ALA A C 1
ATOM 2894 O O . ALA A 1 376 ? -8.298 -21.708 13.567 1.00 81.06 376 ALA A O 1
ATOM 2895 N N . PRO A 1 377 ? -9.053 -21.021 15.584 1.00 79.94 377 PRO A N 1
ATOM 2896 C CA . PRO A 1 377 ? -8.609 -22.213 16.290 1.00 79.94 377 PRO A CA 1
ATOM 2897 C C . PRO A 1 377 ? -9.525 -23.410 15.982 1.00 79.94 377 PRO A C 1
ATOM 2899 O O . PRO A 1 377 ? -10.671 -23.213 15.566 1.00 79.94 377 PRO A O 1
ATOM 2902 N N . PRO A 1 378 ? -9.043 -24.651 16.177 1.00 78.69 378 PRO A N 1
ATOM 2903 C CA . PRO A 1 378 ? -9.919 -25.819 16.174 1.00 78.69 378 PRO A CA 1
ATOM 2904 C C . PRO A 1 378 ? -10.965 -25.707 17.304 1.00 78.69 378 PRO A C 1
ATOM 2906 O O . PRO A 1 378 ? -10.662 -25.096 18.331 1.00 78.69 378 PRO A O 1
ATOM 2909 N N . PRO A 1 379 ? -12.177 -26.270 17.150 1.00 80.00 379 PRO A N 1
ATOM 2910 C CA . PRO A 1 379 ? -13.193 -26.262 18.203 1.00 80.00 379 PRO A CA 1
ATOM 2911 C C . PRO A 1 379 ? -12.705 -26.935 19.493 1.00 80.00 379 PRO A C 1
ATOM 2913 O O . PRO A 1 379 ? -12.033 -27.962 19.452 1.00 80.00 379 PRO A O 1
ATOM 2916 N N . LEU A 1 380 ? -13.111 -26.410 20.654 1.00 69.81 380 LEU A N 1
ATOM 2917 C CA . LEU A 1 380 ? -12.770 -26.974 21.972 1.00 69.81 380 LEU A CA 1
ATOM 2918 C C . LEU A 1 380 ? -13.366 -28.370 22.212 1.00 69.81 380 LEU A C 1
ATOM 2920 O O . LEU A 1 380 ? -12.965 -29.059 23.143 1.00 69.81 380 LEU A O 1
ATOM 2924 N N . THR A 1 381 ? -14.345 -28.782 21.408 1.00 70.50 381 THR A N 1
ATOM 2925 C CA . THR A 1 381 ? -14.997 -30.095 21.500 1.00 70.50 381 THR A CA 1
ATOM 2926 C C . THR A 1 381 ? -14.180 -31.223 20.872 1.00 70.50 381 THR A C 1
ATOM 2928 O O . THR A 1 381 ? -14.482 -32.390 21.120 1.00 70.50 381 THR A O 1
ATOM 2931 N N . ASP A 1 382 ? -13.163 -30.900 20.069 1.00 66.94 382 ASP A N 1
ATOM 2932 C CA . ASP A 1 382 ? -12.322 -31.900 19.422 1.00 66.94 382 ASP A CA 1
ATOM 2933 C C . ASP A 1 382 ? -11.267 -32.413 20.417 1.00 66.94 382 ASP A C 1
ATOM 2935 O O . ASP A 1 382 ? -10.250 -31.773 20.692 1.00 66.94 382 ASP A O 1
ATOM 2939 N N . THR A 1 383 ? -11.485 -33.622 20.940 1.00 54.00 383 THR A N 1
ATOM 2940 C CA . THR A 1 383 ? -10.611 -34.308 21.916 1.00 54.00 383 THR A CA 1
ATOM 2941 C C . THR A 1 383 ? -9.217 -34.662 21.374 1.00 54.00 383 THR A C 1
ATOM 2943 O O . THR A 1 383 ? -8.393 -35.226 22.087 1.00 54.00 383 THR A O 1
ATOM 2946 N N . ALA A 1 384 ? -8.928 -34.372 20.102 1.00 50.56 384 ALA A N 1
ATOM 2947 C CA . ALA A 1 384 ? -7.665 -34.710 19.445 1.00 50.56 384 ALA A CA 1
ATOM 2948 C C . ALA A 1 384 ? -6.525 -33.704 19.718 1.00 50.56 384 ALA A C 1
ATOM 2950 O O . ALA A 1 384 ? -5.378 -33.979 19.367 1.00 50.56 384 ALA A O 1
ATOM 2951 N N . THR A 1 385 ? -6.812 -32.547 20.324 1.00 51.22 385 THR A N 1
ATOM 2952 C CA . THR A 1 385 ? -5.849 -31.435 20.477 1.00 51.22 385 THR A CA 1
ATOM 2953 C C . THR A 1 385 ? -5.248 -31.257 21.875 1.00 51.22 385 THR A C 1
ATOM 2955 O O . THR A 1 385 ? -4.404 -30.381 22.056 1.00 51.22 385 THR A O 1
ATOM 2958 N N . GLU A 1 386 ? -5.590 -32.109 22.845 1.00 49.34 386 GLU A N 1
ATOM 2959 C CA . GLU A 1 386 ? -5.116 -32.007 24.242 1.00 49.34 386 GLU A CA 1
ATOM 2960 C C . GLU A 1 386 ? -3.595 -32.217 24.422 1.00 49.34 386 GLU A C 1
ATOM 2962 O O . GLU A 1 386 ? -3.052 -31.945 25.489 1.00 49.34 386 GLU A O 1
ATOM 2967 N N . THR A 1 387 ? -2.868 -32.653 23.386 1.00 46.44 387 THR A N 1
ATOM 2968 C CA . THR A 1 387 ? -1.412 -32.882 23.449 1.00 46.44 387 THR A CA 1
ATOM 2969 C C . THR A 1 387 ? -0.550 -31.701 22.990 1.00 46.44 387 THR A C 1
ATOM 2971 O O . THR A 1 387 ? 0.678 -31.793 23.047 1.00 46.44 387 THR A O 1
ATOM 2974 N N . ALA A 1 388 ? -1.135 -30.594 22.518 1.00 48.44 388 ALA A N 1
ATOM 2975 C CA . ALA A 1 388 ? -0.361 -29.404 22.164 1.00 48.44 388 ALA A CA 1
ATOM 2976 C C . ALA A 1 388 ? -0.074 -28.569 23.423 1.00 48.44 388 ALA A C 1
ATOM 2978 O O . ALA A 1 388 ? -0.986 -28.073 24.075 1.00 48.44 388 ALA A O 1
ATOM 2979 N N . THR A 1 389 ? 1.203 -28.401 23.773 1.00 51.84 389 THR A N 1
ATOM 2980 C CA . THR A 1 389 ? 1.630 -27.529 24.876 1.00 51.84 389 THR A CA 1
ATOM 2981 C C . THR A 1 389 ? 1.107 -26.098 24.679 1.00 51.84 389 THR A C 1
ATOM 2983 O O . THR A 1 389 ? 1.209 -25.551 23.581 1.00 51.84 389 THR A O 1
ATOM 2986 N N . GLU A 1 390 ? 0.607 -25.455 25.744 1.00 51.84 390 GLU A N 1
ATOM 2987 C CA . GLU A 1 390 ? 0.041 -24.085 25.733 1.00 51.84 390 GLU A CA 1
ATOM 2988 C C . GLU A 1 390 ? 0.961 -23.041 25.054 1.00 51.84 390 GLU A C 1
ATOM 2990 O O . GLU A 1 390 ? 0.512 -22.072 24.429 1.00 51.84 390 GLU A O 1
ATOM 2995 N N . ALA A 1 391 ? 2.277 -23.263 25.125 1.00 49.00 391 ALA A N 1
ATOM 2996 C CA . ALA A 1 391 ? 3.289 -22.448 24.460 1.00 49.00 391 ALA A CA 1
ATOM 2997 C C . ALA A 1 391 ? 3.276 -22.594 22.924 1.00 49.00 391 ALA A C 1
ATOM 2999 O O . ALA A 1 391 ? 3.412 -21.599 22.212 1.00 49.00 391 ALA A O 1
ATOM 3000 N N . ALA A 1 392 ? 3.075 -23.806 22.395 1.00 54.78 392 ALA A N 1
ATOM 3001 C CA . ALA A 1 392 ? 3.018 -24.057 20.955 1.00 54.78 392 ALA A CA 1
ATOM 3002 C C . ALA A 1 392 ? 1.754 -23.449 20.326 1.00 54.78 392 ALA A C 1
ATOM 3004 O O . ALA A 1 392 ? 1.823 -22.846 19.254 1.00 54.78 392 ALA A O 1
ATOM 3005 N N . THR A 1 393 ? 0.616 -23.522 21.021 1.00 57.41 393 THR A N 1
ATOM 3006 C CA . THR A 1 393 ? -0.629 -22.857 20.608 1.00 57.41 393 THR A CA 1
ATOM 3007 C C . THR A 1 393 ? -0.492 -21.336 20.621 1.00 57.41 393 THR A C 1
ATOM 3009 O O . THR A 1 393 ? -0.921 -20.680 19.676 1.00 57.41 393 THR A O 1
ATOM 3012 N N . THR A 1 394 ? 0.180 -20.757 21.621 1.00 58.22 394 THR A N 1
ATOM 3013 C CA . THR A 1 394 ? 0.391 -19.298 21.685 1.00 58.22 394 THR A CA 1
ATOM 3014 C C . THR A 1 394 ? 1.195 -18.783 20.486 1.00 58.22 394 THR A C 1
ATOM 3016 O O . THR A 1 394 ? 0.845 -17.758 19.908 1.00 58.22 394 THR A O 1
ATOM 3019 N N . ILE A 1 395 ? 2.222 -19.520 20.051 1.00 65.06 395 ILE A N 1
ATOM 3020 C CA . ILE A 1 395 ? 3.033 -19.157 18.876 1.00 65.06 395 ILE A CA 1
ATOM 3021 C C . ILE A 1 395 ? 2.231 -19.315 17.573 1.00 65.06 395 ILE A C 1
ATOM 3023 O O . ILE A 1 395 ? 2.321 -18.468 16.689 1.00 65.06 395 ILE A O 1
ATOM 3027 N N . LEU A 1 396 ? 1.412 -20.365 17.456 1.00 68.44 396 LEU A N 1
ATOM 3028 C CA . LEU A 1 396 ? 0.589 -20.634 16.266 1.00 68.44 396 LEU A CA 1
ATOM 3029 C C . LEU A 1 396 ? -0.509 -19.587 16.014 1.00 68.44 396 LEU A C 1
ATOM 3031 O O . LEU A 1 396 ? -0.903 -19.399 14.859 1.00 68.44 396 LEU A O 1
ATOM 3035 N N . PHE A 1 397 ? -1.007 -18.941 17.074 1.00 70.31 397 PHE A N 1
ATOM 3036 C CA . PHE A 1 397 ? -2.071 -17.928 17.019 1.00 70.31 397 PHE A CA 1
ATOM 3037 C C . PHE A 1 397 ? -1.581 -16.500 17.320 1.00 70.31 397 PHE A C 1
ATOM 3039 O O . PHE A 1 397 ? -2.397 -15.571 17.386 1.00 70.31 397 PHE A O 1
ATOM 3046 N N . ALA A 1 398 ? -0.270 -16.299 17.474 1.00 73.50 398 ALA A N 1
ATOM 3047 C CA . ALA A 1 398 ? 0.325 -14.973 17.595 1.00 73.50 398 ALA A CA 1
ATOM 3048 C C . ALA A 1 398 ? 0.032 -14.150 16.332 1.00 73.50 398 ALA A C 1
ATOM 3050 O O . ALA A 1 398 ? 0.205 -14.634 15.210 1.00 73.50 398 ALA A O 1
ATOM 3051 N N . SER A 1 399 ? -0.429 -12.909 16.502 1.00 81.19 399 SER A N 1
ATOM 3052 C CA . SER A 1 399 ? -0.613 -11.979 15.389 1.00 81.19 399 SER A CA 1
ATOM 3053 C C . SER A 1 399 ? 0.489 -10.920 15.402 1.00 81.19 399 SER A C 1
ATOM 3055 O O . SER A 1 399 ? 0.838 -10.393 16.459 1.00 81.19 399 SER A O 1
ATOM 3057 N N . PRO A 1 400 ? 1.005 -10.509 14.230 1.00 76.44 400 PRO A N 1
ATOM 3058 C CA . PRO A 1 400 ? 1.937 -9.386 14.146 1.00 76.44 400 PRO A CA 1
ATOM 3059 C C . PRO A 1 400 ? 1.380 -8.064 14.694 1.00 76.44 400 PRO A C 1
ATOM 3061 O O . PRO A 1 400 ? 2.130 -7.115 14.919 1.00 76.44 400 PRO A O 1
ATOM 3064 N N . LEU A 1 401 ? 0.059 -7.974 14.872 1.00 84.56 401 LEU A N 1
ATOM 3065 C CA . LEU A 1 401 ? -0.594 -6.813 15.461 1.00 84.56 401 LEU A CA 1
ATOM 3066 C C . LEU A 1 401 ? -0.497 -6.771 16.988 1.00 84.56 401 LEU A C 1
ATOM 3068 O O . LEU A 1 401 ? -0.715 -5.696 17.546 1.00 84.56 401 LEU A O 1
ATOM 3072 N N . ASP A 1 402 ? -0.163 -7.871 17.661 1.00 84.12 402 ASP A N 1
ATOM 3073 C CA . ASP A 1 402 ? -0.281 -7.999 19.120 1.00 84.12 402 ASP A CA 1
ATOM 3074 C C . ASP A 1 402 ? 0.585 -6.976 19.858 1.00 84.12 402 ASP A C 1
ATOM 3076 O O . ASP A 1 402 ? 0.124 -6.314 20.787 1.00 84.12 402 ASP A O 1
ATOM 3080 N N . GLU A 1 403 ? 1.804 -6.741 19.368 1.00 84.94 403 GLU A N 1
ATOM 3081 C CA . GLU A 1 403 ? 2.697 -5.698 19.888 1.00 84.94 403 GLU A CA 1
ATOM 3082 C C . GLU A 1 403 ? 2.183 -4.276 19.606 1.00 84.94 403 GLU A C 1
ATOM 3084 O O . GLU A 1 403 ? 2.494 -3.321 20.325 1.00 84.94 403 GLU A O 1
ATOM 3089 N N . CYS A 1 404 ? 1.391 -4.107 18.546 1.00 90.56 404 CYS A N 1
ATOM 3090 C CA . CYS A 1 404 ? 0.881 -2.812 18.112 1.00 90.56 404 CYS A CA 1
ATOM 3091 C C . CYS A 1 404 ? -0.417 -2.418 18.827 1.00 90.56 404 CYS A C 1
ATOM 3093 O O . CYS A 1 404 ? -0.641 -1.228 19.071 1.00 90.56 404 CYS A O 1
ATOM 3095 N N . VAL A 1 405 ? -1.270 -3.391 19.166 1.00 90.31 405 VAL A N 1
ATOM 3096 C CA . VAL A 1 405 ? -2.597 -3.173 19.768 1.00 90.31 405 VAL A CA 1
ATOM 3097 C C . VAL A 1 405 ? -2.533 -2.299 21.028 1.00 90.31 405 VAL A C 1
ATOM 3099 O O . VAL A 1 405 ? -3.268 -1.311 21.054 1.00 90.31 405 VAL A O 1
ATOM 3102 N N . PRO A 1 406 ? -1.650 -2.532 22.025 1.00 89.88 406 PRO A N 1
ATOM 3103 C CA . PRO A 1 406 ? -1.568 -1.677 23.213 1.00 89.88 406 PRO A CA 1
ATOM 3104 C C . PRO A 1 406 ? -1.362 -0.194 22.882 1.00 89.88 406 PRO A C 1
ATOM 3106 O O . PRO A 1 406 ? -2.009 0.677 23.464 1.00 89.88 406 PRO A O 1
ATOM 3109 N N . LYS A 1 407 ? -0.492 0.103 21.908 1.00 92.25 407 LYS A N 1
ATOM 3110 C CA . LYS A 1 407 ? -0.198 1.478 21.477 1.00 92.25 407 LYS A CA 1
ATOM 3111 C C . LYS A 1 407 ? -1.388 2.120 20.782 1.00 92.25 407 LYS A C 1
ATOM 3113 O O . LYS A 1 407 ? -1.730 3.265 21.063 1.00 92.25 407 LYS A O 1
ATOM 3118 N N . ILE A 1 408 ? -2.032 1.374 19.888 1.00 95.12 408 ILE A N 1
ATOM 3119 C CA . ILE A 1 408 ? -3.223 1.841 19.179 1.00 95.12 408 ILE A CA 1
ATOM 3120 C C . ILE A 1 408 ? -4.335 2.132 20.192 1.00 95.12 408 ILE A C 1
ATOM 3122 O O . ILE A 1 408 ? -4.892 3.227 20.185 1.00 95.12 408 ILE A O 1
ATOM 3126 N N . VAL A 1 409 ? -4.612 1.198 21.105 1.00 92.12 409 VAL A N 1
ATOM 3127 C CA . VAL A 1 409 ? -5.661 1.340 22.124 1.00 92.12 409 VAL A CA 1
ATOM 3128 C C . VAL A 1 409 ? -5.383 2.534 23.035 1.00 92.12 409 VAL A C 1
ATOM 3130 O O . VAL A 1 409 ? -6.307 3.296 23.301 1.00 92.12 409 VAL A O 1
ATOM 3133 N N . ALA A 1 410 ? -4.133 2.783 23.437 1.00 92.81 410 ALA A N 1
ATOM 3134 C CA . ALA A 1 410 ? -3.781 3.974 24.215 1.00 92.81 410 ALA A CA 1
ATOM 3135 C C . ALA A 1 410 ? -4.146 5.286 23.489 1.00 92.81 410 ALA A C 1
ATOM 3137 O O . ALA A 1 410 ? -4.703 6.200 24.103 1.00 92.81 410 ALA A O 1
ATOM 3138 N N . ILE A 1 411 ? -3.902 5.367 22.174 1.00 94.62 411 ILE A N 1
ATOM 3139 C CA . ILE A 1 411 ? -4.280 6.526 21.348 1.00 94.62 411 ILE A CA 1
ATOM 3140 C C . ILE A 1 411 ? -5.807 6.666 21.274 1.00 94.62 411 ILE A C 1
ATOM 3142 O O . ILE A 1 411 ? -6.330 7.765 21.460 1.00 94.62 411 ILE A O 1
ATOM 3146 N N . LEU A 1 412 ? -6.528 5.569 21.023 1.00 95.31 412 LEU A N 1
ATOM 3147 C CA . LEU A 1 412 ? -7.990 5.587 20.891 1.00 95.31 412 LEU A CA 1
ATOM 3148 C C . LEU A 1 412 ? -8.684 5.935 22.215 1.00 95.31 412 LEU A C 1
ATOM 3150 O O . LEU A 1 412 ? -9.615 6.736 22.231 1.00 95.31 412 LEU A O 1
ATOM 3154 N N . VAL A 1 413 ? -8.212 5.373 23.331 1.00 91.75 413 VAL A N 1
ATOM 3155 C CA . VAL A 1 413 ? -8.740 5.658 24.673 1.00 91.75 413 VAL A CA 1
ATOM 3156 C C . VAL A 1 413 ? -8.509 7.118 25.034 1.00 91.75 413 VAL A C 1
ATOM 3158 O O . VAL A 1 413 ? -9.432 7.766 25.520 1.00 91.75 413 VAL A O 1
ATOM 3161 N N . ARG A 1 414 ? -7.328 7.672 24.736 1.00 91.88 414 ARG A N 1
ATOM 3162 C CA . ARG A 1 414 ? -7.066 9.101 24.937 1.00 91.88 414 ARG A CA 1
ATOM 3163 C C . ARG A 1 414 ? -7.974 9.986 24.071 1.00 91.88 414 ARG A C 1
ATOM 3165 O O . ARG A 1 414 ? -8.447 11.006 24.559 1.00 91.88 414 ARG A O 1
ATOM 3172 N N . ASP A 1 415 ? -8.253 9.594 22.824 1.00 92.44 415 ASP A N 1
ATOM 3173 C CA . ASP A 1 415 ? -9.126 10.347 21.904 1.00 92.44 415 ASP A CA 1
ATOM 3174 C C . ASP A 1 415 ? -10.615 10.331 22.306 1.00 92.44 415 ASP A C 1
ATOM 3176 O O . ASP A 1 415 ? -11.326 11.286 21.995 1.00 92.44 415 ASP A O 1
ATOM 3180 N N . ILE A 1 416 ? -11.091 9.280 22.992 1.00 91.56 416 ILE A N 1
ATOM 3181 C CA . ILE A 1 416 ? -12.504 9.130 23.405 1.00 91.56 416 ILE A CA 1
ATOM 3182 C C . ILE A 1 416 ? -12.745 9.547 24.862 1.00 91.56 416 ILE A C 1
ATOM 3184 O O . ILE A 1 416 ? -13.717 10.244 25.149 1.00 91.56 416 ILE A O 1
ATOM 3188 N N . PHE A 1 417 ? -11.898 9.088 25.785 1.00 88.25 417 PHE A N 1
ATOM 3189 C CA . PHE A 1 417 ? -12.088 9.223 27.236 1.00 88.25 417 PHE A CA 1
ATOM 3190 C C . PHE A 1 417 ? -11.108 10.206 27.890 1.00 88.25 417 PHE A C 1
ATOM 3192 O O . PHE A 1 417 ? -11.237 10.496 29.078 1.00 88.25 417 PHE A O 1
ATOM 3199 N N . GLY A 1 418 ? -10.103 10.675 27.146 1.00 87.38 418 GLY A N 1
ATOM 3200 C CA . GLY A 1 418 ? -9.063 11.571 27.644 1.00 87.38 418 GLY A CA 1
ATOM 3201 C C . GLY A 1 418 ? -9.311 13.051 27.353 1.00 87.38 418 GLY A C 1
ATOM 3202 O O . GLY A 1 418 ? -10.385 13.471 26.923 1.00 87.38 418 GLY A O 1
ATOM 3203 N N . ASP A 1 419 ? -8.246 13.829 27.544 1.00 86.81 419 ASP A N 1
ATOM 3204 C CA . ASP A 1 419 ? -8.155 15.271 27.288 1.00 86.81 419 ASP A CA 1
ATOM 3205 C C . ASP A 1 419 ? -8.615 15.661 25.876 1.00 86.81 419 ASP A C 1
ATOM 3207 O O . ASP A 1 419 ? -9.320 16.648 25.683 1.00 86.81 419 ASP A O 1
ATOM 3211 N N . VAL A 1 420 ? -8.269 14.842 24.888 1.00 87.12 420 VAL A N 1
ATOM 3212 C CA . VAL A 1 420 ? -8.577 15.076 23.471 1.00 87.12 420 VAL A CA 1
ATOM 3213 C C . VAL A 1 420 ? -10.082 15.000 23.190 1.00 87.12 420 VAL A C 1
ATOM 3215 O O . VAL A 1 420 ? -10.597 15.758 22.365 1.00 87.12 420 VAL A O 1
ATOM 3218 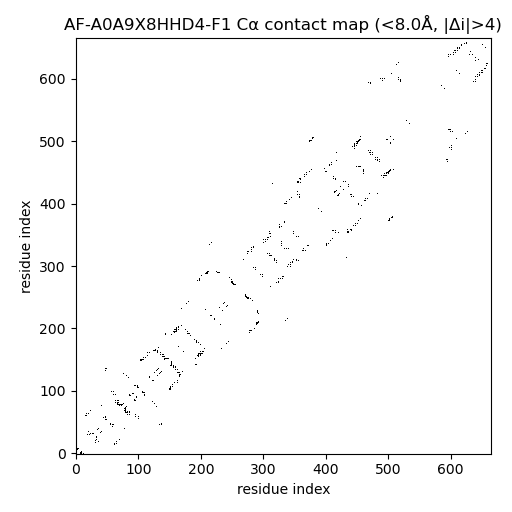N N . GLY A 1 421 ? -10.790 14.088 23.861 1.00 84.69 421 GLY A N 1
ATOM 3219 C CA . GLY A 1 421 ? -12.239 13.947 23.729 1.00 84.69 421 GLY A CA 1
ATOM 3220 C C . GLY A 1 421 ? -12.975 15.154 24.309 1.00 84.69 421 GLY A C 1
ATOM 3221 O O . GLY A 1 421 ? -13.891 15.681 23.677 1.00 84.69 421 GLY A O 1
ATOM 3222 N N . ASP A 1 422 ? -12.520 15.639 25.465 1.00 84.00 422 ASP A N 1
ATOM 3223 C CA . ASP A 1 422 ? -13.075 16.826 26.123 1.00 84.00 422 ASP A CA 1
ATOM 3224 C C . ASP A 1 422 ? -12.816 18.100 25.285 1.00 84.00 422 ASP A C 1
ATOM 3226 O O . ASP A 1 422 ? -13.738 18.874 25.023 1.00 84.00 422 ASP A O 1
ATOM 3230 N N . GLU A 1 423 ? -11.607 18.272 24.729 1.00 84.56 423 GLU A N 1
ATOM 3231 C CA . GLU A 1 423 ? -11.299 19.389 23.818 1.00 84.56 423 GLU A CA 1
ATOM 3232 C C . GLU A 1 423 ? -12.176 19.403 22.559 1.00 84.56 423 GLU A C 1
ATOM 3234 O O . GLU A 1 423 ? -12.565 20.475 22.072 1.00 84.56 423 GLU A O 1
ATOM 3239 N N . ARG A 1 424 ? -12.474 18.218 22.011 1.00 85.31 424 ARG A N 1
ATOM 3240 C CA . ARG A 1 424 ? -13.326 18.074 20.830 1.00 85.31 424 ARG A CA 1
ATOM 3241 C C . ARG A 1 424 ? -14.731 18.589 21.119 1.00 85.31 424 ARG A C 1
ATOM 3243 O O . ARG A 1 424 ? -15.276 19.309 20.294 1.00 85.31 424 ARG A O 1
ATOM 3250 N N . GLU A 1 425 ? -15.313 18.288 22.266 1.00 78.25 425 GLU A N 1
ATOM 3251 C CA . GLU A 1 425 ? -16.673 18.739 22.578 1.00 78.25 425 GLU A CA 1
ATOM 3252 C C . GLU A 1 425 ? -16.761 20.254 22.782 1.00 78.25 425 GLU A C 1
ATOM 3254 O O . GLU A 1 425 ? -17.643 20.900 22.213 1.00 78.25 425 GLU A O 1
ATOM 3259 N N . ASP A 1 426 ? -15.791 20.840 23.484 1.00 77.94 426 ASP A N 1
ATOM 3260 C CA . ASP A 1 426 ? -15.781 22.278 23.771 1.00 77.94 426 ASP A CA 1
ATOM 3261 C C . ASP A 1 426 ? -15.514 23.140 22.525 1.00 77.94 426 ASP A C 1
ATOM 3263 O O . ASP A 1 426 ? -15.970 24.288 22.419 1.00 77.94 426 ASP A O 1
ATOM 3267 N N . LYS A 1 427 ? -14.710 22.623 21.584 1.00 74.00 427 LYS A N 1
ATOM 3268 C CA . LYS A 1 427 ? -14.115 23.428 20.501 1.00 74.00 427 LYS A CA 1
ATOM 3269 C C . LYS A 1 427 ? -14.342 22.883 19.089 1.00 74.00 427 LYS A C 1
ATOM 3271 O O . LYS A 1 427 ? -13.936 23.564 18.143 1.00 74.00 427 LYS A O 1
ATOM 3276 N N . ALA A 1 428 ? -15.005 21.738 18.884 1.00 72.81 428 ALA A N 1
ATOM 3277 C CA . ALA A 1 428 ? -15.175 21.141 17.545 1.00 72.81 428 ALA A CA 1
ATOM 3278 C C . ALA A 1 428 ? -15.812 22.102 16.537 1.00 72.81 428 ALA A C 1
ATOM 3280 O O . ALA A 1 428 ? -15.291 22.264 15.433 1.00 72.81 428 ALA A O 1
ATOM 3281 N N . SER A 1 429 ? -16.895 22.784 16.918 1.00 68.06 429 SER A N 1
ATOM 3282 C CA . SER A 1 429 ? -17.606 23.724 16.037 1.00 68.06 429 SER A CA 1
ATOM 3283 C C . SER A 1 429 ? -16.745 24.924 15.623 1.00 68.06 429 SER A C 1
ATOM 3285 O O . SER A 1 429 ? -16.897 25.449 14.521 1.00 68.06 429 SER A O 1
ATOM 3287 N N . LYS A 1 430 ? -15.788 25.319 16.471 1.00 76.38 430 LYS A N 1
ATOM 3288 C CA . LYS A 1 430 ? -14.852 26.430 16.233 1.00 76.38 430 LYS A CA 1
ATOM 3289 C C . LYS A 1 430 ? -13.576 25.992 15.509 1.00 76.38 430 LYS A C 1
ATOM 3291 O O . LYS A 1 430 ? -12.849 26.838 14.985 1.00 76.38 430 LYS A O 1
ATOM 3296 N N . SER A 1 431 ? -13.278 24.693 15.468 1.00 79.69 431 SER A N 1
ATOM 3297 C CA . SER A 1 431 ? -12.053 24.193 14.848 1.00 79.69 431 SER A CA 1
ATOM 3298 C C . SER A 1 431 ? -12.109 24.299 13.326 1.00 79.69 431 SER A C 1
ATOM 3300 O O . SER A 1 431 ? -13.108 23.948 12.699 1.00 79.69 431 SER A O 1
ATOM 3302 N N . LYS A 1 432 ? -11.011 24.753 12.712 1.00 79.38 432 LYS A N 1
ATOM 3303 C CA . LYS A 1 432 ? -10.852 24.836 11.249 1.00 79.38 432 LYS A CA 1
ATOM 3304 C C . LYS A 1 432 ? -10.471 23.497 10.609 1.00 79.38 432 LYS A C 1
ATOM 3306 O O . LYS A 1 432 ? -10.561 23.368 9.395 1.00 79.38 432 LYS A O 1
ATOM 3311 N N . THR A 1 433 ? -10.038 22.510 11.393 1.00 80.50 433 THR A N 1
ATOM 3312 C CA . THR A 1 433 ? -9.563 21.218 10.879 1.00 80.50 433 THR A CA 1
ATOM 3313 C C . THR A 1 433 ? -10.670 20.167 10.918 1.00 80.50 433 THR A C 1
ATOM 3315 O O . THR A 1 433 ? -11.317 19.962 11.946 1.00 80.50 433 THR A O 1
ATOM 3318 N N . LYS A 1 434 ? -10.874 19.453 9.804 1.00 86.75 434 LYS A N 1
ATOM 3319 C CA . LYS A 1 434 ? -11.871 18.370 9.713 1.00 86.75 434 LYS A CA 1
ATOM 3320 C C . LYS A 1 434 ? -11.610 17.230 10.701 1.00 86.75 434 LYS A C 1
ATOM 3322 O O . LYS A 1 434 ? -12.546 16.606 11.185 1.00 86.75 434 LYS A O 1
ATOM 3327 N N . GLU A 1 435 ? -10.345 16.990 11.028 1.00 89.38 435 GLU A N 1
ATOM 3328 C CA . GLU A 1 435 ? -9.904 15.924 11.928 1.00 89.38 435 GLU A CA 1
ATOM 3329 C C . GLU A 1 435 ? -10.310 16.189 13.381 1.00 89.38 435 GLU A C 1
ATOM 3331 O O . GLU A 1 435 ? -10.604 15.256 14.117 1.00 89.38 435 GLU A O 1
ATOM 3336 N N . ALA A 1 436 ? -10.387 17.458 13.791 1.00 85.56 436 ALA A N 1
ATOM 3337 C CA . ALA A 1 436 ? -10.884 17.810 15.118 1.00 85.56 436 ALA A CA 1
ATOM 3338 C C . ALA A 1 436 ? -12.407 17.653 15.221 1.00 85.56 436 ALA A C 1
ATOM 3340 O O . ALA A 1 436 ? -12.913 17.379 16.300 1.00 85.56 436 ALA A O 1
ATOM 3341 N N . ARG A 1 437 ? -13.140 17.797 14.108 1.00 85.25 437 ARG A N 1
ATOM 3342 C CA . ARG A 1 437 ? -14.613 17.736 14.078 1.00 85.25 437 ARG A CA 1
ATOM 3343 C C . ARG A 1 437 ? -15.178 16.315 14.086 1.00 85.25 437 ARG A C 1
ATOM 3345 O O . ARG A 1 437 ? -16.336 16.143 14.446 1.00 85.25 437 ARG A O 1
ATOM 3352 N N . ALA A 1 438 ? -14.401 15.316 13.670 1.00 84.31 438 ALA A N 1
ATOM 3353 C CA . ALA A 1 438 ? -14.862 13.935 13.548 1.00 84.31 438 ALA A CA 1
ATOM 3354 C C . ALA A 1 438 ? -14.080 12.996 14.475 1.00 84.31 438 ALA A C 1
ATOM 3356 O O . ALA A 1 438 ? -12.855 12.926 14.399 1.00 84.31 438 ALA A O 1
ATOM 3357 N N . CYS A 1 439 ? -14.792 12.221 15.298 1.00 88.38 439 CYS A N 1
ATOM 3358 C CA . CYS A 1 439 ? -14.213 11.116 16.061 1.00 88.38 439 CYS A CA 1
ATOM 3359 C C . CYS A 1 439 ? -14.312 9.822 15.248 1.00 88.38 439 CYS A C 1
ATOM 3361 O O . CYS A 1 439 ? -15.386 9.235 15.145 1.00 88.38 439 CYS A O 1
ATOM 3363 N N . ARG A 1 440 ? -13.194 9.374 14.667 1.00 94.38 440 ARG A N 1
ATOM 3364 C CA . ARG A 1 440 ? -13.108 8.071 13.977 1.00 94.38 440 ARG A CA 1
ATOM 3365 C C . ARG A 1 440 ? -12.622 6.939 14.881 1.00 94.38 440 ARG A C 1
ATOM 3367 O O . ARG A 1 440 ? -12.555 5.797 14.449 1.00 94.38 440 ARG A O 1
ATOM 3374 N N . SER A 1 441 ? -12.326 7.237 16.143 1.00 94.56 441 SER A N 1
ATOM 3375 C CA . SER A 1 441 ? -11.783 6.261 17.089 1.00 94.56 441 SER A CA 1
ATOM 3376 C C . SER A 1 441 ? -12.770 5.140 17.427 1.00 94.56 441 SER A C 1
ATOM 3378 O O . SER A 1 441 ? -12.341 4.007 17.621 1.00 94.56 441 SER A O 1
ATOM 3380 N N . PHE A 1 442 ? -14.082 5.407 17.408 1.00 94.94 442 PHE A N 1
ATOM 3381 C CA . PHE A 1 442 ? -15.111 4.365 17.536 1.00 94.94 442 PHE A CA 1
ATOM 3382 C C . PHE A 1 442 ? -15.069 3.358 16.377 1.00 94.94 442 PHE A C 1
ATOM 3384 O O . PHE A 1 442 ? -15.118 2.152 16.608 1.00 94.94 442 PHE A O 1
ATOM 3391 N N . ASP A 1 443 ? -14.930 3.849 15.141 1.00 95.69 443 ASP A N 1
ATOM 3392 C CA . ASP A 1 443 ? -14.807 3.008 13.945 1.00 95.69 443 ASP A CA 1
ATOM 3393 C C . ASP A 1 443 ? -13.473 2.225 13.966 1.00 95.69 443 ASP A C 1
ATOM 3395 O O . ASP A 1 443 ? -13.417 1.065 13.559 1.00 95.69 443 ASP A O 1
ATOM 3399 N N . SER A 1 444 ? -12.398 2.814 14.511 1.00 96.19 444 SER A N 1
ATOM 3400 C CA . SER A 1 444 ? -11.113 2.124 14.711 1.00 96.19 444 SER A CA 1
ATOM 3401 C C . SER A 1 444 ? -11.216 0.926 15.663 1.00 96.19 444 SER A C 1
ATOM 3403 O O . SER A 1 444 ? -10.567 -0.086 15.410 1.00 96.19 444 SER A O 1
ATOM 3405 N N . PHE A 1 445 ? -12.027 0.997 16.729 1.00 96.06 445 PHE A N 1
ATOM 3406 C CA . PHE A 1 445 ? -12.263 -0.153 17.618 1.00 96.06 445 PHE A CA 1
ATOM 3407 C C . PHE A 1 445 ? -12.970 -1.309 16.896 1.00 96.06 445 PHE A C 1
ATOM 3409 O O . PHE A 1 445 ? -12.591 -2.463 17.091 1.00 96.06 445 PHE A O 1
ATOM 3416 N N . GLU A 1 446 ? -13.945 -1.010 16.028 1.00 95.44 446 GLU A N 1
ATOM 3417 C CA . GLU A 1 446 ? -14.589 -2.020 15.172 1.00 95.44 446 GLU A CA 1
ATOM 3418 C C . GLU A 1 446 ? -13.566 -2.685 14.238 1.00 95.44 446 GLU A C 1
ATOM 3420 O O . GLU A 1 446 ? -13.525 -3.912 14.132 1.00 95.44 446 GLU A O 1
ATOM 3425 N N . LEU A 1 447 ? -12.710 -1.887 13.587 1.00 94.25 447 LEU A N 1
ATOM 3426 C CA . LEU A 1 447 ? -11.670 -2.396 12.689 1.00 94.25 447 LEU A CA 1
ATOM 3427 C C . LEU A 1 447 ? -10.642 -3.269 13.417 1.00 94.25 447 LEU A C 1
ATOM 3429 O O . LEU A 1 447 ? -10.281 -4.320 12.901 1.00 94.25 447 LEU A O 1
ATOM 3433 N N . LEU A 1 448 ? -10.196 -2.877 14.614 1.00 93.25 448 LEU A N 1
ATOM 3434 C CA . LEU A 1 448 ? -9.291 -3.706 15.415 1.00 93.25 448 LEU A CA 1
ATOM 3435 C C . LEU A 1 448 ? -9.943 -5.030 15.805 1.00 93.25 448 LEU A C 1
ATOM 3437 O O . LEU A 1 448 ? -9.352 -6.082 15.588 1.00 93.25 448 LEU A O 1
ATOM 3441 N N . ALA A 1 449 ? -11.175 -4.989 16.315 1.00 92.38 449 ALA A N 1
ATOM 3442 C CA . ALA A 1 449 ? -11.917 -6.187 16.696 1.00 92.38 449 ALA A CA 1
ATOM 3443 C C . ALA A 1 449 ? -12.162 -7.134 15.507 1.00 92.38 449 ALA A C 1
ATOM 3445 O O . ALA A 1 449 ? -12.188 -8.352 15.686 1.00 92.38 449 ALA A O 1
ATOM 3446 N N . ARG A 1 450 ? -12.283 -6.588 14.287 1.00 92.94 450 ARG A N 1
ATOM 3447 C CA . ARG A 1 450 ? -12.332 -7.372 13.047 1.00 92.94 450 ARG A CA 1
ATOM 3448 C C . ARG A 1 450 ? -11.015 -8.093 12.756 1.00 92.94 450 ARG A C 1
ATOM 3450 O O . ARG A 1 450 ? -11.088 -9.161 12.169 1.00 92.94 450 ARG A O 1
ATOM 3457 N N . CYS A 1 451 ? -9.859 -7.523 13.108 1.00 90.56 451 CYS A N 1
ATOM 3458 C CA . CYS A 1 451 ? -8.536 -7.962 12.636 1.00 90.56 451 CYS A CA 1
ATOM 3459 C C . CYS A 1 451 ? -7.695 -8.761 13.633 1.00 90.56 451 CYS A C 1
ATOM 3461 O O . CYS A 1 451 ? -6.770 -9.444 13.202 1.00 90.56 451 CYS A O 1
ATOM 3463 N N . ILE A 1 452 ? -7.956 -8.646 14.935 1.00 88.50 452 ILE A N 1
ATOM 3464 C CA . ILE A 1 452 ? -7.222 -9.414 15.950 1.00 88.50 452 ILE A CA 1
ATOM 3465 C C . ILE A 1 452 ? -7.482 -10.917 15.799 1.00 88.50 452 ILE A C 1
ATOM 3467 O O . ILE A 1 452 ? -8.572 -11.319 15.389 1.00 88.50 452 ILE A O 1
ATOM 3471 N N . ASN A 1 453 ? -6.513 -11.746 16.184 1.00 86.00 453 ASN A N 1
ATOM 3472 C CA . ASN A 1 453 ? -6.794 -13.156 16.426 1.00 86.00 453 ASN A CA 1
ATOM 3473 C C . ASN A 1 453 ? -7.564 -13.263 17.742 1.00 86.00 453 ASN A C 1
ATOM 3475 O O . ASN A 1 453 ? -7.098 -12.786 18.778 1.00 86.00 453 ASN A O 1
ATOM 3479 N N . PHE A 1 454 ? -8.759 -13.846 17.686 1.00 80.50 454 PHE A N 1
ATOM 3480 C CA . PHE A 1 454 ? -9.547 -14.148 18.873 1.00 80.50 454 PHE A CA 1
ATOM 3481 C C . PHE A 1 454 ? -8.868 -15.254 19.708 1.00 80.50 454 PHE A C 1
ATOM 3483 O O . PHE A 1 454 ? -7.758 -15.697 19.398 1.00 80.50 454 PHE A O 1
ATOM 3490 N N . LEU A 1 455 ? -9.507 -15.667 20.807 1.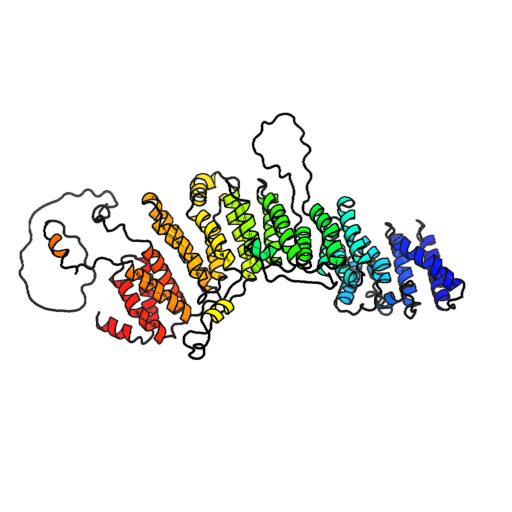00 67.69 455 LEU A N 1
ATOM 3491 C CA . LEU A 1 455 ? -8.989 -16.707 21.696 1.00 67.69 455 LEU A CA 1
ATOM 3492 C C . LEU A 1 455 ? -8.496 -17.930 20.905 1.00 67.69 455 LEU A C 1
ATOM 3494 O O . LEU A 1 455 ? -9.137 -18.287 19.917 1.00 67.69 455 LEU A O 1
ATOM 3498 N N . PRO A 1 456 ? -7.373 -18.555 21.307 1.00 64.25 456 PRO A N 1
ATOM 3499 C CA . PRO A 1 456 ? -6.693 -18.464 22.613 1.00 64.25 456 PRO A CA 1
ATOM 3500 C C . PRO A 1 456 ? -5.776 -17.242 22.824 1.00 64.25 456 PRO A C 1
ATOM 3502 O O . PRO A 1 456 ? -5.214 -17.075 23.904 1.00 64.25 456 PRO A O 1
ATOM 3505 N N . ASN A 1 457 ? -5.620 -16.364 21.831 1.00 69.69 457 ASN A N 1
ATOM 3506 C CA . ASN A 1 457 ? -4.787 -15.170 21.959 1.00 69.69 457 ASN A CA 1
ATOM 3507 C C . ASN A 1 457 ? -5.417 -14.125 22.929 1.00 69.69 457 ASN A C 1
ATOM 3509 O O . ASN A 1 457 ? -6.599 -13.794 22.786 1.00 69.69 457 ASN A O 1
ATOM 3513 N N . PRO A 1 458 ? -4.664 -13.555 23.899 1.00 72.75 458 PRO A N 1
ATOM 3514 C CA . PRO A 1 458 ? -5.202 -12.628 24.901 1.00 72.75 458 PRO A CA 1
ATOM 3515 C C . PRO A 1 458 ? -5.495 -11.204 24.391 1.00 72.75 458 PRO A C 1
ATOM 3517 O O . PRO A 1 458 ? -5.979 -10.370 25.161 1.00 72.75 458 PRO A O 1
ATOM 3520 N N . THR A 1 459 ? -5.225 -10.882 23.124 1.00 75.81 459 THR A N 1
ATOM 3521 C CA . THR A 1 459 ? -5.347 -9.511 22.581 1.00 75.81 459 THR A CA 1
ATOM 3522 C C . THR A 1 459 ? -6.725 -8.877 22.721 1.00 75.81 459 THR A C 1
ATOM 3524 O O . THR A 1 459 ? -6.820 -7.660 22.898 1.00 75.81 459 THR A O 1
ATOM 3527 N N . ILE A 1 460 ? -7.799 -9.671 22.709 1.00 78.00 460 ILE A N 1
ATOM 3528 C CA . ILE A 1 460 ? -9.154 -9.169 22.975 1.00 78.00 460 ILE A CA 1
ATOM 3529 C C . ILE A 1 460 ? -9.257 -8.529 24.368 1.00 78.00 460 ILE A C 1
ATOM 3531 O O . ILE A 1 460 ? -9.901 -7.490 24.539 1.00 78.00 460 ILE A O 1
ATOM 3535 N N . HIS A 1 461 ? -8.563 -9.086 25.362 1.00 78.94 461 HIS A N 1
ATOM 3536 C CA . HIS A 1 461 ? -8.509 -8.519 26.707 1.00 78.94 461 HIS A CA 1
ATOM 3537 C C . HIS A 1 461 ? -7.666 -7.245 26.737 1.00 78.94 461 HIS A C 1
ATOM 3539 O O . HIS A 1 461 ? -8.069 -6.270 27.368 1.00 78.94 461 HIS A O 1
ATOM 3545 N N . THR A 1 462 ? -6.552 -7.205 26.002 1.00 78.38 462 THR A N 1
ATOM 3546 C CA . THR A 1 462 ? -5.734 -5.993 25.830 1.00 78.38 462 THR A CA 1
ATOM 3547 C C . THR A 1 462 ? -6.529 -4.847 25.197 1.00 78.38 462 THR A C 1
ATOM 3549 O O . THR A 1 462 ? -6.326 -3.686 25.551 1.00 78.38 462 THR A O 1
ATOM 3552 N N . LEU A 1 463 ? -7.461 -5.165 24.293 1.00 79.81 463 LEU A N 1
ATOM 3553 C CA . LEU A 1 463 ? -8.339 -4.193 23.645 1.00 79.81 463 LEU A CA 1
ATOM 3554 C C . LEU A 1 463 ? -9.415 -3.641 24.593 1.00 79.81 463 LEU A C 1
ATOM 3556 O O . LEU A 1 463 ? -9.663 -2.435 24.599 1.00 79.81 463 LEU A O 1
ATOM 3560 N N . LEU A 1 464 ? -10.048 -4.501 25.397 1.00 79.56 464 LEU A N 1
ATOM 3561 C CA . LEU A 1 464 ? -11.177 -4.117 26.254 1.00 79.56 464 LEU A CA 1
ATOM 3562 C C . LEU A 1 464 ? -10.769 -3.582 27.632 1.00 79.56 464 LEU A C 1
ATOM 3564 O O . LEU A 1 464 ? -11.470 -2.732 28.184 1.00 79.56 464 LEU A O 1
ATOM 3568 N N . LEU A 1 465 ? -9.649 -4.039 28.199 1.00 76.62 465 LEU A N 1
ATOM 3569 C CA . LEU A 1 465 ? -9.234 -3.685 29.560 1.00 76.62 465 LEU A CA 1
ATOM 3570 C C . LEU A 1 465 ? -9.132 -2.162 29.780 1.00 76.62 465 LEU A C 1
ATOM 3572 O O . LEU A 1 465 ? -9.720 -1.681 30.752 1.00 76.62 465 LEU A O 1
ATOM 3576 N N . PRO A 1 466 ? -8.493 -1.371 28.895 1.00 76.62 466 PRO A N 1
ATOM 3577 C CA . PRO A 1 466 ? -8.414 0.081 29.071 1.00 76.62 466 PRO A CA 1
ATOM 3578 C C . PRO A 1 466 ? -9.778 0.786 29.008 1.00 76.62 466 PRO A C 1
ATOM 3580 O O . PRO A 1 466 ? -10.001 1.782 29.696 1.00 76.62 466 PRO A O 1
ATOM 3583 N N . VAL A 1 467 ? -10.718 0.250 28.219 1.00 77.94 467 VAL A N 1
ATOM 3584 C CA . VAL A 1 467 ? -12.095 0.763 28.126 1.00 77.94 467 VAL A CA 1
ATOM 3585 C C . VAL A 1 467 ? -12.823 0.530 29.449 1.00 77.94 467 VAL A C 1
ATOM 3587 O O . VAL A 1 467 ? -13.450 1.445 29.978 1.00 77.94 467 VAL A O 1
ATOM 3590 N N . VAL A 1 468 ? -12.676 -0.657 30.042 1.00 73.12 468 VAL A N 1
ATOM 3591 C CA . VAL A 1 468 ? -13.268 -0.968 31.352 1.00 73.12 468 VAL A CA 1
ATOM 3592 C C . VAL A 1 468 ? -12.619 -0.149 32.472 1.00 73.12 468 VAL A C 1
ATOM 3594 O O . VAL A 1 468 ? -13.316 0.357 33.348 1.00 73.12 468 VAL A O 1
ATOM 3597 N N . GLN A 1 469 ? -11.300 0.053 32.436 1.00 71.38 469 GLN A N 1
ATOM 3598 C CA . GLN A 1 469 ? -10.594 0.893 33.412 1.00 71.38 469 GLN A CA 1
ATOM 3599 C C . GLN A 1 469 ? -11.073 2.352 33.386 1.00 71.38 469 GLN A C 1
ATOM 3601 O O . GLN A 1 469 ? -11.126 2.985 34.441 1.00 71.38 469 GLN A O 1
ATOM 3606 N N . SER A 1 470 ? -11.492 2.865 32.222 1.00 72.94 470 SER A N 1
ATOM 3607 C CA . SER A 1 470 ? -12.064 4.216 32.108 1.00 72.94 470 SER A CA 1
ATOM 3608 C C . SER A 1 470 ? -13.356 4.396 32.920 1.00 72.94 470 SER A C 1
ATOM 3610 O O . SER A 1 470 ? -13.625 5.489 33.416 1.00 72.94 470 SER A O 1
ATOM 3612 N N . LEU A 1 471 ? -14.125 3.323 33.146 1.00 67.38 471 LEU A N 1
ATOM 3613 C CA . LEU A 1 471 ? -15.319 3.358 33.998 1.00 67.38 471 LEU A CA 1
ATOM 3614 C C . LEU A 1 471 ? -14.965 3.548 35.478 1.00 67.38 471 LEU A C 1
ATOM 3616 O O . LEU A 1 471 ? -15.682 4.237 36.202 1.00 67.38 471 LEU A O 1
ATOM 3620 N N . ALA A 1 472 ? -13.860 2.946 35.926 1.00 62.56 472 ALA A N 1
ATOM 3621 C CA . ALA A 1 472 ? -13.437 2.968 37.324 1.00 62.56 472 ALA A CA 1
ATOM 3622 C C . ALA A 1 472 ? -12.747 4.284 37.718 1.00 62.56 472 ALA A C 1
ATOM 3624 O O . ALA A 1 472 ? -12.896 4.749 38.845 1.00 62.56 472 ALA A O 1
ATOM 3625 N N . SER A 1 473 ? -12.007 4.902 36.795 1.00 62.56 473 SER A N 1
ATOM 3626 C CA . SER A 1 473 ? -11.222 6.119 37.049 1.00 62.56 473 SER A CA 1
ATOM 3627 C C . SER A 1 473 ? -12.017 7.429 36.913 1.00 62.56 473 SER A C 1
ATOM 3629 O O . SER A 1 473 ? -11.465 8.512 37.122 1.00 62.56 473 SER A O 1
ATOM 3631 N N . THR A 1 474 ? -13.312 7.361 36.582 1.00 63.28 474 THR A N 1
ATOM 3632 C CA . THR A 1 474 ? -14.122 8.533 36.212 1.00 63.28 474 THR A CA 1
ATOM 3633 C C . THR A 1 474 ? -14.859 9.177 37.396 1.00 63.28 474 THR A C 1
ATOM 3635 O O . THR A 1 474 ? -15.581 8.527 38.157 1.00 63.28 474 THR A O 1
ATOM 3638 N N . SER A 1 475 ? -14.736 10.506 37.515 1.00 59.12 475 SER A N 1
ATOM 3639 C CA . SER A 1 475 ? -15.434 11.318 38.524 1.00 59.12 475 SER A CA 1
ATOM 3640 C C . SER A 1 475 ? -16.956 11.334 38.322 1.00 59.12 475 SER A C 1
ATOM 3642 O O . SER A 1 475 ? -17.443 11.268 37.196 1.00 59.12 475 SER A O 1
ATOM 3644 N N . ALA A 1 476 ? -17.724 11.488 39.410 1.00 57.97 476 ALA A N 1
ATOM 3645 C CA . ALA A 1 476 ? -19.192 11.388 39.414 1.00 57.97 476 ALA A CA 1
ATOM 3646 C C . ALA A 1 476 ? -19.908 12.246 38.347 1.00 57.97 476 ALA A C 1
ATOM 3648 O O . ALA A 1 476 ? -20.880 11.785 37.760 1.00 57.97 476 ALA A O 1
ATOM 3649 N N . SER A 1 477 ? -19.391 13.442 38.039 1.00 54.66 477 SER A N 1
ATOM 3650 C CA . SER A 1 477 ? -19.955 14.358 37.029 1.00 54.66 477 SER A CA 1
ATOM 3651 C C . SER A 1 477 ? -19.826 13.847 35.580 1.00 54.66 477 SER A C 1
ATOM 3653 O O . SER A 1 477 ? -20.685 14.113 34.746 1.00 54.66 477 SER A O 1
ATOM 3655 N N . ARG A 1 478 ? -18.787 13.056 35.269 1.00 60.97 478 ARG A N 1
ATOM 3656 C CA . ARG A 1 478 ? -18.521 12.532 33.913 1.00 60.97 478 ARG A CA 1
ATOM 3657 C C . ARG A 1 478 ? -19.044 11.111 33.679 1.00 60.97 478 ARG A C 1
ATOM 3659 O O . ARG A 1 478 ? -18.986 10.623 32.550 1.00 60.97 478 ARG A O 1
ATOM 3666 N N . LYS A 1 479 ? -19.588 10.453 34.709 1.00 66.19 479 LYS A N 1
ATOM 3667 C CA . LYS A 1 479 ? -19.979 9.033 34.655 1.00 66.19 479 LYS A CA 1
ATOM 3668 C C . LYS A 1 479 ? -20.994 8.719 33.553 1.00 66.19 479 LYS A C 1
ATOM 3670 O O . LYS A 1 479 ? -20.765 7.782 32.800 1.00 66.19 479 LYS A O 1
ATOM 3675 N N . GLY A 1 480 ? -22.056 9.515 33.397 1.00 69.94 480 GLY A N 1
ATOM 3676 C CA . GLY A 1 480 ? -23.087 9.262 32.375 1.00 69.94 480 GLY A CA 1
ATOM 3677 C C . GLY A 1 480 ? -22.552 9.305 30.936 1.00 69.94 480 GLY A C 1
ATOM 3678 O O . GLY A 1 480 ? -22.857 8.435 30.125 1.00 69.94 480 GLY A O 1
ATOM 3679 N N . LYS A 1 481 ? -21.682 10.276 30.631 1.00 76.81 481 LYS A N 1
ATOM 3680 C CA . LYS A 1 481 ? -21.031 10.413 29.317 1.00 76.81 481 LYS A CA 1
ATOM 3681 C C . LYS A 1 481 ? -20.078 9.253 29.032 1.00 76.81 481 LYS A C 1
ATOM 3683 O O . LYS A 1 481 ? -20.103 8.680 27.944 1.00 76.81 481 LYS A O 1
ATOM 3688 N N . VAL A 1 482 ? -19.238 8.905 30.007 1.00 79.31 482 VAL A N 1
ATOM 3689 C CA . VAL A 1 482 ? -18.283 7.799 29.864 1.00 79.31 482 VAL A CA 1
ATOM 3690 C C . VAL A 1 482 ? -19.021 6.477 29.660 1.00 79.31 482 VAL A C 1
ATOM 3692 O O . VAL A 1 482 ? -18.634 5.724 28.773 1.00 79.31 482 VAL A O 1
ATOM 3695 N N . LEU A 1 483 ? -20.125 6.238 30.375 1.00 77.75 483 LEU A N 1
ATOM 3696 C CA . LEU A 1 483 ? -20.982 5.064 30.167 1.00 77.75 483 LEU A CA 1
ATOM 3697 C C . LEU A 1 483 ? -21.510 4.978 28.728 1.00 77.75 483 LEU A C 1
ATOM 3699 O O . LEU A 1 483 ? -21.353 3.939 28.090 1.00 77.75 483 LEU A O 1
ATOM 3703 N N . LEU A 1 484 ? -22.039 6.076 28.173 1.00 83.44 484 LEU A N 1
ATOM 3704 C CA . LEU A 1 484 ? -22.512 6.102 26.783 1.00 83.44 484 LEU A CA 1
ATOM 3705 C C . LEU A 1 484 ? -21.381 5.810 25.784 1.00 83.44 484 LEU A C 1
ATOM 3707 O O . LEU A 1 484 ? -21.550 5.011 24.859 1.00 83.44 484 LEU A O 1
ATOM 3711 N N . ASN A 1 485 ? -20.209 6.419 25.972 1.00 88.25 485 ASN A N 1
ATOM 3712 C CA . ASN A 1 485 ? -19.050 6.169 25.116 1.00 88.25 485 ASN A CA 1
ATOM 3713 C C . ASN A 1 485 ? -18.583 4.709 25.211 1.00 88.25 485 ASN A C 1
ATOM 3715 O O . ASN A 1 485 ? -18.323 4.093 24.178 1.00 88.25 485 ASN A O 1
ATOM 3719 N N . VAL A 1 486 ? -18.540 4.128 26.415 1.00 84.81 486 VAL A N 1
ATOM 3720 C CA . VAL A 1 486 ? -18.211 2.709 26.622 1.00 84.81 486 VAL A CA 1
ATOM 3721 C C . VAL A 1 486 ? -19.225 1.808 25.929 1.00 84.81 486 VAL A C 1
ATOM 3723 O O . VAL A 1 486 ? -18.816 0.940 25.162 1.00 84.81 486 VAL A O 1
ATOM 3726 N N . ARG A 1 487 ? -20.529 2.053 26.098 1.00 86.06 487 ARG A N 1
ATOM 3727 C CA . ARG A 1 487 ? -21.593 1.323 25.394 1.00 86.06 487 ARG A CA 1
ATOM 3728 C C . ARG A 1 487 ? -21.396 1.355 23.879 1.00 86.06 487 ARG A C 1
ATOM 3730 O O . ARG A 1 487 ? -21.506 0.332 23.201 1.00 86.06 487 ARG A O 1
ATOM 3737 N N . THR A 1 488 ? -21.054 2.525 23.345 1.00 91.25 488 THR A N 1
ATOM 3738 C CA . THR A 1 488 ? -20.801 2.710 21.911 1.00 91.25 488 THR A CA 1
ATOM 3739 C C . THR A 1 488 ? -19.568 1.926 21.451 1.00 91.25 488 THR A C 1
ATOM 3741 O O . THR A 1 488 ? -19.630 1.244 20.428 1.00 91.25 488 THR A O 1
ATOM 3744 N N . VAL A 1 489 ? -18.466 1.965 22.211 1.00 92.25 489 VAL A N 1
ATOM 3745 C CA . VAL A 1 489 ? -17.244 1.191 21.921 1.00 92.25 489 VAL A CA 1
ATOM 3746 C C . VAL A 1 489 ? -17.521 -0.311 21.982 1.00 92.25 489 VAL A C 1
ATOM 3748 O O . VAL A 1 489 ? -17.175 -1.019 21.042 1.00 92.25 489 VAL A O 1
ATOM 3751 N N . LEU A 1 490 ? -18.193 -0.802 23.026 1.00 88.50 490 LEU A N 1
ATOM 3752 C CA . LEU A 1 490 ? -18.541 -2.219 23.175 1.00 88.50 490 LEU A CA 1
ATOM 3753 C C . LEU A 1 490 ? -19.427 -2.710 22.024 1.00 88.50 490 LEU A C 1
ATOM 3755 O O . LEU A 1 490 ? -19.166 -3.766 21.452 1.00 88.50 490 LEU A O 1
ATOM 3759 N N . SER A 1 491 ? -20.420 -1.916 21.617 1.00 92.12 491 SER A N 1
ATOM 3760 C CA . SER A 1 491 ? -21.261 -2.216 20.450 1.00 92.12 491 SER A CA 1
ATOM 3761 C C . SER A 1 491 ? -20.445 -2.311 19.150 1.00 92.12 491 SER A C 1
ATOM 3763 O O . SER A 1 491 ? -20.619 -3.243 18.361 1.00 92.12 491 SER A O 1
ATOM 3765 N N . ARG A 1 492 ? -19.481 -1.401 18.944 1.00 94.94 492 ARG A N 1
ATOM 3766 C CA . ARG A 1 492 ? -18.559 -1.428 17.792 1.00 94.94 492 ARG A CA 1
ATOM 3767 C C . ARG A 1 492 ? -17.620 -2.631 17.812 1.00 94.94 492 ARG A C 1
ATOM 3769 O O . ARG A 1 492 ? -17.410 -3.251 16.772 1.00 94.94 492 ARG A O 1
ATOM 3776 N N . VAL A 1 493 ? -17.099 -2.997 18.981 1.00 93.25 493 VAL A N 1
ATOM 3777 C CA . VAL A 1 493 ? -16.273 -4.200 19.153 1.00 93.25 493 VAL A CA 1
ATOM 3778 C C . VAL A 1 493 ? -17.085 -5.458 18.854 1.00 93.25 493 VAL A C 1
ATOM 3780 O O . VAL A 1 493 ? -16.611 -6.307 18.103 1.00 93.25 493 VAL A O 1
ATOM 3783 N N . ALA A 1 494 ? -18.326 -5.551 19.343 1.00 91.12 494 ALA A N 1
ATOM 3784 C CA . ALA A 1 494 ? -19.217 -6.670 19.034 1.00 91.12 494 ALA A CA 1
ATOM 3785 C C . ALA A 1 494 ? -19.455 -6.805 17.521 1.00 91.12 494 ALA A C 1
ATOM 3787 O O . ALA A 1 494 ? -19.371 -7.903 16.965 1.00 91.12 494 ALA A O 1
ATOM 3788 N N . LEU A 1 495 ? -19.685 -5.681 16.833 1.00 92.88 495 LEU A N 1
ATOM 3789 C CA . LEU A 1 495 ? -19.833 -5.658 15.379 1.00 92.88 495 LEU A CA 1
ATOM 3790 C C . LEU A 1 495 ? -18.553 -6.119 14.661 1.00 92.88 495 LEU A C 1
ATOM 3792 O O . LEU A 1 495 ? -18.643 -6.891 13.705 1.00 92.88 495 LEU A O 1
ATOM 3796 N N . GLY A 1 496 ? -17.376 -5.704 15.134 1.00 92.44 496 GLY A N 1
ATOM 3797 C CA . GLY A 1 496 ? -16.085 -6.143 14.599 1.00 92.44 496 GLY A CA 1
ATOM 3798 C C . GLY A 1 496 ? -15.848 -7.645 14.780 1.00 92.44 496 GLY A C 1
ATOM 3799 O O . GLY A 1 496 ? -15.554 -8.334 13.804 1.00 92.44 496 GLY A O 1
ATOM 3800 N N . LEU A 1 497 ? -16.076 -8.172 15.989 1.00 91.25 497 LEU A N 1
ATOM 3801 C CA . LEU A 1 497 ? -15.967 -9.605 16.298 1.00 91.25 497 LEU A CA 1
ATOM 3802 C C . LEU A 1 497 ? -16.932 -10.447 15.458 1.00 91.25 497 LEU A C 1
ATOM 3804 O O . LEU A 1 497 ? -16.565 -11.515 14.982 1.00 91.25 497 LEU A O 1
ATOM 3808 N N . SER A 1 498 ? -18.142 -9.948 15.192 1.00 90.44 498 SER A N 1
ATOM 3809 C CA . SER A 1 498 ? -19.124 -10.669 14.372 1.00 90.44 498 SER A CA 1
ATOM 3810 C C . SER A 1 498 ? -18.686 -10.897 12.915 1.00 90.44 498 SER A C 1
ATOM 3812 O O . SER A 1 498 ? -19.222 -11.800 12.261 1.00 90.44 498 SER A O 1
ATOM 3814 N N . LYS A 1 499 ? -17.740 -10.076 12.425 1.00 90.88 499 LYS A N 1
ATOM 3815 C CA . LYS A 1 499 ? -17.130 -10.117 11.084 1.00 90.88 499 LYS A CA 1
ATOM 3816 C C . LYS A 1 499 ? -15.740 -10.773 11.084 1.00 90.88 499 LYS A C 1
ATOM 3818 O O . LYS A 1 499 ? -15.139 -10.896 10.018 1.00 90.88 499 LYS A O 1
ATOM 3823 N N . ASN A 1 500 ? -15.210 -11.127 12.251 1.00 91.62 500 ASN A N 1
ATOM 3824 C CA . ASN A 1 500 ? -13.868 -11.670 12.406 1.00 91.62 500 ASN A CA 1
ATOM 3825 C C . ASN A 1 500 ? -13.875 -13.179 12.126 1.00 91.62 500 ASN A C 1
ATOM 3827 O O . ASN A 1 500 ? -14.636 -13.928 12.735 1.00 91.62 500 ASN A O 1
ATOM 3831 N N . LYS A 1 501 ? -13.019 -13.626 11.206 1.00 89.50 501 LYS A N 1
ATOM 3832 C CA . LYS A 1 501 ? -12.921 -15.030 10.790 1.00 89.50 501 LYS A CA 1
ATOM 3833 C C . LYS A 1 501 ? -12.227 -15.915 11.824 1.00 89.50 501 LYS A C 1
ATOM 3835 O O . LYS A 1 501 ? -12.377 -17.125 11.751 1.00 89.50 501 LYS A O 1
ATOM 3840 N N . SER A 1 502 ? -11.476 -15.336 12.764 1.00 89.31 502 SER A N 1
ATOM 3841 C CA . SER A 1 502 ? -10.830 -16.087 13.851 1.00 89.31 502 SER A CA 1
ATOM 3842 C C . SER A 1 502 ? -11.789 -16.476 14.979 1.00 89.31 502 SER A C 1
ATOM 3844 O O . SER A 1 502 ? -11.441 -17.304 15.815 1.00 89.31 502 SER A O 1
ATOM 3846 N N . VAL A 1 503 ? -12.990 -15.887 15.022 1.00 87.50 503 VAL A N 1
ATOM 3847 C CA . VAL A 1 503 ? -13.979 -16.165 16.066 1.00 87.50 503 VAL A CA 1
ATOM 3848 C C . VAL A 1 503 ? -14.636 -17.514 15.803 1.00 87.50 503 VAL A C 1
ATOM 3850 O O . VAL A 1 503 ? -15.537 -17.641 14.974 1.00 87.50 503 VAL A O 1
ATOM 3853 N N . GLU A 1 504 ? -14.183 -18.510 16.549 1.00 86.75 504 GLU A N 1
ATOM 3854 C CA . GLU A 1 504 ? -14.793 -19.831 16.624 1.00 86.75 504 GLU A CA 1
ATOM 3855 C C . GLU A 1 504 ? -15.839 -19.860 17.761 1.00 86.75 504 GLU A C 1
ATOM 3857 O O . GLU A 1 504 ? -15.687 -19.196 18.795 1.00 86.75 504 GLU A O 1
ATOM 3862 N N . ALA A 1 505 ? -16.952 -20.568 17.541 1.00 86.81 505 ALA A N 1
ATOM 3863 C CA . ALA A 1 505 ? -18.130 -20.508 18.402 1.00 86.81 505 ALA A CA 1
ATOM 3864 C C . ALA A 1 505 ? -17.864 -21.034 19.821 1.00 86.81 505 ALA A C 1
ATOM 3866 O O . ALA A 1 505 ? -18.262 -20.379 20.785 1.00 86.81 505 ALA A O 1
ATOM 3867 N N . THR A 1 506 ? -17.164 -22.162 19.979 1.00 83.81 506 THR A N 1
ATOM 3868 C CA . THR A 1 506 ? -16.888 -22.756 21.299 1.00 83.81 506 THR A CA 1
ATOM 3869 C C . THR A 1 506 ? -16.011 -21.853 22.169 1.00 83.81 506 THR A C 1
ATOM 3871 O O . THR A 1 506 ? -16.329 -21.623 23.339 1.00 83.81 506 THR A O 1
ATOM 3874 N N . HIS A 1 507 ? -14.978 -21.240 21.586 1.00 79.50 507 HIS A N 1
ATOM 3875 C CA . HIS A 1 507 ? -14.137 -20.257 22.271 1.00 79.50 507 HIS A CA 1
ATOM 3876 C C . HIS A 1 507 ? -14.922 -18.998 22.654 1.00 79.50 507 HIS A C 1
ATOM 3878 O O . HIS A 1 507 ? -14.719 -18.430 23.730 1.00 79.50 507 HIS A O 1
ATOM 3884 N N . MET A 1 508 ? -15.837 -18.553 21.788 1.00 83.75 508 MET A N 1
ATOM 3885 C CA . MET A 1 508 ? -16.690 -17.402 22.073 1.00 83.75 508 MET A CA 1
ATOM 3886 C C . MET A 1 508 ? -17.691 -17.704 23.195 1.00 83.75 508 MET A C 1
ATOM 3888 O O . MET A 1 508 ? -17.875 -16.863 24.073 1.00 83.75 508 MET A O 1
ATOM 3892 N N . TYR A 1 509 ? -18.289 -18.897 23.233 1.00 83.12 509 TYR A N 1
ATOM 3893 C CA . TYR A 1 509 ? -19.122 -19.306 24.365 1.00 83.12 509 T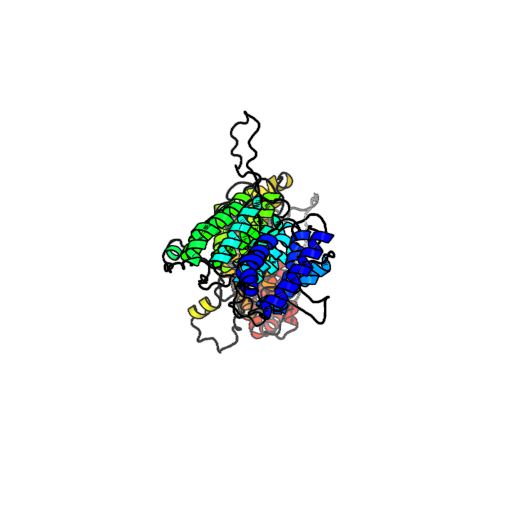YR A CA 1
ATOM 3894 C C . TYR A 1 509 ? -18.313 -19.307 25.666 1.00 83.12 509 TYR A C 1
ATOM 3896 O O . TYR A 1 509 ? -18.730 -18.676 26.632 1.00 83.12 509 TYR A O 1
ATOM 3904 N N . LEU A 1 510 ? -17.115 -19.896 25.695 1.00 77.00 510 LEU A N 1
ATOM 3905 C CA . LEU A 1 510 ? -16.267 -19.875 26.893 1.00 77.00 510 LEU A CA 1
ATOM 3906 C C . LEU A 1 510 ? -15.940 -18.445 27.358 1.00 77.00 510 LEU A C 1
ATOM 3908 O O . LEU A 1 510 ? -16.038 -18.129 28.547 1.00 77.00 510 LEU A O 1
ATOM 3912 N N . TYR A 1 511 ? -15.608 -17.556 26.419 1.00 78.06 511 TYR A N 1
ATOM 3913 C CA . TYR A 1 511 ? -15.394 -16.138 26.704 1.00 78.06 511 TYR A CA 1
ATOM 3914 C C . TYR A 1 511 ? -16.632 -15.483 27.332 1.00 78.06 511 TYR A C 1
ATOM 3916 O O . TYR A 1 511 ? -16.529 -14.835 28.375 1.00 78.06 511 TYR A O 1
ATOM 3924 N N . LEU A 1 512 ? -17.808 -15.672 26.728 1.00 82.25 512 LEU A N 1
ATOM 3925 C CA . LEU A 1 512 ? -19.060 -15.090 27.207 1.00 82.25 512 LEU A CA 1
ATOM 3926 C C . LEU A 1 512 ? -19.475 -15.655 28.564 1.00 82.25 512 LEU A C 1
ATOM 3928 O O . LEU A 1 512 ? -19.892 -14.889 29.426 1.00 82.25 512 LEU A O 1
ATOM 3932 N N . PHE A 1 513 ? -19.316 -16.959 28.784 1.00 78.31 513 PHE A N 1
ATOM 3933 C CA . PHE A 1 513 ? -19.610 -17.602 30.061 1.00 78.31 513 PHE A CA 1
ATOM 3934 C C . PHE A 1 513 ? -18.786 -16.978 31.194 1.00 78.31 513 PHE A C 1
ATOM 3936 O O . PHE A 1 513 ? -19.340 -16.550 32.209 1.00 78.31 513 PHE A O 1
ATOM 3943 N N . ASN A 1 514 ? -17.476 -16.817 30.980 1.00 73.12 514 ASN A N 1
ATOM 3944 C CA . ASN A 1 514 ? -16.579 -16.181 31.945 1.00 73.12 514 ASN A CA 1
ATOM 3945 C C . ASN A 1 514 ? -16.900 -14.694 32.158 1.00 73.12 514 ASN A C 1
ATOM 3947 O O . ASN A 1 514 ? -16.883 -14.219 33.295 1.00 73.12 514 ASN A O 1
ATOM 3951 N N . MET A 1 515 ? -17.229 -13.956 31.093 1.00 72.25 515 MET A N 1
ATOM 3952 C CA . MET A 1 515 ? -17.625 -12.546 31.189 1.00 72.25 515 MET A CA 1
ATOM 3953 C C . MET A 1 515 ? -18.930 -12.370 31.977 1.00 72.25 515 MET A C 1
ATOM 3955 O O . MET A 1 515 ? -18.995 -11.507 32.852 1.00 72.25 515 MET A O 1
ATOM 3959 N N . LEU A 1 516 ? -19.939 -13.213 31.729 1.00 73.00 516 LEU A N 1
ATOM 3960 C CA . LEU A 1 516 ? -21.202 -13.212 32.472 1.00 73.00 516 LEU A CA 1
ATOM 3961 C C . LEU A 1 516 ? -20.970 -13.544 33.949 1.00 73.00 516 LEU A C 1
ATOM 3963 O O . LEU A 1 516 ? -21.414 -12.791 34.814 1.00 73.00 516 LEU A O 1
ATOM 3967 N N . HIS A 1 517 ? -20.222 -14.609 34.253 1.00 70.50 517 HIS A N 1
ATOM 3968 C CA . HIS A 1 517 ? -19.873 -14.967 35.632 1.00 70.50 517 HIS A CA 1
ATOM 3969 C C . HIS A 1 517 ? -19.109 -13.853 36.350 1.00 70.50 517 HIS A C 1
ATOM 3971 O O . HIS A 1 517 ? -19.419 -13.531 37.496 1.00 70.50 517 HIS A O 1
ATOM 3977 N N . MET A 1 518 ? -18.145 -13.220 35.678 1.00 65.75 518 MET A N 1
ATOM 3978 C CA . MET A 1 518 ? -17.435 -12.067 36.225 1.00 65.75 518 MET A CA 1
ATOM 3979 C C . MET A 1 518 ? -18.398 -10.911 36.522 1.00 65.75 518 MET A C 1
ATOM 3981 O O . MET A 1 518 ? -18.282 -10.292 37.581 1.00 65.75 518 MET A O 1
ATOM 3985 N N . CYS A 1 519 ? -19.342 -10.616 35.622 1.00 66.44 519 CYS A N 1
ATOM 3986 C CA . CYS A 1 519 ? -20.352 -9.589 35.854 1.00 66.44 519 CYS A CA 1
ATOM 3987 C C . CYS A 1 519 ? -21.225 -9.935 37.058 1.00 66.44 519 CYS A C 1
ATOM 3989 O O . CYS A 1 519 ? -21.337 -9.099 37.941 1.00 66.44 519 CYS A O 1
ATOM 3991 N N . PHE A 1 520 ? -21.753 -11.155 37.168 1.00 65.88 520 PHE A N 1
ATOM 3992 C CA . PHE A 1 520 ? -22.561 -11.571 38.322 1.00 65.88 520 PHE A CA 1
ATOM 3993 C C . PHE A 1 520 ? -21.794 -11.553 39.646 1.00 65.88 520 PHE A C 1
ATOM 3995 O O . PHE A 1 520 ? -22.345 -11.151 40.664 1.00 65.88 520 PHE A O 1
ATOM 4002 N N . ASN A 1 521 ? -20.515 -11.932 39.641 1.00 61.16 521 ASN A N 1
ATOM 4003 C CA . ASN A 1 521 ? -19.675 -11.874 40.839 1.00 61.16 521 ASN A CA 1
ATOM 4004 C C . ASN A 1 521 ? -19.358 -10.428 41.263 1.00 61.16 521 ASN A C 1
ATOM 4006 O O . ASN A 1 521 ? -19.054 -10.184 42.426 1.00 61.16 521 ASN A O 1
ATOM 4010 N N . ARG A 1 522 ? -19.407 -9.466 40.330 1.00 52.34 522 ARG A N 1
ATOM 4011 C CA . ARG A 1 522 ? -19.246 -8.027 40.611 1.00 52.34 522 ARG A CA 1
ATOM 4012 C C . ARG A 1 522 ? -20.575 -7.319 40.893 1.00 52.34 522 ARG A C 1
ATOM 4014 O O . ARG A 1 522 ? -20.580 -6.326 41.613 1.00 52.34 522 ARG A O 1
ATOM 4021 N N . LEU A 1 523 ? -21.670 -7.809 40.317 1.00 49.44 523 LEU A N 1
ATOM 4022 C CA . LEU A 1 523 ? -23.052 -7.357 40.478 1.00 49.44 523 LEU A CA 1
ATOM 4023 C C . LEU A 1 523 ? -23.713 -8.148 41.613 1.00 49.44 523 LEU A C 1
ATOM 4025 O O . LEU A 1 523 ? -24.726 -8.815 41.425 1.00 49.44 523 LEU A O 1
ATOM 4029 N N . THR A 1 524 ? -23.140 -8.109 42.813 1.00 35.00 524 THR A N 1
ATOM 4030 C CA . THR A 1 524 ? -23.886 -8.518 44.006 1.00 35.00 524 THR A CA 1
ATOM 4031 C C . THR A 1 524 ? -24.874 -7.409 44.348 1.00 35.00 524 THR A C 1
ATOM 4033 O O . THR A 1 524 ? -24.558 -6.503 45.118 1.00 35.00 524 THR A O 1
ATOM 4036 N N . TYR A 1 525 ? -26.067 -7.462 43.755 1.00 35.50 525 TYR A N 1
ATOM 4037 C CA . TYR A 1 525 ? -27.222 -6.767 44.312 1.00 35.50 525 TYR A CA 1
ATOM 4038 C C . TYR A 1 525 ? -27.554 -7.439 45.645 1.00 35.50 525 TYR A C 1
ATOM 4040 O O . TYR A 1 525 ? -27.682 -8.662 45.707 1.00 35.50 525 TYR A O 1
ATOM 4048 N N . LEU A 1 526 ? -27.636 -6.655 46.721 1.00 27.12 526 LEU A N 1
ATOM 4049 C CA . LEU A 1 526 ? -28.010 -7.162 48.039 1.00 27.12 526 LEU A CA 1
ATOM 4050 C C . LEU A 1 526 ? -29.356 -7.889 47.924 1.00 27.12 526 LEU A C 1
ATOM 4052 O O . LEU A 1 526 ? -30.371 -7.271 47.596 1.00 27.12 526 LEU A O 1
ATOM 4056 N N . GLN A 1 527 ? -29.368 -9.199 48.178 1.00 29.06 527 GLN A N 1
ATOM 4057 C CA . GLN A 1 527 ? -30.626 -9.908 48.363 1.00 29.06 527 GLN A CA 1
ATOM 4058 C C . GLN A 1 527 ? -31.256 -9.433 49.684 1.00 29.06 527 GLN A C 1
ATOM 4060 O O . GLN A 1 527 ? -30.542 -9.278 50.677 1.00 29.06 527 GLN A O 1
ATOM 4065 N N . PRO A 1 528 ? -32.588 -9.253 49.758 1.00 35.19 528 PRO A N 1
ATOM 4066 C CA . PRO A 1 528 ? -33.274 -8.908 51.009 1.00 35.19 528 PRO A CA 1
ATOM 4067 C C . PRO A 1 528 ? -33.077 -9.934 52.143 1.00 35.19 528 PRO A C 1
ATOM 4069 O O . PRO A 1 528 ? -33.476 -9.691 53.278 1.00 35.19 528 PRO A O 1
ATOM 4072 N N . THR A 1 529 ? -32.495 -11.097 51.842 1.00 35.19 529 THR A N 1
ATOM 4073 C CA . THR A 1 529 ? -32.291 -12.234 52.746 1.00 35.19 529 THR A CA 1
ATOM 4074 C C . THR A 1 529 ? -31.005 -12.173 53.566 1.00 35.19 529 THR A C 1
ATOM 4076 O O . THR A 1 529 ? -30.755 -13.101 54.337 1.00 35.19 529 THR A O 1
ATOM 4079 N N . ASP A 1 530 ? -30.226 -11.089 53.490 1.00 34.16 530 ASP A N 1
ATOM 4080 C CA . ASP A 1 530 ? -29.240 -10.765 54.527 1.00 34.16 530 ASP A CA 1
ATOM 4081 C C . ASP A 1 530 ? -29.994 -10.453 55.834 1.00 34.16 530 ASP A C 1
ATOM 4083 O O . ASP A 1 530 ? -30.259 -9.302 56.193 1.00 34.16 530 ASP A O 1
ATOM 4087 N N . ALA A 1 531 ? -30.386 -11.507 56.552 1.00 39.44 531 ALA A N 1
ATOM 4088 C CA . ALA A 1 531 ? -31.226 -11.459 57.749 1.00 39.44 531 ALA A CA 1
ATOM 4089 C C . ALA A 1 531 ? -30.638 -10.584 58.875 1.00 39.44 531 ALA A C 1
ATOM 4091 O O . ALA A 1 531 ? -31.363 -10.153 59.769 1.00 39.44 531 ALA A O 1
ATOM 4092 N N . SER A 1 532 ? -29.341 -10.266 58.816 1.00 39.38 532 SER A N 1
ATOM 4093 C CA . SER A 1 532 ? -28.678 -9.342 59.739 1.00 39.38 532 SER A CA 1
ATOM 4094 C C . SER A 1 532 ? -28.929 -7.858 59.427 1.00 39.38 532 SER A C 1
ATOM 4096 O O . SER A 1 532 ? -28.783 -7.031 60.324 1.00 39.38 532 SER A O 1
ATOM 4098 N N . LYS A 1 533 ? -29.351 -7.503 58.203 1.00 39.09 533 LYS A N 1
ATOM 4099 C CA . LYS A 1 533 ? -29.690 -6.122 57.802 1.00 39.09 533 LYS A CA 1
ATOM 4100 C C . LYS A 1 533 ? -31.196 -5.857 57.723 1.00 39.09 533 LYS A C 1
ATOM 4102 O O . LYS A 1 533 ? -31.610 -4.719 57.926 1.00 39.09 533 LYS A O 1
ATOM 4107 N N . ALA A 1 534 ? -32.025 -6.887 57.537 1.00 34.44 534 ALA A N 1
ATOM 4108 C CA . ALA A 1 534 ? -33.487 -6.756 57.584 1.00 34.44 534 ALA A CA 1
ATOM 4109 C C . ALA A 1 534 ? -34.003 -6.296 58.968 1.00 34.44 534 ALA A C 1
ATOM 4111 O O . ALA A 1 534 ? -34.945 -5.513 59.052 1.00 34.44 534 ALA A O 1
ATOM 4112 N N . ALA A 1 535 ? -33.334 -6.693 60.059 1.00 35.59 535 ALA A N 1
ATOM 4113 C CA . ALA A 1 535 ? -33.673 -6.240 61.412 1.00 35.59 535 ALA A CA 1
ATOM 4114 C C . ALA A 1 535 ? -33.393 -4.741 61.650 1.00 35.59 535 ALA A C 1
ATOM 4116 O O . ALA A 1 535 ? -34.032 -4.127 62.500 1.00 35.59 535 ALA A O 1
ATOM 4117 N N . ALA A 1 536 ? -32.479 -4.134 60.882 1.00 36.09 536 ALA A N 1
ATOM 4118 C CA . ALA A 1 536 ? -32.156 -2.711 60.987 1.00 36.09 536 ALA A CA 1
ATOM 4119 C C . ALA A 1 536 ? -33.124 -1.809 60.194 1.00 36.09 536 ALA A C 1
ATOM 4121 O O . ALA A 1 536 ? -33.186 -0.611 60.455 1.00 36.09 536 ALA A O 1
ATOM 4122 N N . LEU A 1 537 ? -33.903 -2.371 59.259 1.00 35.59 537 LEU A N 1
ATOM 4123 C CA . LEU A 1 537 ? -34.877 -1.632 58.442 1.00 35.59 537 LEU A CA 1
ATOM 4124 C C . LEU A 1 537 ? -36.277 -1.526 59.069 1.00 35.59 537 LEU A C 1
ATOM 4126 O O . LEU A 1 537 ? -37.104 -0.766 58.577 1.00 35.59 537 LEU A O 1
ATOM 4130 N N . HIS A 1 538 ? -36.552 -2.239 60.164 1.00 36.31 538 HIS A N 1
ATOM 4131 C CA . HIS A 1 538 ? -37.844 -2.183 60.864 1.00 36.31 538 HIS A CA 1
ATOM 4132 C C . HIS A 1 538 ? -37.923 -1.113 61.969 1.00 36.31 538 HIS A C 1
ATOM 4134 O O . HIS A 1 538 ? -38.880 -1.111 62.741 1.00 36.31 538 HIS A O 1
ATOM 4140 N N . ALA A 1 539 ? -36.950 -0.200 62.053 1.00 35.09 539 ALA A N 1
ATOM 4141 C CA . ALA A 1 539 ? -36.932 0.853 63.071 1.00 35.09 539 ALA A CA 1
ATOM 4142 C C . ALA A 1 539 ? -37.574 2.184 62.637 1.00 35.09 539 ALA A C 1
ATOM 4144 O O . ALA A 1 539 ? -37.878 2.986 63.513 1.00 35.09 539 ALA A O 1
ATOM 4145 N N . ASP A 1 540 ? -37.844 2.411 61.346 1.00 30.11 540 ASP A N 1
ATOM 4146 C CA . ASP A 1 540 ? -38.474 3.655 60.886 1.00 30.11 540 ASP A CA 1
ATOM 4147 C C . ASP A 1 540 ? -39.776 3.384 60.130 1.00 30.11 540 ASP A C 1
ATOM 4149 O O . ASP A 1 540 ? -39.823 2.809 59.041 1.00 30.11 540 ASP A O 1
ATOM 4153 N N . ALA A 1 541 ? -40.868 3.802 60.761 1.00 34.84 541 ALA A N 1
ATOM 4154 C CA . ALA A 1 541 ? -42.211 3.764 60.222 1.00 34.84 541 ALA A CA 1
ATOM 4155 C C . ALA A 1 541 ? -42.409 4.884 59.190 1.00 34.84 541 ALA A C 1
ATOM 4157 O O . ALA A 1 541 ? -42.323 6.062 59.526 1.00 34.84 541 ALA A O 1
ATOM 4158 N N . GLY A 1 542 ? -42.781 4.517 57.960 1.00 30.86 542 GLY A N 1
ATOM 4159 C CA . GLY A 1 542 ? -43.486 5.428 57.056 1.00 30.86 542 GLY A CA 1
ATOM 4160 C C . GLY A 1 542 ? -43.031 5.379 55.602 1.00 30.86 542 GLY A C 1
ATOM 4161 O O . GLY A 1 542 ? -42.157 6.135 55.197 1.00 30.86 542 GLY A O 1
ATOM 4162 N N . GLY A 1 543 ? -43.705 4.564 54.787 1.00 26.92 543 GLY A N 1
ATOM 4163 C CA . GLY A 1 543 ? -43.643 4.691 53.330 1.00 26.92 543 GLY A CA 1
ATOM 4164 C C . GLY A 1 543 ? -44.029 3.412 52.598 1.00 26.92 543 GLY A C 1
ATOM 4165 O O . GLY A 1 543 ? -43.207 2.520 52.437 1.00 26.92 543 GLY A O 1
ATOM 4166 N N . VAL A 1 544 ? -45.276 3.323 52.132 1.00 27.81 544 VAL A N 1
ATOM 4167 C CA . VAL A 1 544 ? -45.713 2.276 51.195 1.00 27.81 544 VAL A CA 1
ATOM 4168 C C . VAL A 1 544 ? -45.537 2.810 49.774 1.00 27.81 544 VAL A C 1
ATOM 4170 O O . VAL A 1 544 ? -46.090 3.862 49.450 1.00 27.81 544 VAL A O 1
ATOM 4173 N N . SER A 1 545 ? -44.794 2.094 48.924 1.00 25.16 545 SER A N 1
ATOM 4174 C CA . SER A 1 545 ? -44.731 2.339 47.480 1.00 25.16 545 SER A CA 1
ATOM 4175 C C . SER A 1 545 ? -45.573 1.315 46.713 1.00 25.16 545 SER A C 1
ATOM 4177 O O . SER A 1 545 ? -45.642 0.129 47.026 1.00 25.16 545 SER A O 1
ATOM 4179 N N . SER A 1 546 ? -46.284 1.844 45.728 1.00 25.23 546 SER A N 1
ATOM 4180 C CA . SER A 1 546 ? -47.239 1.189 44.843 1.00 25.23 546 SER A CA 1
ATOM 4181 C C . SER A 1 546 ? -46.575 0.375 43.724 1.00 25.23 546 SER A C 1
ATOM 4183 O O . SER A 1 546 ? -45.534 0.791 43.220 1.00 25.23 546 SER A O 1
ATOM 4185 N N . TRP A 1 547 ? -47.307 -0.650 43.261 1.00 22.05 547 TRP A N 1
ATOM 4186 C CA . TRP A 1 547 ? -47.178 -1.431 42.011 1.00 22.05 547 TRP A CA 1
ATOM 4187 C C . TRP A 1 547 ? -46.495 -2.805 42.107 1.00 22.05 547 TRP A C 1
ATOM 4189 O O . TRP A 1 547 ? -45.361 -3.007 41.688 1.00 22.05 547 TRP A O 1
ATOM 4199 N N . LEU A 1 548 ? -47.296 -3.781 42.556 1.00 23.66 548 LEU A N 1
ATOM 4200 C CA . LEU A 1 548 ? -47.303 -5.131 41.990 1.00 23.66 548 LEU A CA 1
ATOM 4201 C C . LEU A 1 548 ? -47.751 -5.071 40.519 1.00 23.66 548 LEU A C 1
ATOM 4203 O O . LEU A 1 548 ? -48.805 -4.506 40.226 1.00 23.66 548 LEU A O 1
ATOM 4207 N N . VAL A 1 549 ? -47.032 -5.771 39.643 1.00 21.55 549 VAL A N 1
ATOM 4208 C CA . VAL A 1 549 ? -47.607 -6.462 38.482 1.00 21.55 549 VAL A CA 1
ATOM 4209 C C . VAL A 1 549 ? -46.997 -7.867 38.451 1.00 21.55 549 VAL A C 1
ATOM 4211 O O . VAL A 1 549 ? -45.778 -8.000 38.455 1.00 21.55 549 VAL A O 1
ATOM 4214 N N . LEU A 1 550 ? -47.888 -8.867 38.404 1.00 23.16 550 LEU A N 1
ATOM 4215 C CA . LEU A 1 550 ? -47.696 -10.329 38.345 1.00 23.16 550 LEU A CA 1
ATOM 4216 C C . LEU A 1 550 ? -47.711 -11.080 39.684 1.00 23.16 550 LEU A C 1
ATOM 4218 O O . LEU A 1 550 ? -46.734 -11.657 40.144 1.00 23.16 550 LEU A O 1
ATOM 4222 N N . ASP A 1 551 ? -48.922 -11.125 40.235 1.00 23.77 551 ASP A N 1
ATOM 4223 C CA . ASP A 1 551 ? -49.469 -12.268 40.959 1.00 23.77 551 ASP A CA 1
ATOM 4224 C C . ASP A 1 551 ? -49.926 -13.313 39.926 1.00 23.77 551 ASP A C 1
ATOM 4226 O O . ASP A 1 551 ? -50.970 -13.095 39.330 1.00 23.77 551 ASP A O 1
ATOM 4230 N N . TRP A 1 552 ? -49.154 -14.375 39.658 1.00 22.02 552 TRP A N 1
ATOM 4231 C CA . TRP A 1 552 ? -49.632 -15.685 39.165 1.00 22.02 552 TRP A CA 1
ATOM 4232 C C . TRP A 1 552 ? -48.623 -16.774 39.599 1.00 22.02 552 TRP A C 1
ATOM 4234 O O . TRP A 1 552 ? -47.471 -16.728 39.185 1.00 22.02 552 TRP A O 1
ATOM 4244 N N . ILE A 1 553 ? -49.127 -17.768 40.359 1.00 23.75 553 ILE A N 1
ATOM 4245 C CA . ILE A 1 553 ? -48.529 -19.074 40.753 1.00 23.75 553 ILE A CA 1
ATOM 4246 C C . ILE A 1 553 ? -47.496 -18.983 41.909 1.00 23.75 553 ILE A C 1
ATOM 4248 O O . ILE A 1 553 ? -46.550 -18.223 41.843 1.00 23.75 553 ILE A O 1
ATOM 4252 N N . GLY A 1 554 ? -47.551 -19.691 43.047 1.00 24.33 554 GLY A N 1
ATOM 4253 C CA . GLY A 1 554 ? -48.451 -20.694 43.613 1.00 24.33 554 GLY A CA 1
ATOM 4254 C C . GLY A 1 554 ? -48.160 -20.873 45.126 1.00 24.33 554 GLY A C 1
ATOM 4255 O O . GLY A 1 554 ? -47.042 -20.742 45.608 1.00 24.33 554 GLY A O 1
ATOM 4256 N N . THR A 1 555 ? -49.224 -21.134 45.881 1.00 25.56 555 THR A N 1
ATOM 4257 C CA . THR A 1 555 ? -49.409 -21.242 47.346 1.00 25.56 555 THR A CA 1
ATOM 4258 C C . THR A 1 555 ? -48.284 -21.765 48.272 1.00 25.56 555 THR A C 1
ATOM 4260 O O . THR A 1 555 ? -47.816 -22.889 48.108 1.00 25.56 555 THR A O 1
ATOM 4263 N N . LYS A 1 556 ? -48.153 -21.130 49.455 1.00 27.50 556 LYS A N 1
ATOM 4264 C CA . LYS A 1 556 ? -48.368 -21.804 50.762 1.00 27.50 556 LYS A CA 1
ATOM 4265 C C . LYS A 1 556 ? -49.270 -20.956 51.683 1.00 27.50 556 LYS A C 1
ATOM 4267 O O . LYS A 1 556 ? -49.015 -19.786 51.934 1.00 27.50 556 LYS A O 1
ATOM 4272 N N . ARG A 1 557 ? -50.364 -21.573 52.152 1.00 27.17 557 ARG A N 1
ATOM 4273 C CA . ARG A 1 557 ? -51.450 -21.021 52.996 1.00 27.17 557 ARG A CA 1
ATOM 4274 C C . ARG A 1 557 ? -51.031 -20.804 54.464 1.00 27.17 557 ARG A C 1
ATOM 4276 O O . ARG A 1 557 ? -50.558 -21.762 55.064 1.00 27.17 557 ARG A O 1
ATOM 4283 N N . ARG A 1 558 ? -51.435 -19.675 55.083 1.00 28.52 558 ARG A N 1
ATOM 4284 C CA . ARG A 1 558 ? -52.531 -19.597 56.098 1.00 28.52 558 ARG A CA 1
ATOM 4285 C C . ARG A 1 558 ? -52.890 -18.146 56.531 1.00 28.52 558 ARG A C 1
ATOM 4287 O O . ARG A 1 558 ? -52.142 -17.490 57.233 1.00 28.52 558 ARG A O 1
ATOM 4294 N N . THR A 1 559 ? -54.072 -17.709 56.077 1.00 25.84 559 THR A N 1
ATOM 4295 C CA . THR A 1 559 ? -55.186 -16.969 56.739 1.00 25.84 559 THR A CA 1
ATOM 4296 C C . THR A 1 559 ? -54.985 -15.763 57.692 1.00 25.84 559 THR A C 1
ATOM 4298 O O . THR A 1 559 ? -54.703 -15.944 58.869 1.00 25.84 559 THR A O 1
ATOM 4301 N N . GLN A 1 560 ? -55.360 -14.584 57.159 1.00 31.22 560 GLN A N 1
ATOM 4302 C CA . GLN A 1 560 ? -56.247 -13.488 57.642 1.00 31.22 560 GLN A CA 1
ATOM 4303 C C . GLN A 1 560 ? -56.183 -12.920 59.079 1.00 31.22 560 GLN A C 1
ATOM 4305 O O . GLN A 1 560 ? -56.540 -13.594 60.037 1.00 31.22 560 GLN A O 1
ATOM 4310 N N . ALA A 1 561 ? -56.074 -11.582 59.154 1.00 27.45 561 ALA A N 1
ATOM 4311 C CA . ALA A 1 561 ? -57.055 -10.733 59.847 1.00 27.45 561 ALA A CA 1
ATOM 4312 C C . ALA A 1 561 ? -57.185 -9.357 59.150 1.00 27.45 561 ALA A C 1
ATOM 4314 O O . ALA A 1 561 ? -56.191 -8.738 58.782 1.00 27.45 561 ALA A O 1
ATOM 4315 N N . ARG A 1 562 ? -58.432 -8.917 58.927 1.00 34.12 562 ARG A N 1
ATOM 4316 C CA . ARG A 1 562 ? -58.840 -7.625 58.337 1.00 34.12 562 ARG A CA 1
ATOM 4317 C C . ARG A 1 562 ? -58.755 -6.505 59.375 1.00 34.12 562 ARG A C 1
ATOM 4319 O O . ARG A 1 562 ? -59.253 -6.726 60.471 1.00 34.12 562 ARG A O 1
ATOM 4326 N N . VAL A 1 563 ? -58.357 -5.291 58.978 1.00 27.36 563 VAL A N 1
ATOM 4327 C CA . VAL A 1 563 ? -58.925 -4.040 59.528 1.00 27.36 563 VAL A CA 1
ATOM 4328 C C . VAL A 1 563 ? -59.049 -2.990 58.413 1.00 27.36 563 VAL A C 1
ATOM 4330 O O . VAL A 1 563 ? -58.284 -2.987 57.452 1.00 27.36 563 VAL A O 1
ATOM 4333 N N . SER A 1 564 ? -60.110 -2.194 58.530 1.00 27.03 564 SER A N 1
ATOM 4334 C CA . SER A 1 564 ? -60.741 -1.284 57.577 1.00 27.03 564 SER A CA 1
ATOM 4335 C C . SER A 1 564 ? -60.045 0.066 57.382 1.00 27.03 564 SER A C 1
ATOM 4337 O O . SER A 1 564 ? -59.286 0.526 58.226 1.00 27.03 564 SER A O 1
ATOM 4339 N N . SER A 1 565 ? -60.423 0.715 56.277 1.00 35.88 565 SER A N 1
ATOM 4340 C CA . SER A 1 565 ? -60.249 2.135 55.961 1.00 35.88 565 SER A CA 1
ATOM 4341 C C . SER A 1 565 ? -60.560 3.079 57.126 1.00 35.88 565 SER A C 1
ATOM 4343 O O . SER A 1 565 ? -61.449 2.779 57.918 1.00 35.88 565 SER A O 1
ATOM 4345 N N . TRP A 1 566 ? -59.893 4.234 57.171 1.00 25.34 566 TRP A N 1
ATOM 4346 C CA . TRP A 1 566 ? -60.443 5.593 56.985 1.00 25.34 566 TRP A CA 1
ATOM 4347 C C . TRP A 1 566 ? -59.412 6.636 57.462 1.00 25.34 566 TRP A C 1
ATOM 4349 O O . TRP A 1 566 ? -58.604 6.330 58.331 1.00 25.34 566 TRP A O 1
ATOM 4359 N N . GLU A 1 567 ? -59.493 7.846 56.880 1.00 27.17 567 GLU A N 1
ATOM 4360 C CA . GLU A 1 567 ? -58.909 9.123 57.362 1.00 27.17 567 GLU A CA 1
ATOM 4361 C C . GLU A 1 567 ? -57.388 9.326 57.091 1.00 27.17 567 GLU A C 1
ATOM 4363 O O . GLU A 1 567 ? -56.561 8.531 57.500 1.00 27.17 567 GLU A O 1
ATOM 4368 N N . THR A 1 568 ? -56.869 10.368 56.414 1.00 27.39 568 THR A N 1
ATOM 4369 C CA . THR A 1 568 ? -57.409 11.673 55.976 1.00 27.39 568 THR A CA 1
ATOM 4370 C C . THR A 1 568 ? -56.419 12.335 54.976 1.00 27.39 568 THR A C 1
ATOM 4372 O O . THR A 1 568 ? -55.232 12.403 55.263 1.00 27.39 568 THR A O 1
ATOM 4375 N N . PHE A 1 569 ? -56.933 12.827 53.834 1.00 24.70 569 PHE A N 1
ATOM 4376 C CA . PHE A 1 569 ? -56.637 14.093 53.104 1.00 24.70 569 PHE A CA 1
ATOM 4377 C C . PHE A 1 569 ? -55.196 14.510 52.686 1.00 24.70 569 PHE A C 1
ATOM 4379 O O . PHE A 1 569 ? -54.323 14.697 53.519 1.00 24.70 569 PHE A O 1
ATOM 4386 N N . ARG A 1 570 ? -54.939 14.628 51.358 1.00 24.62 570 ARG A N 1
ATOM 4387 C CA . ARG A 1 570 ? -54.834 15.849 50.477 1.00 24.62 570 ARG A CA 1
ATOM 4388 C C . ARG A 1 570 ? -53.646 16.789 50.809 1.00 24.62 570 ARG A C 1
ATOM 4390 O O . ARG A 1 570 ? -53.471 17.149 51.956 1.00 24.62 570 ARG A O 1
ATOM 4397 N N . ILE A 1 571 ? -52.813 17.272 49.872 1.00 24.56 571 ILE A N 1
ATOM 4398 C CA . ILE A 1 571 ? -53.111 18.090 48.672 1.00 24.56 571 ILE A CA 1
ATOM 4399 C C . ILE A 1 571 ? -52.055 17.873 47.564 1.00 24.56 571 ILE A C 1
ATOM 4401 O O . ILE A 1 571 ? -50.860 17.758 47.824 1.00 24.56 571 ILE A O 1
ATOM 4405 N N . GLU A 1 572 ? -52.535 17.878 46.319 1.00 28.05 572 GLU A N 1
ATOM 4406 C CA . GLU A 1 572 ? -51.782 17.869 45.064 1.00 28.05 572 GLU A CA 1
ATOM 4407 C C . GLU A 1 572 ? -51.083 19.207 44.770 1.00 28.05 572 GLU A C 1
ATOM 4409 O O . GLU A 1 572 ? -51.666 20.278 44.913 1.00 28.05 572 GLU A O 1
ATOM 4414 N N . ALA A 1 573 ? -49.887 19.131 44.190 1.00 22.95 573 ALA A N 1
ATOM 4415 C CA . ALA A 1 573 ? -49.441 20.094 43.189 1.00 22.95 573 ALA A CA 1
ATOM 4416 C C . ALA A 1 573 ? -48.671 19.329 42.106 1.00 22.95 573 ALA A C 1
ATOM 4418 O O . ALA A 1 573 ? -47.459 19.133 42.189 1.00 22.95 573 ALA A O 1
ATOM 4419 N N . GLN A 1 574 ? -49.390 18.849 41.087 1.00 27.11 574 GLN A N 1
ATOM 4420 C CA . GLN A 1 574 ? -48.757 18.403 39.852 1.00 27.11 574 GLN A CA 1
ATOM 4421 C C . GLN A 1 574 ? -48.332 19.625 39.029 1.00 27.11 574 GLN A C 1
ATOM 4423 O O . GLN A 1 574 ? -49.159 20.316 38.441 1.00 27.11 574 GLN A O 1
ATOM 4428 N N . ALA A 1 575 ? -47.022 19.809 38.893 1.00 25.78 575 ALA A N 1
ATOM 4429 C CA . ALA A 1 575 ? -46.423 20.281 37.654 1.00 25.78 575 ALA A CA 1
ATOM 4430 C C . ALA A 1 575 ? -45.407 19.215 37.204 1.00 25.78 575 ALA A C 1
ATOM 4432 O O . ALA A 1 575 ? -44.367 19.030 37.827 1.00 25.78 575 ALA A O 1
ATOM 4433 N N . LYS A 1 576 ? -45.803 18.458 36.169 1.00 29.31 576 LYS A N 1
ATOM 4434 C CA . LYS A 1 576 ? -45.017 17.590 35.260 1.00 29.31 576 LYS A CA 1
ATOM 4435 C C . LYS A 1 576 ? -43.485 17.754 35.400 1.00 29.31 576 LYS A C 1
ATOM 4437 O O . LYS A 1 576 ? -42.993 18.854 35.205 1.00 29.31 576 LYS A O 1
ATOM 4442 N N . MET A 1 577 ? -42.638 16.755 35.628 1.00 29.73 577 MET A N 1
ATOM 4443 C CA . MET A 1 577 ? -42.767 15.309 35.792 1.00 29.73 577 MET A CA 1
ATOM 4444 C C . MET A 1 577 ? -42.059 14.929 37.097 1.00 29.73 577 MET A C 1
ATOM 4446 O O . MET A 1 577 ? -41.022 15.489 37.449 1.00 29.73 577 MET A O 1
ATOM 4450 N N . THR A 1 578 ? -42.707 14.068 37.867 1.00 31.28 578 THR A N 1
ATOM 4451 C CA . THR A 1 578 ? -42.608 14.013 39.325 1.00 31.28 578 THR A CA 1
ATOM 4452 C C . THR A 1 578 ? -41.323 13.359 39.807 1.00 31.28 578 THR A C 1
ATOM 4454 O O . THR A 1 578 ? -41.049 12.205 39.490 1.00 31.28 578 THR A O 1
ATOM 4457 N N . GLY A 1 579 ? -40.579 14.101 40.630 1.00 33.41 579 GLY A N 1
ATOM 4458 C CA . GLY A 1 579 ? -39.362 13.689 41.328 1.00 33.41 579 GLY A CA 1
ATOM 4459 C C . GLY A 1 579 ? -39.570 12.618 42.401 1.00 33.41 579 GLY A C 1
ATOM 4460 O O . GLY A 1 579 ? -39.139 12.809 43.534 1.00 33.41 579 GLY A O 1
ATOM 4461 N N . PHE A 1 580 ? -40.187 11.495 42.034 1.00 31.73 580 PHE A N 1
ATOM 4462 C CA . PHE A 1 580 ? -40.204 10.273 42.837 1.00 31.73 580 PHE A CA 1
ATOM 4463 C C . PHE A 1 580 ? -38.907 9.457 42.660 1.00 31.73 580 PHE A C 1
ATOM 4465 O O . PHE A 1 580 ? -38.487 8.780 43.590 1.00 31.73 580 PHE A O 1
ATOM 4472 N N . ASP A 1 581 ? -38.170 9.669 41.561 1.00 33.31 581 ASP A N 1
ATOM 4473 C CA . ASP A 1 581 ? -36.769 9.224 41.403 1.00 33.31 581 ASP A CA 1
ATOM 4474 C C . ASP A 1 581 ? -35.773 10.024 42.262 1.00 33.31 581 ASP A C 1
ATOM 4476 O O . ASP A 1 581 ? -34.572 9.759 42.257 1.00 33.31 581 ASP A O 1
ATOM 4480 N N . ARG A 1 582 ? -36.237 11.040 43.003 1.00 36.44 582 ARG A N 1
ATOM 4481 C CA . ARG A 1 582 ? -35.344 11.922 43.764 1.00 36.44 582 ARG A CA 1
ATOM 4482 C C . ARG A 1 582 ? -35.085 11.458 45.199 1.00 36.44 582 ARG A C 1
ATOM 4484 O O . ARG A 1 582 ? -34.144 11.964 45.800 1.00 36.44 582 ARG A O 1
ATOM 4491 N N . TYR A 1 583 ? -35.860 10.503 45.732 1.00 34.47 583 TYR A N 1
ATOM 4492 C CA . TYR A 1 583 ? -35.752 10.089 47.142 1.00 34.47 583 TYR A CA 1
ATOM 4493 C C . TYR A 1 583 ? -35.906 8.583 47.430 1.00 34.47 583 TYR A C 1
ATOM 4495 O O . TYR A 1 583 ? -36.065 8.206 48.585 1.00 34.47 583 TYR A O 1
ATOM 4503 N N . VAL A 1 584 ? -35.725 7.713 46.429 1.00 36.12 584 VAL A N 1
ATOM 4504 C CA . VAL A 1 584 ? -35.263 6.321 46.653 1.00 36.12 584 VAL A CA 1
ATOM 4505 C C . VAL A 1 584 ? -33.954 6.093 45.892 1.00 36.12 584 VAL A C 1
ATOM 4507 O O . VAL A 1 584 ? -33.750 5.101 45.213 1.00 36.12 584 VAL A O 1
ATOM 4510 N N . ALA A 1 585 ? -33.058 7.075 45.987 1.00 37.03 585 ALA A N 1
ATOM 4511 C CA . ALA A 1 585 ? -31.629 6.842 45.867 1.00 37.03 585 ALA A CA 1
ATOM 4512 C C . ALA A 1 585 ? -31.083 6.820 47.295 1.00 37.03 585 ALA A C 1
ATOM 4514 O O . ALA A 1 585 ? -30.476 7.783 47.776 1.00 37.03 585 ALA A O 1
ATOM 4515 N N . THR A 1 586 ? -31.358 5.733 48.017 1.00 32.28 586 THR A N 1
ATOM 4516 C CA . THR A 1 586 ? -30.527 5.407 49.176 1.00 32.28 586 THR A CA 1
ATOM 4517 C C . THR A 1 586 ? -29.090 5.297 48.674 1.00 32.28 586 THR A C 1
ATOM 4519 O O . THR A 1 586 ? -28.871 4.823 47.565 1.00 32.28 586 THR A O 1
ATOM 4522 N N . LYS A 1 587 ? -28.118 5.811 49.439 1.00 40.62 587 LYS A N 1
ATOM 4523 C CA . LYS A 1 587 ? -26.713 6.090 49.047 1.00 40.62 587 LYS A CA 1
ATOM 4524 C C . LYS A 1 587 ? -25.951 4.969 48.298 1.00 40.62 587 LYS A C 1
ATOM 4526 O O . LYS A 1 587 ? -24.849 5.222 47.820 1.00 40.62 587 LYS A O 1
ATOM 4531 N N . GLU A 1 588 ? -26.522 3.776 48.182 1.00 36.44 588 GLU A N 1
ATOM 4532 C CA . GLU A 1 588 ? -26.006 2.583 47.511 1.00 36.44 588 GLU A CA 1
ATOM 4533 C C . GLU A 1 588 ? -26.541 2.390 46.062 1.00 36.44 588 GLU A C 1
ATOM 4535 O O . GLU A 1 588 ? -25.867 1.740 45.267 1.00 36.44 588 GLU A O 1
ATOM 4540 N N . ASP A 1 589 ? -27.648 3.030 45.641 1.00 38.03 589 ASP A N 1
ATOM 4541 C CA . ASP A 1 589 ? -28.260 2.861 44.297 1.00 38.03 589 ASP A CA 1
ATOM 4542 C C . ASP A 1 589 ? -27.483 3.490 43.114 1.00 38.03 589 ASP A C 1
ATOM 4544 O O . ASP A 1 589 ? -27.802 3.238 41.955 1.00 38.03 589 ASP A O 1
ATOM 4548 N N . ALA A 1 590 ? -26.431 4.281 43.338 1.00 42.25 590 ALA A N 1
ATOM 4549 C CA . ALA A 1 590 ? -25.641 4.886 42.246 1.00 42.25 590 ALA A CA 1
ATOM 4550 C C . ALA A 1 590 ? -24.259 4.235 42.040 1.00 42.25 590 ALA A C 1
ATOM 4552 O O . ALA A 1 590 ? -23.462 4.690 41.212 1.00 42.25 590 ALA A O 1
ATOM 4553 N N . ALA A 1 591 ? -23.962 3.174 42.796 1.00 38.94 591 ALA A N 1
ATOM 4554 C CA . ALA A 1 591 ? -22.754 2.361 42.672 1.00 38.94 591 ALA A CA 1
ATOM 4555 C C . ALA A 1 591 ? -22.889 1.239 41.620 1.00 38.94 591 ALA A C 1
ATOM 4557 O O . ALA A 1 591 ? -22.024 0.364 41.564 1.00 38.94 591 ALA A O 1
ATOM 4558 N N . ASN A 1 592 ? -23.923 1.292 40.763 1.00 47.59 592 ASN A N 1
ATOM 4559 C CA . ASN A 1 592 ? -24.101 0.437 39.581 1.00 47.59 592 ASN A CA 1
ATOM 4560 C C . ASN A 1 592 ? -23.044 0.766 38.516 1.00 47.59 592 ASN A C 1
ATOM 4562 O O . ASN A 1 592 ? -23.218 1.523 37.562 1.00 47.59 592 ASN A O 1
ATOM 4566 N N . SER A 1 593 ? -21.874 0.227 38.842 1.00 54.72 593 SER A N 1
ATOM 4567 C CA . SER A 1 593 ? -20.718 -0.159 38.058 1.00 54.72 593 SER A CA 1
ATOM 4568 C C . SER A 1 593 ? -21.061 -0.423 36.596 1.00 54.72 593 SER A C 1
ATOM 4570 O O . SER A 1 593 ? -22.006 -1.149 36.310 1.00 54.72 593 SER A O 1
ATOM 4572 N N . GLY A 1 594 ? -20.240 0.048 35.650 1.00 56.72 594 GLY A N 1
ATOM 4573 C CA . GLY A 1 594 ? -20.394 -0.281 34.222 1.00 56.72 594 GLY A CA 1
ATOM 4574 C C . GLY A 1 594 ? -20.312 -1.783 33.876 1.00 56.72 594 GLY A C 1
ATOM 4575 O O . GLY A 1 594 ? -20.271 -2.136 32.703 1.00 56.72 594 GLY A O 1
ATOM 4576 N N . ALA A 1 595 ? -20.319 -2.667 34.877 1.00 64.44 595 ALA A N 1
ATOM 4577 C CA . ALA A 1 595 ? -20.700 -4.066 34.762 1.00 64.44 595 ALA A CA 1
ATOM 4578 C C . ALA A 1 595 ? -22.052 -4.270 34.052 1.00 64.44 595 ALA A C 1
ATOM 4580 O O . ALA A 1 595 ? -22.151 -5.227 33.293 1.00 64.44 595 ALA A O 1
ATOM 4581 N N . ASP A 1 596 ? -23.031 -3.368 34.198 1.00 70.31 596 ASP A N 1
ATOM 4582 C CA . ASP A 1 596 ? -24.311 -3.455 33.468 1.00 70.31 596 ASP A CA 1
ATOM 4583 C C . ASP A 1 596 ? -24.123 -3.342 31.944 1.00 70.31 596 ASP A C 1
ATOM 4585 O O . ASP A 1 596 ? -24.719 -4.100 31.180 1.00 70.31 596 ASP A O 1
ATOM 4589 N N . GLU A 1 597 ? -23.233 -2.454 31.491 1.00 76.88 597 GLU A N 1
ATOM 4590 C CA . GLU A 1 597 ? -22.903 -2.280 30.068 1.00 76.88 597 GLU A CA 1
ATOM 4591 C C . GLU A 1 597 ? -22.068 -3.449 29.526 1.00 76.88 597 GLU A C 1
ATOM 4593 O O . GLU A 1 597 ? -22.273 -3.912 28.402 1.00 76.88 597 GLU A O 1
ATOM 4598 N N . ILE A 1 598 ? -21.147 -3.980 30.338 1.00 73.00 598 ILE A N 1
ATOM 4599 C CA . ILE A 1 598 ? -20.377 -5.189 30.000 1.00 73.00 598 ILE A CA 1
ATOM 4600 C C . ILE A 1 598 ? -21.308 -6.403 29.911 1.00 73.00 598 ILE A C 1
ATOM 4602 O O . ILE A 1 598 ? -21.152 -7.263 29.038 1.00 73.00 598 ILE A O 1
ATOM 4606 N N . LEU A 1 599 ? -22.297 -6.472 30.797 1.00 78.75 599 LEU A N 1
ATOM 4607 C CA . LEU A 1 599 ? -23.304 -7.513 30.794 1.00 78.75 599 LEU A CA 1
ATOM 4608 C C . LEU A 1 599 ? -24.222 -7.392 29.573 1.00 78.75 599 LEU A C 1
ATOM 4610 O O . LEU A 1 599 ? -24.418 -8.387 28.877 1.00 78.75 599 LEU A O 1
ATOM 4614 N N . LEU A 1 600 ? -24.707 -6.187 29.251 1.00 83.81 600 LEU A N 1
ATOM 4615 C CA . LEU A 1 600 ? -25.464 -5.929 28.023 1.00 83.81 600 LEU A CA 1
ATOM 4616 C C . LEU A 1 600 ? -24.673 -6.383 26.790 1.00 83.81 600 LEU A C 1
ATOM 4618 O O . LEU A 1 600 ? -25.217 -7.084 25.936 1.00 83.81 600 LEU A O 1
ATOM 4622 N N . TYR A 1 601 ? -23.389 -6.023 26.703 1.00 85.38 601 TYR A N 1
ATOM 4623 C CA . TYR A 1 601 ? -22.487 -6.461 25.635 1.00 85.38 601 TYR A CA 1
ATOM 4624 C C . TYR A 1 601 ? -22.404 -7.990 25.541 1.00 85.38 601 TYR A C 1
ATOM 4626 O O . TYR A 1 601 ? -22.566 -8.551 24.456 1.00 85.38 601 TYR A O 1
ATOM 4634 N N . SER A 1 602 ? -22.224 -8.665 26.678 1.00 85.31 602 SER A N 1
ATOM 4635 C CA . SER A 1 602 ? -22.084 -10.124 26.745 1.00 85.31 602 SER A CA 1
ATOM 4636 C C . SER A 1 602 ? -23.367 -10.841 26.304 1.00 85.31 602 SER A C 1
ATOM 4638 O O . SER A 1 602 ? -23.323 -11.741 25.466 1.00 85.31 602 SER A O 1
ATOM 4640 N N . VAL A 1 603 ? -24.530 -10.401 26.797 1.00 88.75 603 VAL A N 1
ATOM 4641 C CA . VAL A 1 603 ? -25.833 -10.973 26.415 1.00 88.75 603 VAL A CA 1
ATOM 4642 C C . VAL A 1 603 ? -26.163 -10.663 24.950 1.00 88.75 603 VAL A C 1
ATOM 464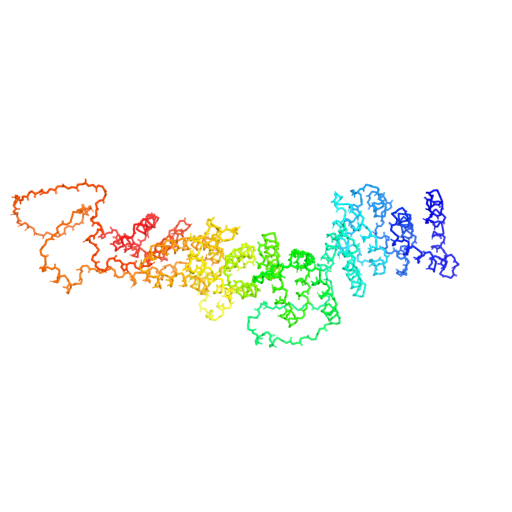4 O O . VAL A 1 603 ? -26.687 -11.518 24.240 1.00 88.75 603 VAL A O 1
ATOM 4647 N N . THR A 1 604 ? -25.804 -9.474 24.456 1.00 90.75 604 THR A N 1
ATOM 4648 C CA . THR A 1 604 ? -25.997 -9.110 23.042 1.00 90.75 604 THR A CA 1
ATOM 4649 C C . THR A 1 604 ? -25.152 -9.990 22.123 1.00 90.75 604 THR A C 1
ATOM 4651 O O . THR A 1 604 ? -25.663 -10.486 21.119 1.00 90.75 604 THR A O 1
ATOM 4654 N N . LEU A 1 605 ? -23.883 -10.234 22.464 1.00 88.62 605 LEU A N 1
ATOM 4655 C CA . LEU A 1 605 ? -23.037 -11.161 21.713 1.00 88.62 605 LEU A CA 1
ATOM 4656 C C . LEU A 1 605 ? -23.608 -12.581 21.728 1.00 88.62 605 LEU A C 1
ATOM 4658 O O . LEU A 1 605 ? -23.716 -13.191 20.663 1.00 88.62 605 LEU A O 1
ATOM 4662 N N . LEU A 1 606 ? -24.059 -13.069 22.889 1.00 90.69 606 LEU A N 1
ATOM 4663 C CA . LEU A 1 606 ? -24.707 -14.377 22.997 1.00 90.69 606 LEU A CA 1
ATOM 4664 C C . LEU A 1 606 ? -25.928 -14.477 22.072 1.00 90.69 606 LEU A C 1
ATOM 4666 O O . LEU A 1 606 ? -26.041 -15.432 21.306 1.00 90.69 606 LEU A O 1
ATOM 4670 N N . TYR A 1 607 ? -26.791 -13.458 22.064 1.00 90.62 607 TYR A N 1
ATOM 4671 C CA . TYR A 1 607 ? -27.941 -13.399 21.161 1.00 90.62 607 TYR A CA 1
ATOM 4672 C C . TYR A 1 607 ? -27.524 -13.460 19.683 1.00 90.62 607 TYR A C 1
ATOM 4674 O O . TYR A 1 607 ? -28.140 -14.175 18.891 1.00 90.62 607 TYR A O 1
ATOM 4682 N N . THR A 1 608 ? -26.465 -12.739 19.290 1.00 89.38 608 THR A N 1
ATOM 4683 C CA . THR A 1 608 ? -25.987 -12.770 17.896 1.00 89.38 608 THR A CA 1
ATOM 4684 C C . THR A 1 608 ? -25.462 -14.139 17.468 1.00 89.38 608 THR A C 1
ATOM 4686 O O . THR A 1 608 ? -25.619 -14.489 16.299 1.00 89.38 608 THR A O 1
ATOM 4689 N N . LEU A 1 609 ? -24.880 -14.916 18.388 1.00 87.00 609 LEU A N 1
ATOM 4690 C CA . LEU A 1 609 ? -24.440 -16.291 18.128 1.00 87.00 609 LEU A CA 1
ATOM 4691 C C . LEU A 1 609 ? -25.629 -17.242 18.038 1.00 87.00 609 LEU A C 1
ATOM 4693 O O . LEU A 1 609 ? -25.749 -17.944 17.041 1.00 87.00 609 LEU A O 1
ATOM 4697 N N . LEU A 1 610 ? -26.545 -17.183 19.011 1.00 87.00 610 LEU A N 1
ATOM 4698 C CA . LEU A 1 610 ? -27.769 -17.992 19.032 1.00 87.00 610 LEU A CA 1
ATOM 4699 C C . LEU A 1 610 ? -28.607 -17.807 17.762 1.00 87.00 610 LEU A C 1
ATOM 4701 O O . LEU A 1 610 ? -29.206 -18.751 17.262 1.00 87.00 610 LEU A O 1
ATOM 4705 N N . LYS A 1 611 ? -28.634 -16.589 17.210 1.00 85.88 611 LYS A N 1
ATOM 4706 C CA . LYS A 1 611 ? -29.328 -16.307 15.950 1.00 85.88 611 LYS A CA 1
ATOM 4707 C C . LYS A 1 611 ? -28.647 -16.944 14.729 1.00 85.88 611 LYS A C 1
ATOM 4709 O O . LYS A 1 611 ? -29.325 -17.194 13.736 1.00 85.88 611 LYS A O 1
ATOM 4714 N N . LYS A 1 612 ? -27.323 -17.132 14.763 1.00 82.50 612 LYS A N 1
ATOM 4715 C CA . LYS A 1 612 ? -26.560 -17.753 13.668 1.00 82.50 612 LYS A CA 1
ATOM 4716 C C . LYS A 1 612 ? -26.666 -19.274 13.718 1.00 82.50 612 LYS A C 1
ATOM 4718 O O . LYS A 1 612 ? -26.943 -19.877 12.688 1.00 82.50 612 LYS A O 1
ATOM 4723 N N . ASP A 1 613 ? -26.445 -19.860 14.891 1.00 74.12 613 ASP A N 1
ATOM 4724 C CA . ASP A 1 613 ? -26.524 -21.299 15.116 1.00 74.12 613 ASP A CA 1
ATOM 4725 C C . ASP A 1 613 ? -26.866 -21.589 16.588 1.00 74.12 613 ASP A C 1
ATOM 4727 O O . ASP A 1 613 ? -26.201 -21.105 17.505 1.00 74.12 613 ASP A O 1
ATOM 4731 N N . ALA A 1 614 ? -27.929 -22.364 16.805 1.00 67.75 614 ALA A N 1
ATOM 4732 C CA . ALA A 1 614 ? -28.414 -22.784 18.122 1.00 67.75 614 ALA A CA 1
ATOM 4733 C C . ALA A 1 614 ? -28.305 -24.310 18.330 1.00 67.75 614 ALA A C 1
ATOM 4735 O O . ALA A 1 614 ? -28.843 -24.849 19.296 1.00 67.75 614 ALA A O 1
ATOM 4736 N N . SER A 1 615 ? -27.612 -25.021 17.432 1.00 64.31 615 SER A N 1
ATOM 4737 C CA . SER A 1 615 ? -27.521 -26.488 17.439 1.00 64.31 615 SER A CA 1
ATOM 4738 C C . SER A 1 615 ? -26.610 -27.069 18.534 1.00 64.31 615 SER A C 1
ATOM 4740 O O . SER A 1 615 ? -26.746 -28.241 18.887 1.00 64.31 615 SER A O 1
ATOM 4742 N N . ALA A 1 616 ? -25.726 -26.259 19.130 1.00 69.38 616 ALA A N 1
ATOM 4743 C CA . ALA A 1 616 ? -24.772 -26.668 20.167 1.00 69.38 616 ALA A CA 1
ATOM 4744 C C . ALA A 1 616 ? -25.413 -26.780 21.569 1.00 69.38 616 ALA A C 1
ATOM 4746 O O . ALA A 1 616 ? -25.062 -26.048 22.498 1.00 69.38 616 ALA A O 1
ATOM 4747 N N . LEU A 1 617 ? -26.365 -27.706 21.729 1.00 66.88 617 LEU A N 1
ATOM 4748 C CA . LEU A 1 617 ? -27.207 -27.811 22.930 1.00 66.88 617 LEU A CA 1
ATOM 4749 C C . LEU A 1 617 ? -26.411 -27.996 24.237 1.00 66.88 617 LEU A C 1
ATOM 4751 O O . LEU A 1 617 ? -26.757 -27.409 25.259 1.00 66.88 617 LEU A O 1
ATOM 4755 N N . THR A 1 618 ? -25.323 -28.768 24.208 1.00 74.12 618 THR A N 1
ATOM 4756 C CA . THR A 1 618 ? -24.507 -29.081 25.396 1.00 74.12 618 THR A CA 1
ATOM 4757 C C . THR A 1 618 ? -23.726 -27.881 25.930 1.00 74.12 618 THR A C 1
ATOM 4759 O O . THR A 1 618 ? -23.569 -27.743 27.139 1.00 74.12 618 THR A O 1
ATOM 4762 N N . LEU A 1 619 ? -23.259 -26.994 25.047 1.00 77.56 619 LEU A N 1
ATOM 4763 C CA . LEU A 1 619 ? -22.505 -25.792 25.421 1.00 77.56 619 LEU A CA 1
ATOM 4764 C C . LEU A 1 619 ? -23.417 -24.647 25.873 1.00 77.56 619 LEU A C 1
ATOM 4766 O O . LEU A 1 619 ? -22.976 -23.745 26.582 1.00 77.56 619 LEU A O 1
ATOM 4770 N N . LEU A 1 620 ? -24.680 -24.674 25.448 1.00 82.69 620 LEU A N 1
ATOM 4771 C CA . LEU A 1 620 ? -25.655 -23.618 25.696 1.00 82.69 620 LEU A CA 1
ATOM 4772 C C . LEU A 1 620 ? -26.460 -23.822 26.990 1.00 82.69 620 LEU A C 1
ATOM 4774 O O . LEU A 1 620 ? -26.879 -22.834 27.591 1.00 82.69 620 LEU A O 1
ATOM 4778 N N . ASP A 1 621 ? -26.640 -25.062 27.456 1.00 82.44 621 ASP A N 1
ATOM 4779 C CA . ASP A 1 621 ? -27.381 -25.359 28.695 1.00 82.44 621 ASP A CA 1
ATOM 4780 C C . ASP A 1 621 ? -26.837 -24.611 29.941 1.00 82.44 621 ASP A C 1
ATOM 4782 O O . ASP A 1 621 ? -27.642 -24.017 30.666 1.00 82.44 621 ASP A O 1
ATOM 4786 N N . PRO A 1 622 ? -25.506 -24.475 30.153 1.00 84.88 622 PRO A N 1
ATOM 4787 C CA . PRO A 1 622 ? -24.950 -23.695 31.267 1.00 84.88 622 PRO A CA 1
ATOM 4788 C C . PRO A 1 622 ? -25.286 -22.195 31.249 1.00 84.88 622 PRO A C 1
ATOM 4790 O O . PRO A 1 622 ? -25.161 -21.525 32.275 1.00 84.88 622 PRO A O 1
ATOM 4793 N N . PHE A 1 623 ? -25.711 -21.638 30.110 1.00 85.00 623 PHE A N 1
ATOM 4794 C CA . PHE A 1 623 ? -26.134 -20.238 30.028 1.00 85.00 623 PHE A CA 1
ATOM 4795 C C . PHE A 1 623 ? -27.565 -20.019 30.514 1.00 85.00 623 PHE A C 1
ATOM 4797 O O . PHE A 1 623 ? -27.906 -18.889 30.863 1.00 85.00 623 PHE A O 1
ATOM 4804 N N . VAL A 1 624 ? -28.402 -21.062 30.565 1.00 84.88 624 VAL A N 1
ATOM 4805 C CA . VAL A 1 624 ? -29.809 -20.931 30.967 1.00 84.88 624 VAL A CA 1
ATOM 4806 C C . VAL A 1 624 ? -29.946 -20.343 32.378 1.00 84.88 624 VAL A C 1
ATOM 4808 O O . VAL A 1 624 ? -30.649 -19.338 32.517 1.00 84.88 624 VAL A O 1
ATOM 4811 N N . PRO A 1 625 ? -29.246 -20.849 33.417 1.00 82.94 625 PRO A N 1
ATOM 4812 C CA . PRO A 1 625 ? -29.318 -20.258 34.752 1.00 82.94 625 PRO A CA 1
ATOM 4813 C C . PRO A 1 625 ? -28.836 -18.803 34.778 1.00 82.94 625 PRO A C 1
ATOM 4815 O O . PRO A 1 625 ? -29.423 -17.968 35.460 1.00 82.94 625 PRO A O 1
ATOM 4818 N N . LEU A 1 626 ? -27.795 -18.475 34.005 1.00 82.69 626 LEU A N 1
ATOM 4819 C CA . LEU A 1 626 ? -27.256 -17.115 33.914 1.00 82.69 626 LEU A CA 1
ATOM 4820 C C . LEU A 1 626 ? -28.261 -16.151 33.269 1.00 82.69 626 LEU A C 1
ATOM 4822 O O . LEU A 1 626 ? -28.443 -15.036 33.750 1.00 82.69 626 LEU A O 1
ATOM 4826 N N . LEU A 1 627 ? -28.960 -16.581 32.218 1.00 85.25 627 LEU A N 1
ATOM 4827 C CA . LEU A 1 627 ? -30.003 -15.785 31.571 1.00 85.25 627 LEU A CA 1
ATOM 4828 C C . LEU A 1 627 ? -31.222 -15.591 32.478 1.00 85.25 627 LEU A C 1
ATOM 4830 O O . LEU A 1 627 ? -31.745 -14.483 32.541 1.00 85.25 627 LEU A O 1
ATOM 4834 N N . LEU A 1 628 ? -31.642 -16.617 33.224 1.00 82.88 628 LEU A N 1
ATOM 4835 C CA . LEU A 1 628 ? -32.722 -16.485 34.210 1.00 82.88 628 LEU A CA 1
ATOM 4836 C C . LEU A 1 628 ? -32.344 -15.513 35.336 1.00 82.88 628 LEU A C 1
ATOM 4838 O O . LEU A 1 628 ? -33.156 -14.674 35.724 1.00 82.88 628 LEU A O 1
ATOM 4842 N N . ARG A 1 629 ? -31.090 -15.544 35.803 1.00 79.12 629 ARG A N 1
ATOM 4843 C CA . ARG A 1 629 ? -30.574 -14.537 36.741 1.00 79.12 629 ARG A CA 1
ATOM 4844 C C . ARG A 1 629 ? -30.590 -13.132 36.141 1.00 79.12 629 ARG A C 1
ATOM 4846 O O . ARG A 1 629 ? -30.977 -12.202 36.840 1.00 79.12 629 ARG A O 1
ATOM 4853 N N . CYS A 1 630 ? -30.270 -12.965 34.852 1.00 77.31 630 CYS A N 1
ATOM 4854 C CA . CYS A 1 630 ? -30.423 -11.671 34.174 1.00 77.31 630 CYS A CA 1
ATOM 4855 C C . CYS A 1 630 ? -31.867 -11.147 34.198 1.00 77.31 630 CYS A C 1
ATOM 4857 O O . CYS A 1 630 ? -32.059 -9.938 34.251 1.00 77.31 630 CYS A O 1
ATOM 4859 N N . LEU A 1 631 ? -32.873 -12.024 34.138 1.00 77.88 631 LEU A N 1
ATOM 4860 C CA . LEU A 1 631 ? -34.286 -11.627 34.172 1.00 77.88 631 LEU A CA 1
ATOM 4861 C C . LEU A 1 631 ? -34.772 -11.289 35.587 1.00 77.88 631 LEU A C 1
ATOM 4863 O O . LEU A 1 631 ? -35.594 -10.391 35.744 1.00 77.88 631 LEU A O 1
ATOM 4867 N N . ASN A 1 632 ? -34.258 -11.994 36.598 1.00 73.12 632 ASN A N 1
ATOM 4868 C CA . ASN A 1 632 ? -34.751 -11.900 37.974 1.00 73.12 632 ASN A CA 1
ATOM 4869 C C . ASN A 1 632 ? -33.982 -10.889 38.840 1.00 73.12 632 ASN A C 1
ATOM 4871 O O . ASN A 1 632 ? -34.581 -10.224 39.681 1.00 73.12 632 ASN A O 1
ATOM 4875 N N . GLU A 1 633 ? -32.659 -10.789 38.679 1.00 70.62 633 GLU A N 1
ATOM 4876 C CA . GLU A 1 633 ? -31.786 -10.028 39.591 1.00 70.62 633 GLU A CA 1
ATOM 4877 C C . GLU A 1 633 ? -31.448 -8.620 39.070 1.00 70.62 633 GLU A C 1
ATOM 4879 O O . GLU A 1 633 ? -31.041 -7.757 39.848 1.00 70.62 633 GLU A O 1
ATOM 4884 N N . ILE A 1 634 ? -31.598 -8.360 37.766 1.00 69.12 634 ILE A N 1
ATOM 4885 C CA . ILE A 1 634 ? -30.978 -7.202 37.102 1.00 69.12 634 ILE A CA 1
ATOM 4886 C C . ILE A 1 634 ? -32.015 -6.159 36.708 1.00 69.12 634 ILE A C 1
ATOM 4888 O O . ILE A 1 634 ? -32.989 -6.446 36.021 1.00 69.12 634 ILE A O 1
ATOM 4892 N N . LYS A 1 635 ? -31.763 -4.905 37.096 1.00 66.00 635 LYS A N 1
ATOM 4893 C CA . LYS A 1 635 ? -32.676 -3.772 36.860 1.00 66.00 635 LYS A CA 1
ATOM 4894 C C . LYS A 1 635 ? -32.461 -3.063 35.512 1.00 66.00 635 LYS A C 1
ATOM 4896 O O . LYS A 1 635 ? -33.235 -2.180 35.155 1.00 66.00 635 LYS A O 1
ATOM 4901 N N . HIS A 1 636 ? -31.413 -3.411 34.763 1.00 70.88 636 HIS A N 1
ATOM 4902 C CA . HIS A 1 636 ? -31.072 -2.766 33.492 1.00 70.88 636 HIS A CA 1
ATOM 4903 C C . HIS A 1 636 ? -31.962 -3.251 32.332 1.00 70.88 636 HIS A C 1
ATOM 4905 O O . HIS A 1 636 ? -31.779 -4.353 31.807 1.00 70.88 636 HIS A O 1
ATOM 4911 N N . THR A 1 637 ? -32.894 -2.398 31.892 1.00 76.00 637 THR A N 1
ATOM 4912 C CA . THR A 1 637 ? -33.944 -2.718 30.906 1.00 76.00 637 THR A CA 1
ATOM 4913 C C . THR A 1 637 ? -33.412 -3.337 29.613 1.00 76.00 637 THR A C 1
ATOM 4915 O O . THR A 1 637 ? -33.922 -4.365 29.171 1.00 76.00 637 THR A O 1
ATOM 4918 N N . ASP A 1 638 ? -32.370 -2.759 29.008 1.00 79.56 638 ASP A N 1
ATOM 4919 C CA . ASP A 1 638 ? -31.844 -3.259 27.730 1.00 79.56 638 ASP A CA 1
ATOM 4920 C C . ASP A 1 638 ? -31.254 -4.671 27.869 1.00 79.56 638 ASP A C 1
ATOM 4922 O O . ASP A 1 638 ? -31.406 -5.500 26.968 1.00 79.56 638 ASP A O 1
ATOM 4926 N N . THR A 1 639 ? -30.625 -4.969 29.012 1.00 80.06 639 THR A N 1
ATOM 4927 C CA . THR A 1 639 ? -30.063 -6.298 29.292 1.00 80.06 639 THR A CA 1
ATOM 4928 C C . THR A 1 639 ? -31.174 -7.324 29.457 1.00 80.06 639 THR A C 1
ATOM 4930 O O . THR A 1 639 ? -31.092 -8.398 28.863 1.00 80.06 639 THR A O 1
ATOM 4933 N N . VAL A 1 640 ? -32.234 -6.981 30.196 1.00 80.50 640 VAL A N 1
ATOM 4934 C CA . VAL A 1 640 ? -33.412 -7.843 30.375 1.00 80.50 640 VAL A CA 1
ATOM 4935 C C . VAL A 1 640 ? -34.064 -8.144 29.024 1.00 80.50 640 VAL A C 1
ATOM 4937 O O . VAL A 1 640 ? -34.340 -9.303 28.720 1.00 80.50 640 VAL A O 1
ATOM 4940 N N . ILE A 1 641 ? -34.232 -7.138 28.156 1.00 85.06 641 ILE A N 1
ATOM 4941 C CA . ILE A 1 641 ? -34.794 -7.337 26.809 1.00 85.06 641 ILE A CA 1
ATOM 4942 C C . ILE A 1 641 ? -33.916 -8.283 25.979 1.00 85.06 641 ILE A C 1
ATOM 4944 O O . ILE A 1 641 ? -34.445 -9.160 25.293 1.00 85.06 641 ILE A O 1
ATOM 4948 N N . MET A 1 642 ? -32.587 -8.131 26.005 1.00 88.00 642 MET A N 1
ATOM 4949 C CA . MET A 1 642 ? -31.705 -9.047 25.271 1.00 88.00 642 MET A CA 1
ATOM 4950 C C . MET A 1 642 ? -31.708 -10.457 25.869 1.00 88.00 642 MET A C 1
ATOM 4952 O O . MET A 1 642 ? -31.715 -11.425 25.112 1.00 88.00 642 MET A O 1
ATOM 4956 N N . ALA A 1 643 ? -31.778 -10.592 27.195 1.00 87.06 643 ALA A N 1
ATOM 4957 C CA . ALA A 1 643 ? -31.877 -11.889 27.858 1.00 87.06 643 ALA A CA 1
ATOM 4958 C C . ALA A 1 643 ? -33.182 -12.610 27.485 1.00 87.06 643 ALA A C 1
ATOM 4960 O O . ALA A 1 643 ? -33.143 -13.785 27.122 1.00 87.06 643 ALA A O 1
ATOM 4961 N N . LEU A 1 644 ? -34.315 -11.894 27.453 1.00 87.31 644 LEU A N 1
ATOM 4962 C CA . LEU A 1 644 ? -35.595 -12.425 26.968 1.00 87.31 644 LEU A CA 1
ATOM 4963 C C . LEU A 1 644 ? -35.492 -12.912 25.521 1.00 87.31 644 LEU A C 1
ATOM 4965 O O . LEU A 1 644 ? -36.006 -13.977 25.192 1.00 87.31 644 LEU A O 1
ATOM 4969 N N . LYS A 1 645 ? -34.797 -12.166 24.653 1.00 90.06 645 LYS A N 1
ATOM 4970 C CA . LYS A 1 645 ? -34.565 -12.585 23.263 1.00 90.06 645 LYS A CA 1
ATOM 4971 C C . LYS A 1 645 ? -33.714 -13.850 23.169 1.00 90.06 645 LYS A C 1
ATOM 4973 O O . LYS A 1 645 ? -34.025 -14.705 22.345 1.00 90.06 645 LYS A O 1
ATOM 4978 N N . CYS A 1 646 ? -32.679 -13.995 23.999 1.00 89.06 646 CYS A N 1
ATOM 4979 C CA . CYS A 1 646 ? -31.900 -15.235 24.077 1.0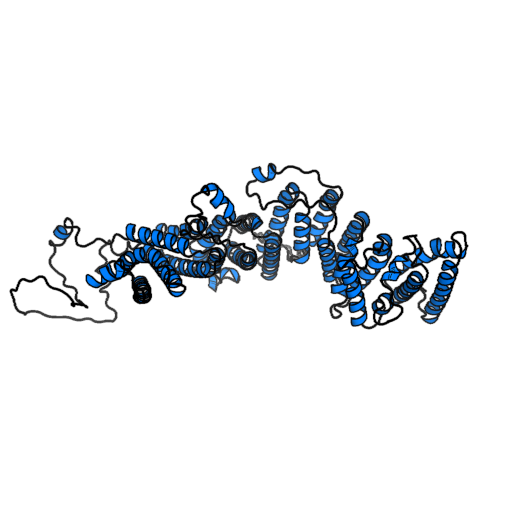0 89.06 646 CYS A CA 1
ATOM 4980 C C . CYS A 1 646 ? -32.783 -16.417 24.492 1.00 89.06 646 CYS A C 1
ATOM 4982 O O . CYS A 1 646 ? -32.811 -17.427 23.794 1.00 89.06 646 CYS A O 1
ATOM 4984 N N . VAL A 1 647 ? -33.555 -16.266 25.574 1.00 86.31 647 VAL A N 1
ATOM 4985 C CA . VAL A 1 647 ? -34.470 -17.309 26.071 1.00 86.31 647 VAL A CA 1
ATOM 4986 C C . VAL A 1 647 ? -35.522 -17.671 25.018 1.00 86.31 647 VAL A C 1
ATOM 4988 O O . VAL A 1 647 ? -35.778 -18.850 24.799 1.00 86.31 647 VAL A O 1
ATOM 4991 N N . ALA A 1 648 ? -36.072 -16.688 24.300 1.00 86.75 648 ALA A N 1
ATOM 4992 C CA . ALA A 1 648 ? -37.027 -16.916 23.215 1.00 86.75 648 ALA A CA 1
ATOM 4993 C C . ALA A 1 648 ? -36.457 -17.776 22.076 1.00 86.75 648 ALA A C 1
ATOM 4995 O O . ALA A 1 648 ? -37.166 -18.615 21.528 1.00 86.75 648 ALA A O 1
ATOM 4996 N N . VAL A 1 649 ? -35.178 -17.596 21.727 1.00 85.88 649 VAL A N 1
ATOM 4997 C CA . VAL A 1 649 ? -34.507 -18.460 20.743 1.00 85.88 649 VAL A CA 1
ATOM 4998 C C . VAL A 1 649 ? -34.287 -19.859 21.319 1.00 85.88 649 VAL A C 1
ATOM 5000 O O . VAL A 1 649 ? -34.549 -20.847 20.635 1.00 85.88 649 VAL A O 1
ATOM 5003 N N . MET A 1 650 ? -33.866 -19.951 22.584 1.00 83.00 650 MET A N 1
ATOM 5004 C CA . MET A 1 650 ? -33.589 -21.225 23.255 1.00 83.00 650 MET A CA 1
ATOM 5005 C C . MET A 1 650 ? -34.843 -22.076 23.499 1.00 83.00 650 MET A C 1
ATOM 5007 O O . MET A 1 650 ? -34.746 -23.297 23.478 1.00 83.00 650 MET A O 1
ATOM 5011 N N . LEU A 1 651 ? -36.021 -21.463 23.657 1.00 80.19 651 LEU A N 1
ATOM 5012 C CA . LEU A 1 651 ? -37.307 -22.159 23.821 1.00 80.19 651 LEU A CA 1
ATOM 5013 C C . LEU A 1 651 ? -37.659 -23.094 22.652 1.00 80.19 651 LEU A C 1
ATOM 5015 O O . LEU A 1 651 ? -38.433 -24.030 22.833 1.00 80.19 651 LEU A O 1
ATOM 5019 N N . ASN A 1 652 ? -37.079 -22.878 21.469 1.00 79.69 652 ASN A N 1
ATOM 5020 C CA . ASN A 1 652 ? -37.284 -23.752 20.312 1.00 79.69 652 ASN A CA 1
ATOM 5021 C C . ASN A 1 652 ? -36.482 -25.066 20.390 1.00 79.69 652 ASN A C 1
ATOM 5023 O O . ASN A 1 652 ? -36.554 -25.879 19.469 1.00 79.69 652 ASN A O 1
ATOM 5027 N N . HIS A 1 653 ? -35.715 -25.280 21.463 1.00 76.94 653 HIS A N 1
ATOM 5028 C CA . HIS A 1 653 ? -34.821 -26.419 21.631 1.00 76.94 653 HIS A CA 1
ATOM 5029 C C . HIS A 1 653 ? -34.971 -27.073 23.021 1.00 76.94 653 HIS A C 1
ATOM 5031 O O . HIS A 1 653 ? -35.276 -26.394 24.004 1.00 76.94 653 HIS A O 1
ATOM 5037 N N . PRO A 1 654 ? -34.746 -28.396 23.141 1.00 68.12 654 PRO A N 1
ATOM 5038 C CA . PRO A 1 654 ? -34.941 -29.124 24.393 1.00 68.12 654 PRO A CA 1
ATOM 5039 C C . PRO A 1 654 ? -33.733 -28.972 25.336 1.00 68.12 654 PRO A C 1
ATOM 5041 O O . PRO A 1 654 ? -32.871 -29.846 25.396 1.00 68.12 654 PRO A O 1
ATOM 5044 N N . PHE A 1 655 ? -33.663 -27.866 26.081 1.00 73.62 655 PHE A N 1
ATOM 5045 C CA . PHE A 1 655 ? -32.639 -27.646 27.114 1.00 73.62 655 PHE A CA 1
ATOM 5046 C C . PHE A 1 655 ? -33.081 -28.210 28.482 1.00 73.62 655 PHE A C 1
ATOM 5048 O O . PHE A 1 655 ? -34.093 -27.744 29.019 1.00 73.62 655 PHE A O 1
ATOM 5055 N N . PRO A 1 656 ? -32.353 -29.175 29.084 1.00 70.94 656 PRO A N 1
ATOM 5056 C CA . PRO A 1 656 ? -32.697 -29.752 30.388 1.00 70.94 656 PRO A CA 1
ATOM 5057 C C . PRO A 1 656 ? -32.834 -28.715 31.511 1.00 70.94 656 PRO A C 1
ATOM 5059 O O . PRO A 1 656 ? -33.804 -28.761 32.272 1.00 70.94 656 PRO A O 1
ATOM 5062 N N . SER A 1 657 ? -31.916 -27.745 31.581 1.00 72.69 657 SER A N 1
ATOM 5063 C CA . SER A 1 657 ? -31.942 -26.696 32.609 1.00 72.69 657 SER A CA 1
ATOM 5064 C C . SER A 1 657 ? -33.115 -25.729 32.424 1.00 72.69 657 SER A C 1
ATOM 5066 O O . SER A 1 657 ? -33.652 -25.199 33.396 1.00 72.69 657 SER A O 1
ATOM 5068 N N . LEU A 1 658 ? -33.562 -25.522 31.180 1.00 68.31 658 LEU A N 1
ATOM 5069 C CA . LEU A 1 658 ? -34.723 -24.686 30.866 1.00 68.31 658 LEU A CA 1
ATOM 5070 C C . LEU A 1 658 ? -36.030 -25.373 31.273 1.00 68.31 658 LEU A C 1
ATOM 5072 O O . LEU A 1 658 ? -36.903 -24.727 31.845 1.00 68.31 658 LEU A O 1
ATOM 5076 N N . LEU A 1 659 ? -36.144 -26.684 31.034 1.00 66.81 659 LEU A N 1
ATOM 5077 C CA . LEU A 1 659 ? -37.293 -27.486 31.467 1.00 66.81 659 LEU A CA 1
ATOM 5078 C C . LEU A 1 659 ? -37.409 -27.528 32.997 1.00 66.81 659 LEU A C 1
ATOM 5080 O O . LEU A 1 659 ? -38.510 -27.388 33.525 1.00 66.81 659 LEU A O 1
ATOM 5084 N N . GLN A 1 660 ? -36.284 -27.651 33.713 1.00 65.12 660 GLN A N 1
ATOM 5085 C CA . GLN A 1 660 ? -36.271 -27.535 35.175 1.00 65.12 660 GLN A CA 1
ATOM 5086 C C . GLN A 1 660 ? -36.644 -26.123 35.644 1.00 65.12 660 GLN A C 1
ATOM 5088 O O . GLN A 1 660 ? -37.525 -25.989 36.489 1.00 65.12 660 GLN A O 1
ATOM 5093 N N . GLY A 1 661 ? -36.047 -25.072 35.073 1.00 60.19 661 GLY A N 1
ATOM 5094 C CA . GLY A 1 661 ? -36.321 -23.685 35.467 1.00 60.19 661 GLY A CA 1
ATOM 5095 C C . GLY A 1 661 ? -37.765 -23.238 35.208 1.00 60.19 661 GLY A C 1
ATOM 5096 O O . GLY A 1 661 ? -38.379 -22.616 36.071 1.00 60.19 661 GLY A O 1
ATOM 5097 N N . LEU A 1 662 ? -38.349 -23.612 34.065 1.00 56.06 662 LEU A N 1
ATOM 5098 C CA . LEU A 1 662 ? -39.754 -23.328 33.733 1.00 56.06 662 LEU A CA 1
ATOM 5099 C C . LEU A 1 662 ? -40.747 -24.155 34.555 1.00 56.06 662 LEU A C 1
ATOM 5101 O O . LEU A 1 662 ? -41.889 -23.748 34.687 1.00 56.06 662 LEU A O 1
ATOM 5105 N N . SER A 1 663 ? -40.335 -25.300 35.110 1.00 50.38 663 SER A N 1
ATOM 5106 C CA . SER A 1 663 ? -41.177 -26.070 36.038 1.00 50.38 663 SER A CA 1
ATOM 5107 C C . SER A 1 663 ? -41.229 -25.475 37.453 1.00 50.38 663 SER A C 1
ATOM 5109 O O . SER A 1 663 ? -42.057 -25.890 38.263 1.00 50.38 663 SER A O 1
ATOM 5111 N N . THR A 1 664 ? -40.333 -24.525 37.752 1.00 44.41 664 THR A N 1
ATOM 5112 C CA . THR A 1 664 ? -40.234 -23.829 39.048 1.00 44.41 664 THR A CA 1
ATOM 5113 C C . THR A 1 664 ? -40.813 -22.410 39.051 1.00 44.41 664 THR A C 1
ATOM 5115 O O . THR A 1 664 ? -40.907 -21.815 40.125 1.00 44.41 664 THR A O 1
ATOM 5118 N N . VAL A 1 665 ? -41.192 -21.887 37.879 1.00 37.75 665 VAL A N 1
ATOM 5119 C CA . VAL A 1 665 ? -41.990 -20.659 37.690 1.00 37.75 665 VAL A CA 1
ATOM 5120 C C . VAL A 1 665 ? -43.441 -21.075 37.499 1.00 37.75 665 VAL A C 1
ATOM 5122 O O . VAL A 1 665 ? -44.321 -20.447 38.125 1.00 37.75 665 VAL A O 1
#

Mean predicted aligned error: 13.07 Å

Sequence (665 aa):
MHDTEYSLRNAAKAGLEVLIALAATDDSTGVLFRVFETVLMPCVRVSLKSPVEDIRRGFVLLLSVVADHFATHASPSFHGDLSVLRNKEDPEVDFFLNLTHIQAHRRLRAVQKLKHGVDSGDYATLSNTTAHNILVPLLQHVVYEAKAQEGVGGEAAQALGSVATLLSWTNYSALLRNLLKQIPTRPDSETLIIASVCAIIDHFHFEGIVVSDGWKASKEDRAAVAVVPATPIQSAMTTSLLPMLKTFLTKGGRKQGKGKGAKDDQGTATGDYVLRVPVALAIVKLLRRLPAHVFFQELPKLLMQVTKLLKSKDEVVRSSSRTTLVRIAVELGPQYLVAVVSELEHSLKMGFMVHVLSYTLFAILEKVADACEQRAPPPLTDTATETATEAATTILFASPLDECVPKIVAILVRDIFGDVGDEREDKASKSKTKEARACRSFDSFELLARCINFLPNPTIHTLLLPVVQSLASTSASRKGKVLLNVRTVLSRVALGLSKNKSVEATHMYLYLFNMLHMCFNRLTYLQPTDASKAAALHADAGGVSSWLVLDWIGTKRRTQARVSSWETFRIEAQAKMTGFDRYVATKEDAANSGADEILLYSVTLLYTLLKKDASALTLLDPFVPLLLRCLNEIKHTDTVIMALKCVAVMLNHPFPSLLQGLSTV

InterPro domains:
  IPR011989 Armadillo-like helical [G3DSA:1.25.10.10] (94-664)
  IPR016024 Armadillo-type fold [SSF48371] (3-658)
  IPR046523 U3 small nucleolar RNA-associated protein 20 domain [PF20416] (272-512)
  IPR052575 Small subunit processome component 20 [PTHR17695] (3-658)

Solvent-accessible surface area (backbone atoms only — not comparable to full-atom values): 38071 Å² total; per-residue (Å²): 81,84,58,90,49,64,68,60,21,52,52,44,47,55,55,48,53,53,48,51,58,52,21,59,75,41,52,89,85,31,70,54,26,44,44,42,64,74,47,47,47,56,49,48,49,55,44,51,66,46,90,50,65,72,43,26,44,55,49,47,51,49,46,52,55,41,11,70,60,33,46,85,52,87,56,64,85,69,35,10,57,49,34,79,53,56,41,92,89,42,66,91,72,12,33,55,59,18,56,62,38,93,52,52,69,45,26,31,52,27,39,51,51,53,26,52,32,45,73,72,48,78,46,66,78,47,45,46,57,36,41,61,56,46,52,46,44,50,36,47,50,44,26,66,68,44,56,89,87,58,55,36,20,60,47,25,13,45,26,48,4,46,51,44,56,52,41,48,72,71,58,41,53,50,50,51,52,49,51,62,63,41,39,83,79,37,68,93,32,29,69,39,46,52,46,23,53,34,30,34,61,73,40,65,75,77,88,71,71,41,73,61,94,54,58,64,86,50,69,63,63,46,67,66,42,75,83,67,83,70,50,77,65,48,48,50,38,61,73,52,49,50,57,55,50,59,68,56,26,51,49,65,62,74,78,78,79,84,72,93,86,74,81,94,62,99,66,75,86,68,54,75,47,37,60,37,51,65,49,52,46,40,50,50,59,52,40,56,45,29,52,48,52,58,30,70,63,48,52,57,58,52,50,51,60,45,54,56,40,50,69,46,90,49,64,67,36,26,51,43,29,44,55,32,50,32,52,47,46,52,74,68,32,58,41,37,43,48,62,54,52,51,50,46,59,71,69,34,73,60,74,75,35,40,32,43,40,50,46,47,50,33,58,32,48,68,60,38,45,80,70,47,79,52,61,51,57,82,62,79,83,54,84,84,58,83,81,62,53,74,67,60,54,50,63,76,48,60,51,65,49,60,82,29,47,59,60,51,46,53,52,39,48,35,48,65,76,32,72,56,26,56,50,31,72,81,36,24,91,78,48,91,48,72,41,49,60,50,85,46,46,53,60,37,43,17,51,47,38,33,36,50,32,39,61,92,35,64,53,61,53,64,63,46,49,65,60,57,49,52,64,74,76,50,55,82,91,50,42,70,61,52,50,52,53,47,48,52,41,49,53,28,30,51,56,11,41,76,70,18,71,7,61,39,68,57,58,49,48,54,52,40,53,52,51,47,52,51,32,52,73,70,57,71,69,84,61,84,76,51,67,83,55,51,69,68,63,75,76,69,91,84,83,90,82,87,80,89,84,83,92,74,79,83,88,87,90,85,85,90,85,90,84,80,91,80,90,81,84,90,84,88,82,89,70,89,78,78,73,66,82,68,77,76,60,56,95,68,71,80,69,78,52,66,49,60,54,54,40,33,46,41,41,45,50,50,35,58,46,49,74,74,58,68,83,60,56,82,78,49,39,77,47,43,64,56,39,51,44,40,64,74,74,48,87,54,65,70,40,32,54,36,35,52,53,39,50,62,60,50,69,80,50,97,41,70,56,51,58,54,53,62,73,75,92

pLDDT: mean 77.76, std 20.23, range [21.55, 96.31]

Secondary structure (DSSP, 8-state):
--SS-HHHHHHHHHHHHHHHHHHHHS-TTSHHHHHIIIIIHHHHHHHTT-S-HHHHHHHHHHHHHHHHHSTT---TTTTGGGGGG--SS-TTT-HHHHHT-SSHHHHHHHHHHHHHHHHTSTTTT--HHHIIIIIHHHHHHHHHH--TTSSHHHHHHHHHHHHGGGS-HHHHHHHHHHHHHHTTT-STTHHHHHHHHHHHHHT---S-----SS---SHHHHHTS--PPPPHHHHHIIIIIHHHHHHTSEE--------S-----------S-EE-HHHHHHHHHHHTTS-HHHHHHHHHHHHHHHHHHTT-S-HHHHHHHHHHHHHHHHHH-GGGHHHHHHHHHHH--STHHHHHHHHHHHHHHHHHGGG----PPPPTT-TT-TTS-HHHHHHHT--TTTTTHHHHHHHHHHHHHSHHHHHHHHHGGG-S-HHHH---HHHHHHHHHHHS--TTSTHHHHHHHHHHHHHHS--GGGHHHHHHHHHHHHHHHHHHHHT-TT--HHHHHHHHHHHHHHHHHH-----TT-HHHHTTGGG----PPP------S----------------------SS-TTTTS---TTTT---THHHHHHHHHHHHHHHHHH----HHHHTTHHHHHHHHHHT---HHHHHHHHHHHHHHTTS--HHHHHHHH--

Organism: Aphanomyces astaci (NCBI:txid112090)

Foldseek 3Di:
DPDPDPVVLVVVLVVVLVLLQVLLVDDCPDPSVCCCQPPVLVVLLVQLLDLDLVSNLSSLVSLLSLLVRCLPPPDLSSQVLCVLQADPVDLLSHLSNQCSDPQLVSVQNSLVVLLVCLVVVVSVVRAQCCLQRPLLSSLVSQLQVDDPPSCSLLSSLLSLLSSLLNHDLVSLVVSLVVLLVCLVVRVNSNVSSLSSNLSVLVSDDDDQQDADPFDDPDPVVLVPQDDDDWDPSLVCCVPPVLVSLVVVQWDFDAPPDDDDDDDDDPDLPPGPIAGDLSSLVSNLSSLSRHRSSVSNVVVLVSLLVLLSQCPDPDPRSVVRSLVSLLSSDLSRALRHVQSNLVSLCVRQPDDCSLLSSQVSLLSNLVNNLVRFDEAADDAPPPPPPPPDDPVNVQVVQDGSCLSVLLSNLVSLCCCCLHPVNVCLVVCLVVDPDPSSVDRCSLVVLLSCLLRHQAPPHCSVVSNCVSLQVSCVPDDPVCNVVSLVSSLSSLVSSLNSPLNHPRDDPNSLLVVLLVLLVVLVVVPPDPDCPPVVCVVVVPPDDDDDDDDDDDDDDDDDDDDDDDDDDDDDDDDDDDDPDDVPVVPPPPVCVVPPRSSLSSLLSSLQSLLSSLVVDVPPQVSCLSCVVSLVCQCVVPPDVSNNVSSVSNVVSCVVDDRPNNVVVVVVD

Nearest PDB structures (foldseek):
  7mqa-assembly1_SP  TM=6.164E-01  e=1.867E-19  Homo sapiens
  7mq9-assembly1_SP  TM=7.577E-01  e=4.728E-17  Homo sapiens
  6zqb-assembly1_UT  TM=8.330E-01  e=6.023E-11  Saccharomyces cerevisiae S288C
  6rxx-assembly1_UT  TM=7.269E-01  e=4.484E-11  Thermochaetoides thermophila
  6lqt-assembly1_RP  TM=6.263E-01  e=2.372E-03  Saccharomyces cerevisiae S288C